Protein AF-A0A964HI24-F1 (afdb_monomer_lite)

Radius of gyration: 27.73 Å; chains: 1; bounding box: 90×60×87 Å

Sequence (576 aa):
MRMVKLFALIAVSSFLFACGDDGGFFVPVSTGKTFSANGGSAEATVSGSGGFGGGIYMDVYGDVKVRKTGTLNTSFTLPSYDYHFGSNKATISVDTTVKLQGTDTIVAGDLFLIPMDSHLFVSNGETATVVTGIEVKSGVTLTVPVNWDTWAYFVLEQSVLIDGTVRTAVDGADLDIESDSLFQIGSKGLVTTKPVTAGTDGGDIYLYTVGVFINKGVIDSSGADATEGDGGHAGYLEVDADGFVYNIGTLLSLGGDGTVDGGNGGWMGIYSYYASVYTSGALDCSGGDGAAGIGGHAGVYYYGEMSYEIDGIDIYSGGGGEGRNIGHLIAGGTLTANGGNGSSGNGGQAGYVYLESNGGKLWTSAAVTARGGSSDLSGGGGGGAFALYASYGVFDGEAAVETWGIKITGNIDLSGGAGSLYGGHGGRLEIRNNFSGAGLPTFPAVEMVGYKSLTLNGGSAFYGGFGGFYRIVTHDWVSNGGVALPIGSITNSVPASLIGGSGSSASGYGGFGGGVTFVTDIRYGHDGDVVVDNSAALDASGGDGYYCYSAGGVFMFGYNKAVNSGVITAIGGDGA

Foldseek 3Di:
DDDDDDDDDDDDPDDDDPDDPDDDDDDPPPPAFDADQAWFAADPPDPADTAGGFDADEAAAFFAAAAQADDDDLDDDDDDDDFDFPDAEAEAPAAAEAAEPPVDDAAAQGWYDYAPDQFIWGDNRPDTDGGQEYAYAAPYEYEAEDRYDQESHHEHATEYEFLYEYEYPDQQGAYYYEYQYEYEYDLNGEYFNAGPDFQAAFHAYHYEYAYEYYYNEEYYQAYHAHPAAEWYFGHEAEAEYCEEYAAAYEYFQEWYAGQAEWYFFAAYYYDHQQEEYREAHHYEREIYAGNREEFYFGHFDDPDDDDTAQHHAEYEANNNPQFNRAYAYREHHEAYFEFYAYAAYEWYFGGEHEAEGAAAEAEYAYEYYGETYAYPHFETYAFYEYEYEYEWGGDPNADTHAHQAYEYHYEAARETYAYAAYWYFFYYYEYEYDAEEADDHPLRHHYHHNYPEYEREIYAYLEWHFFEEYYYEYEWYAYPVRDTHWRAAAEHAHAYARETYARPDLNGEWYEFYEYYYYTDDDDDDDDDKEHHYQYEYAREIHAYQHWYFGYYYYHYHHVYYHYNYHYHRYIHHHD

Structure (mmCIF, N/CA/C/O backbone):
data_AF-A0A964HI24-F1
#
_entry.id   AF-A0A964HI24-F1
#
loop_
_atom_site.group_PDB
_atom_site.id
_atom_site.type_symbol
_atom_site.label_atom_id
_atom_site.label_alt_id
_atom_site.label_comp_id
_atom_site.label_asym_id
_atom_site.label_entity_id
_atom_site.label_seq_id
_atom_site.pdbx_PDB_ins_code
_atom_site.Cartn_x
_atom_site.Cartn_y
_atom_site.Cartn_z
_atom_site.occupancy
_atom_site.B_iso_or_equiv
_atom_site.auth_seq_id
_atom_site.auth_comp_id
_atom_site.auth_asym_id
_atom_site.auth_atom_id
_atom_site.pdbx_PDB_model_num
ATOM 1 N N . MET A 1 1 ? 62.500 -37.056 -19.685 1.00 34.81 1 MET A N 1
ATOM 2 C CA . MET A 1 1 ? 62.017 -36.159 -20.765 1.00 34.81 1 MET A CA 1
ATOM 3 C C . MET A 1 1 ? 60.493 -36.157 -20.653 1.00 34.81 1 MET A C 1
ATOM 5 O O . MET A 1 1 ? 59.971 -37.251 -20.517 1.00 34.81 1 MET A O 1
ATOM 9 N N . ARG A 1 2 ? 59.749 -35.061 -20.416 1.00 33.03 2 ARG A N 1
ATOM 10 C CA . ARG A 1 2 ? 59.717 -33.672 -20.959 1.00 33.03 2 ARG A CA 1
ATOM 11 C C . ARG A 1 2 ? 59.183 -33.567 -22.400 1.00 33.03 2 ARG A C 1
ATOM 13 O O . ARG A 1 2 ? 59.536 -34.400 -23.220 1.00 33.03 2 ARG A O 1
ATOM 20 N N . MET A 1 3 ? 58.430 -32.478 -22.641 1.00 27.14 3 MET A N 1
ATOM 21 C CA . MET A 1 3 ? 57.533 -32.165 -23.780 1.00 27.14 3 MET A CA 1
ATOM 22 C C . MET A 1 3 ? 56.189 -32.914 -23.688 1.00 27.14 3 MET A C 1
ATOM 24 O O . MET A 1 3 ? 56.155 -34.122 -23.865 1.00 27.14 3 MET A O 1
ATOM 28 N N . VAL A 1 4 ? 55.061 -32.314 -23.274 1.00 34.91 4 VAL A N 1
ATOM 29 C CA . VAL A 1 4 ? 54.499 -30.953 -23.489 1.00 34.91 4 VAL A CA 1
ATOM 30 C C . VAL A 1 4 ? 54.233 -30.667 -24.967 1.00 34.91 4 VAL A C 1
ATOM 32 O O . VAL A 1 4 ? 55.168 -30.496 -25.743 1.00 34.91 4 VAL A O 1
ATOM 35 N N . LYS A 1 5 ? 52.947 -30.564 -25.327 1.00 32.78 5 LYS A N 1
ATOM 36 C CA . LYS A 1 5 ? 52.463 -29.947 -26.567 1.00 32.78 5 LYS A CA 1
ATOM 37 C C . LYS A 1 5 ? 51.682 -28.688 -26.194 1.00 32.78 5 LYS A C 1
ATOM 39 O O . LYS A 1 5 ? 50.694 -28.781 -25.476 1.00 32.78 5 LYS A O 1
ATOM 44 N N . LEU A 1 6 ? 52.142 -27.540 -26.680 1.00 31.97 6 LEU A N 1
ATOM 45 C CA . LEU A 1 6 ? 51.524 -26.230 -26.496 1.00 31.97 6 LEU A CA 1
ATOM 46 C C . LEU A 1 6 ? 51.658 -25.457 -27.811 1.00 31.97 6 LEU A C 1
ATOM 48 O O . LEU A 1 6 ? 52.771 -25.111 -28.179 1.00 31.97 6 LEU A O 1
ATOM 52 N N . PHE A 1 7 ? 50.537 -25.203 -28.481 1.00 32.16 7 PHE A N 1
ATOM 53 C CA . PHE A 1 7 ? 50.303 -24.102 -29.427 1.00 32.16 7 PHE A CA 1
ATOM 54 C C . PHE A 1 7 ? 48.768 -23.960 -29.484 1.00 32.16 7 PHE A C 1
ATOM 56 O O . PHE A 1 7 ? 48.089 -24.909 -29.858 1.00 32.16 7 PHE A O 1
ATOM 63 N N . ALA A 1 8 ? 48.170 -22.959 -28.836 1.00 30.38 8 ALA A N 1
ATOM 64 C CA . ALA A 1 8 ? 48.147 -21.529 -29.180 1.00 30.38 8 ALA A CA 1
ATOM 65 C C . ALA A 1 8 ? 46.897 -21.189 -30.009 1.00 30.38 8 ALA A C 1
ATOM 67 O O . ALA A 1 8 ? 46.928 -21.181 -31.237 1.00 30.38 8 ALA A O 1
ATOM 68 N N . LEU A 1 9 ? 45.801 -20.894 -29.307 1.00 27.06 9 LEU A N 1
ATOM 69 C CA . LEU A 1 9 ? 44.617 -20.263 -29.881 1.00 27.06 9 LEU A CA 1
ATOM 70 C C . LEU A 1 9 ? 44.773 -18.744 -29.721 1.00 27.06 9 LEU A C 1
ATOM 72 O O . LEU A 1 9 ? 44.793 -18.246 -28.598 1.00 27.06 9 LEU A O 1
ATOM 76 N N . ILE A 1 10 ? 44.917 -18.014 -30.827 1.00 28.38 10 ILE A N 1
ATOM 77 C CA . ILE A 1 10 ? 44.956 -16.546 -30.803 1.00 28.38 10 ILE A CA 1
ATOM 78 C C . ILE A 1 10 ? 43.512 -16.044 -30.814 1.00 28.38 10 ILE A C 1
ATOM 80 O O . ILE A 1 10 ? 42.861 -16.041 -31.857 1.00 28.38 10 ILE A O 1
ATOM 84 N N . ALA A 1 11 ? 43.013 -15.627 -29.652 1.00 30.69 11 ALA A N 1
ATOM 85 C CA . ALA A 1 11 ? 41.758 -14.896 -29.559 1.00 30.69 11 ALA A CA 1
ATOM 86 C C . ALA A 1 11 ? 41.987 -13.445 -30.012 1.00 30.69 11 ALA A C 1
ATOM 88 O O . ALA A 1 11 ? 42.692 -12.686 -29.348 1.00 30.69 11 ALA A O 1
ATOM 89 N N . VAL A 1 12 ? 41.404 -13.061 -31.148 1.00 27.14 12 VAL A N 1
ATOM 90 C CA . VAL A 1 12 ? 41.363 -11.658 -31.581 1.00 27.14 12 VAL A CA 1
ATOM 91 C C . VAL A 1 12 ? 40.218 -10.974 -30.838 1.00 27.14 12 VAL A C 1
ATOM 93 O O . VAL A 1 12 ? 39.050 -11.218 -31.129 1.00 27.14 12 VAL A O 1
ATOM 96 N N . SER A 1 13 ? 40.550 -10.125 -29.867 1.00 29.53 13 SER A N 1
ATOM 97 C CA . SER A 1 13 ? 39.584 -9.289 -29.149 1.00 29.53 13 SER A CA 1
ATOM 98 C C . SER A 1 13 ? 39.134 -8.118 -30.031 1.00 29.53 13 SER A C 1
ATOM 100 O O . SER A 1 13 ? 39.706 -7.026 -29.983 1.00 29.53 13 SER A O 1
ATOM 102 N N . SER A 1 14 ? 38.129 -8.353 -30.873 1.00 27.80 14 SER A N 1
ATOM 103 C CA . SER A 1 14 ? 37.526 -7.330 -31.731 1.00 27.80 14 SER A CA 1
ATOM 104 C C . SER A 1 14 ? 36.674 -6.347 -30.920 1.00 27.80 14 SER A C 1
ATOM 106 O O . SER A 1 14 ? 35.479 -6.560 -30.738 1.00 27.80 14 SER A O 1
ATOM 108 N N . PHE A 1 15 ? 37.274 -5.243 -30.471 1.00 29.30 15 PHE A N 1
ATOM 109 C CA . PHE A 1 15 ? 36.517 -4.086 -29.986 1.00 29.30 15 PHE A CA 1
ATOM 110 C C . PHE A 1 15 ? 35.794 -3.409 -31.157 1.00 29.30 15 PHE A C 1
ATOM 112 O O . PHE A 1 15 ? 36.423 -2.749 -31.986 1.00 29.30 15 PHE A O 1
ATOM 119 N N . LEU A 1 16 ? 34.470 -3.560 -31.219 1.00 25.70 16 LEU A N 1
ATOM 120 C CA . LEU A 1 16 ? 33.610 -2.780 -32.106 1.00 25.70 16 LEU A CA 1
ATOM 121 C C . LEU A 1 16 ? 33.273 -1.441 -31.442 1.00 25.70 16 LEU A C 1
ATOM 123 O O . LEU A 1 16 ? 32.324 -1.338 -30.671 1.00 25.70 16 LEU A O 1
ATOM 127 N N . PHE A 1 17 ? 34.049 -0.406 -31.763 1.00 29.66 17 PHE A N 1
ATOM 128 C CA . PHE A 1 17 ? 33.633 0.972 -31.516 1.00 29.66 17 PHE A CA 1
ATOM 129 C C . PHE A 1 17 ? 32.597 1.374 -32.570 1.00 29.66 17 PHE A C 1
ATOM 131 O O . PHE A 1 17 ? 32.950 1.671 -33.711 1.00 29.66 17 PHE A O 1
ATOM 138 N N . ALA A 1 18 ? 31.321 1.373 -32.187 1.00 27.88 18 ALA A N 1
ATOM 139 C CA . ALA A 1 18 ? 30.247 1.918 -33.005 1.00 27.88 18 ALA A CA 1
ATOM 140 C C . ALA A 1 18 ? 30.228 3.452 -32.885 1.00 27.88 18 ALA A C 1
ATOM 142 O O . ALA A 1 18 ? 29.653 4.014 -31.958 1.00 27.88 18 ALA A O 1
ATOM 143 N N . CYS A 1 19 ? 30.883 4.120 -33.831 1.00 34.69 19 CYS A N 1
ATOM 144 C CA . CYS A 1 19 ? 30.680 5.532 -34.133 1.00 34.69 19 CYS A CA 1
ATOM 145 C C . CYS A 1 19 ? 30.756 5.669 -35.657 1.00 34.69 19 CYS A C 1
ATOM 147 O O . CYS A 1 19 ? 31.798 5.371 -36.244 1.00 34.69 19 CYS A O 1
ATOM 149 N N . GLY A 1 20 ? 29.642 6.021 -36.298 1.00 31.28 20 GLY A N 1
ATOM 150 C CA . GLY A 1 20 ? 29.543 6.084 -37.753 1.00 31.28 20 GLY A CA 1
ATOM 151 C C . GLY A 1 20 ? 28.129 6.410 -38.221 1.00 31.28 20 GLY A C 1
ATOM 152 O O . GLY A 1 20 ? 27.163 5.830 -37.729 1.00 31.28 20 GLY A O 1
ATOM 153 N N . ASP A 1 21 ? 28.045 7.341 -39.164 1.00 34.75 21 ASP A N 1
ATOM 154 C CA . ASP A 1 21 ? 26.809 7.872 -39.736 1.00 34.75 21 ASP A CA 1
ATOM 155 C C . ASP A 1 21 ? 26.090 6.846 -40.636 1.00 34.75 21 ASP A C 1
ATOM 157 O O . ASP A 1 21 ? 26.742 6.065 -41.332 1.00 34.75 21 ASP A O 1
ATOM 161 N N . ASP A 1 22 ? 24.753 6.887 -40.651 1.00 38.47 22 ASP A N 1
ATOM 162 C CA . ASP A 1 22 ? 23.833 6.628 -41.780 1.00 38.47 22 ASP A CA 1
ATOM 163 C C . ASP A 1 22 ? 24.161 5.480 -42.771 1.00 38.47 22 ASP A C 1
ATOM 165 O O . ASP A 1 22 ? 23.850 5.542 -43.963 1.00 38.47 22 ASP A O 1
ATOM 169 N N . GLY A 1 23 ? 24.772 4.393 -42.288 1.00 36.06 23 GLY A N 1
ATOM 170 C CA . GLY A 1 23 ? 25.369 3.336 -43.116 1.00 36.06 23 GLY A CA 1
ATOM 171 C C . GLY A 1 23 ? 25.010 1.912 -42.684 1.00 36.06 23 GLY A C 1
ATOM 172 O O . GLY A 1 23 ? 25.900 1.087 -42.481 1.00 36.06 23 GLY A O 1
ATOM 173 N N . GLY A 1 24 ? 23.718 1.610 -42.521 1.00 32.88 24 GLY A N 1
ATOM 174 C CA . GLY A 1 24 ? 23.217 0.346 -41.957 1.00 32.88 24 GLY A CA 1
ATOM 175 C C . GLY A 1 24 ? 23.660 -0.938 -42.684 1.00 32.88 24 GLY A C 1
ATOM 176 O O . GLY A 1 24 ? 23.002 -1.406 -43.615 1.00 32.88 24 GLY A O 1
ATOM 177 N N . PHE A 1 25 ? 24.740 -1.569 -42.211 1.00 29.98 25 PHE A N 1
ATOM 178 C CA . PHE A 1 25 ? 25.226 -2.862 -42.705 1.00 29.98 25 PHE A CA 1
ATOM 179 C C . PHE A 1 25 ? 24.440 -4.038 -42.096 1.00 29.98 25 PHE A C 1
ATOM 181 O O . PHE A 1 25 ? 24.827 -4.624 -41.085 1.00 29.98 25 PHE A O 1
ATOM 188 N N . PHE A 1 26 ? 23.329 -4.409 -42.734 1.00 34.81 26 PHE A N 1
ATOM 189 C CA . PHE A 1 26 ? 22.544 -5.583 -42.344 1.00 34.81 26 PHE A CA 1
ATOM 190 C C . PHE A 1 26 ? 23.281 -6.897 -42.647 1.00 34.81 26 PHE A C 1
ATOM 192 O O . PHE A 1 26 ? 23.373 -7.322 -43.800 1.00 34.81 26 PHE A O 1
ATOM 199 N N . VAL A 1 27 ? 23.711 -7.604 -41.597 1.00 32.00 27 VAL A N 1
ATOM 200 C CA . VAL A 1 27 ? 24.033 -9.038 -41.666 1.00 32.00 27 VAL A CA 1
ATOM 201 C C . VAL A 1 27 ? 22.770 -9.833 -41.314 1.00 32.00 27 VAL A C 1
ATOM 203 O O . VAL A 1 27 ? 22.378 -9.847 -40.146 1.00 32.00 27 VAL A O 1
ATOM 206 N N . PRO A 1 28 ? 22.112 -10.517 -42.270 1.00 34.16 28 PRO A N 1
ATOM 207 C CA . PRO A 1 28 ? 20.938 -11.330 -41.971 1.00 34.16 28 PRO A CA 1
ATOM 208 C C . PRO A 1 28 ? 21.348 -12.617 -41.241 1.00 34.16 28 PRO A C 1
ATOM 210 O O . PRO A 1 28 ? 21.675 -13.631 -41.862 1.00 34.16 28 PRO A O 1
ATOM 213 N N . VAL A 1 29 ? 21.322 -12.590 -39.907 1.00 33.91 29 VAL A N 1
ATOM 214 C CA . VAL A 1 29 ? 21.541 -13.780 -39.073 1.00 33.91 29 VAL A CA 1
ATOM 215 C C . VAL A 1 29 ? 20.339 -14.715 -39.228 1.00 33.91 29 VAL A C 1
ATOM 217 O O . VAL A 1 29 ? 19.241 -14.439 -38.749 1.00 33.91 29 VAL A O 1
ATOM 220 N N . SER A 1 30 ? 20.522 -15.825 -39.941 1.00 41.81 30 SER A N 1
ATOM 221 C CA . SER A 1 30 ? 19.417 -16.695 -40.348 1.00 41.81 30 SER A CA 1
ATOM 222 C C . SER A 1 30 ? 18.724 -17.372 -39.160 1.00 41.81 30 SER A C 1
ATOM 224 O O . SER A 1 30 ? 19.347 -18.137 -38.424 1.00 41.81 30 SER A O 1
ATOM 226 N N . THR A 1 31 ? 17.409 -17.167 -39.031 1.00 40.78 31 THR A N 1
ATOM 227 C CA . THR A 1 31 ? 16.492 -17.867 -38.098 1.00 40.78 31 THR A CA 1
ATOM 228 C C . THR A 1 31 ? 16.764 -17.715 -36.590 1.00 40.78 31 THR A C 1
ATOM 230 O O . THR A 1 31 ? 16.096 -18.363 -35.785 1.00 40.78 31 THR A O 1
ATOM 233 N N . GLY A 1 32 ? 17.680 -16.829 -36.185 1.00 42.75 32 GLY A N 1
ATOM 234 C CA . GLY A 1 32 ? 17.807 -16.373 -34.796 1.00 42.75 32 GLY A CA 1
ATOM 235 C C . GLY A 1 32 ? 16.770 -15.297 -34.448 1.00 42.75 32 GLY A C 1
ATOM 236 O O . GLY A 1 32 ? 16.285 -14.594 -35.332 1.00 42.75 32 GLY A O 1
ATOM 237 N N . LYS A 1 33 ? 16.424 -15.160 -33.162 1.00 44.50 33 LYS A N 1
ATOM 238 C CA . LYS A 1 33 ? 15.555 -14.073 -32.675 1.00 44.50 33 LYS A CA 1
ATOM 239 C C . LYS A 1 33 ? 16.319 -12.744 -32.667 1.00 44.50 33 LYS A C 1
ATOM 241 O O . LYS A 1 33 ? 17.498 -12.716 -32.322 1.00 44.50 33 LYS A O 1
ATOM 246 N N . THR A 1 34 ? 15.643 -11.661 -33.038 1.00 52.16 34 THR A N 1
ATOM 247 C CA . THR A 1 34 ? 16.247 -10.331 -33.192 1.00 52.16 34 THR A CA 1
ATOM 248 C C . THR A 1 34 ? 16.373 -9.603 -31.853 1.00 52.16 34 THR A C 1
ATOM 250 O O . THR A 1 34 ? 15.408 -9.521 -31.095 1.00 52.16 34 THR A O 1
ATOM 253 N N . PHE A 1 35 ? 17.545 -9.018 -31.603 1.00 46.75 35 PHE A N 1
ATOM 254 C CA . PHE A 1 35 ? 17.716 -7.907 -30.665 1.00 46.75 35 PHE A CA 1
ATOM 255 C C . PHE A 1 35 ? 17.617 -6.605 -31.472 1.00 46.75 35 PHE A C 1
ATOM 257 O O . PHE A 1 35 ? 18.314 -6.489 -32.482 1.00 46.75 35 PHE A O 1
ATOM 264 N N . SER A 1 36 ? 16.765 -5.657 -31.073 1.00 58.84 36 SER A N 1
ATOM 265 C CA . SER A 1 36 ? 16.595 -4.384 -31.787 1.00 58.84 36 SER A CA 1
ATOM 266 C C . SER A 1 36 ? 17.053 -3.210 -30.925 1.00 58.84 36 SER A C 1
ATOM 268 O O . SER A 1 36 ? 16.389 -2.855 -29.953 1.00 58.84 36 SER A O 1
ATOM 270 N N . ALA A 1 37 ? 18.189 -2.628 -31.305 1.00 59.50 37 ALA A N 1
ATOM 271 C CA . ALA A 1 37 ? 18.835 -1.476 -30.673 1.00 59.50 37 ALA A CA 1
ATOM 272 C C . ALA A 1 37 ? 19.000 -0.333 -31.698 1.00 59.50 37 ALA A C 1
ATOM 274 O O . ALA A 1 37 ? 20.056 0.285 -31.819 1.00 59.50 37 ALA A O 1
ATOM 275 N N . ASN A 1 38 ? 17.971 -0.132 -32.523 1.00 70.25 38 ASN A N 1
ATOM 276 C CA . ASN A 1 38 ? 17.983 0.840 -33.613 1.00 70.25 38 ASN A CA 1
ATOM 277 C C . ASN A 1 38 ? 17.667 2.244 -33.091 1.00 70.25 38 ASN A C 1
ATOM 279 O O . ASN A 1 38 ? 16.915 2.394 -32.131 1.00 70.25 38 ASN A O 1
ATOM 283 N N . GLY A 1 39 ? 18.170 3.275 -33.769 1.00 60.44 39 GLY A N 1
ATOM 284 C CA . GLY A 1 39 ? 17.554 4.593 -33.642 1.00 60.44 39 GLY A CA 1
ATOM 285 C C . GLY A 1 39 ? 16.122 4.586 -34.186 1.00 60.44 39 GLY A C 1
ATOM 286 O O . GLY A 1 39 ? 15.792 3.757 -35.040 1.00 60.44 39 GLY A O 1
ATOM 287 N N . GLY A 1 40 ? 15.293 5.498 -33.685 1.00 61.81 40 GLY A N 1
ATOM 288 C CA . GLY A 1 40 ? 14.011 5.824 -34.304 1.00 61.81 40 GLY A CA 1
ATOM 289 C C . GLY A 1 40 ? 14.217 6.497 -35.662 1.00 61.81 40 GLY A C 1
ATOM 290 O O . GLY A 1 40 ? 15.307 6.989 -35.973 1.00 61.81 40 GLY A O 1
ATOM 291 N N . SER A 1 41 ? 13.186 6.498 -36.498 1.00 65.19 41 SER A N 1
ATOM 292 C CA . SER A 1 41 ? 13.210 7.188 -37.787 1.00 65.19 41 SER A CA 1
ATOM 293 C C . SER A 1 41 ? 12.933 8.690 -37.635 1.00 65.19 41 SER A C 1
ATOM 295 O O . SER A 1 41 ? 12.559 9.163 -36.565 1.00 65.19 41 SER A O 1
ATOM 297 N N . ALA A 1 42 ? 13.158 9.452 -38.705 1.00 58.31 42 ALA A N 1
ATOM 298 C CA . ALA A 1 42 ? 12.739 10.847 -38.818 1.00 58.31 42 ALA A CA 1
ATOM 299 C C . ALA A 1 42 ? 12.071 11.057 -40.182 1.00 58.31 42 ALA A C 1
ATOM 301 O O . ALA A 1 42 ? 12.589 10.567 -41.195 1.00 58.31 42 ALA A O 1
ATOM 302 N N . GLU A 1 43 ? 10.958 11.791 -40.247 1.00 58.69 43 GLU A N 1
ATOM 303 C CA . GLU A 1 43 ? 10.377 12.171 -41.536 1.00 58.69 43 GLU A CA 1
ATOM 304 C C . GLU A 1 43 ? 11.321 13.113 -42.303 1.00 58.69 43 GLU A C 1
ATOM 306 O O . GLU A 1 43 ? 11.668 14.205 -41.857 1.00 58.69 43 GLU A O 1
ATOM 311 N N . ALA A 1 44 ? 11.708 12.714 -43.520 1.00 53.19 44 ALA A N 1
ATOM 312 C CA . ALA A 1 44 ? 12.711 13.402 -44.345 1.00 53.19 44 ALA A CA 1
ATOM 313 C C . ALA A 1 44 ? 12.291 14.798 -44.877 1.00 53.19 44 ALA A C 1
ATOM 315 O O . ALA A 1 44 ? 12.930 15.346 -45.778 1.00 53.19 44 ALA A O 1
ATOM 316 N N . THR A 1 45 ? 11.195 15.355 -44.362 1.00 50.78 45 THR A N 1
ATOM 317 C CA . THR A 1 45 ? 10.572 16.621 -44.769 1.00 50.78 45 THR A CA 1
ATOM 318 C C . THR A 1 45 ? 10.667 17.731 -43.725 1.00 50.78 45 THR A C 1
ATOM 320 O O . THR A 1 45 ? 10.388 18.883 -44.068 1.00 50.78 45 THR A O 1
ATOM 323 N N . VAL A 1 46 ? 11.074 17.429 -42.490 1.00 53.69 46 VAL A N 1
ATOM 324 C CA . VAL A 1 46 ? 11.171 18.406 -41.392 1.00 53.69 46 VAL A CA 1
ATOM 325 C C . VAL A 1 46 ? 12.507 18.255 -40.653 1.00 53.69 46 VAL A C 1
ATOM 327 O O . VAL A 1 46 ? 13.298 17.366 -40.957 1.00 53.69 46 VAL A O 1
ATOM 330 N N . SER A 1 47 ? 12.830 19.172 -39.737 1.00 60.78 47 SER A N 1
ATOM 331 C CA . SER A 1 47 ? 14.128 19.189 -39.042 1.00 60.78 47 SER A CA 1
ATOM 332 C C . SER A 1 47 ? 14.136 18.343 -37.760 1.00 60.78 47 SER A C 1
ATOM 334 O O . SER A 1 47 ? 14.784 18.731 -36.782 1.00 60.78 47 SER A O 1
ATOM 336 N N . GLY A 1 48 ? 13.369 17.252 -37.742 1.00 53.06 48 GLY A N 1
ATOM 337 C CA . GLY A 1 48 ? 13.375 16.258 -36.674 1.00 53.06 48 GLY A CA 1
ATOM 338 C C . GLY A 1 48 ? 14.671 15.442 -36.670 1.00 53.06 48 GLY A C 1
ATOM 339 O O . GLY A 1 48 ? 15.392 15.361 -37.668 1.00 53.06 48 GLY A O 1
ATOM 340 N N . SER A 1 49 ? 14.985 14.836 -35.528 1.00 56.56 49 SER A N 1
ATOM 341 C CA . SER A 1 49 ? 16.129 13.934 -35.365 1.00 56.56 49 SER A CA 1
ATOM 342 C C . SER A 1 49 ? 15.668 12.662 -34.668 1.00 56.56 49 SER A C 1
ATOM 344 O O . SER A 1 49 ? 15.264 12.734 -33.507 1.00 56.56 49 SER A O 1
ATOM 346 N N . GLY A 1 50 ? 15.748 11.525 -35.363 1.00 59.12 50 GLY A N 1
ATOM 347 C CA . GLY A 1 50 ? 15.341 10.220 -34.837 1.00 59.12 50 GLY A CA 1
ATOM 348 C C . GLY A 1 50 ? 16.062 9.877 -33.530 1.00 59.12 50 GLY A C 1
ATOM 349 O O . GLY A 1 50 ? 17.259 10.144 -33.387 1.00 59.12 50 GLY A O 1
ATOM 350 N N . GLY A 1 51 ? 15.337 9.317 -32.558 1.00 53.38 51 GLY A N 1
ATOM 351 C CA . GLY A 1 51 ? 15.869 9.058 -31.218 1.00 53.38 51 GLY A CA 1
ATOM 352 C C . GLY A 1 51 ? 17.002 8.029 -31.241 1.00 53.38 51 GLY A C 1
ATOM 353 O O . GLY A 1 51 ? 16.982 7.100 -32.045 1.00 53.38 51 GLY A O 1
ATOM 354 N N . PHE A 1 52 ? 17.993 8.142 -30.353 1.00 63.34 52 PHE A N 1
ATOM 355 C CA . PHE A 1 52 ? 19.097 7.173 -30.317 1.00 63.34 52 PHE A CA 1
ATOM 356 C C . PHE A 1 52 ? 18.638 5.782 -29.843 1.00 63.34 52 PHE A C 1
ATOM 358 O O . PHE A 1 52 ? 17.838 5.654 -28.914 1.00 63.34 52 PHE A O 1
ATOM 365 N N . GLY A 1 53 ? 19.189 4.734 -30.461 1.00 43.09 53 GLY A N 1
ATOM 366 C CA . GLY A 1 53 ? 18.955 3.348 -30.054 1.00 43.09 53 GLY A CA 1
ATOM 367 C C . GLY A 1 53 ? 19.580 3.013 -28.700 1.00 43.09 53 GLY A C 1
ATOM 368 O O . GLY A 1 53 ? 20.608 3.576 -28.318 1.00 43.09 53 GLY A O 1
ATOM 369 N N . GLY A 1 54 ? 18.942 2.101 -27.967 1.00 55.38 54 GLY A N 1
ATOM 370 C CA . GLY A 1 54 ? 19.338 1.737 -26.609 1.00 55.38 54 GLY A CA 1
ATOM 371 C C . GLY A 1 54 ? 20.575 0.842 -26.528 1.00 55.38 54 GLY A C 1
ATOM 372 O O . GLY A 1 54 ? 20.959 0.157 -27.475 1.00 55.38 54 GLY A O 1
ATOM 373 N N . GLY A 1 55 ? 21.183 0.801 -25.343 1.00 46.34 55 GLY A N 1
ATOM 374 C CA . GLY A 1 55 ? 22.262 -0.134 -25.033 1.00 46.34 55 GLY A CA 1
ATOM 375 C C . GLY A 1 55 ? 21.731 -1.488 -24.555 1.00 46.34 55 GLY A C 1
ATOM 376 O O . GLY A 1 55 ? 20.922 -1.551 -23.629 1.00 46.34 55 GLY A O 1
ATOM 377 N N . ILE A 1 56 ? 22.242 -2.579 -25.131 1.00 45.28 56 ILE A N 1
ATOM 378 C CA . ILE A 1 56 ? 22.074 -3.937 -24.592 1.00 45.28 56 ILE A CA 1
ATOM 379 C C . ILE A 1 56 ? 23.428 -4.379 -24.036 1.00 45.28 56 ILE A C 1
ATOM 381 O O . ILE A 1 56 ? 24.371 -4.602 -24.795 1.00 45.28 56 ILE A O 1
ATOM 385 N N . TYR A 1 57 ? 23.522 -4.492 -22.711 1.00 41.25 57 TYR A N 1
ATOM 386 C CA . TYR A 1 57 ? 24.738 -4.894 -22.000 1.00 41.25 57 TYR A CA 1
ATOM 387 C C . TYR A 1 57 ? 24.477 -6.182 -21.213 1.00 41.25 57 TYR A C 1
ATOM 389 O O . TYR A 1 57 ? 23.446 -6.324 -20.553 1.00 41.25 57 TYR A O 1
ATOM 397 N N . MET A 1 58 ? 25.408 -7.132 -21.295 1.00 36.50 58 MET A N 1
ATOM 398 C CA . MET A 1 58 ? 25.292 -8.449 -20.668 1.00 36.50 58 MET A CA 1
ATOM 399 C C . MET A 1 58 ? 26.598 -8.821 -19.974 1.00 36.50 58 MET A C 1
ATOM 401 O O . MET A 1 58 ? 27.660 -8.802 -20.594 1.00 36.50 58 MET A O 1
ATOM 405 N N . ASP A 1 59 ? 26.475 -9.173 -18.698 1.00 37.97 59 ASP A N 1
ATOM 406 C CA . ASP A 1 59 ? 27.545 -9.634 -17.806 1.00 37.97 59 ASP A CA 1
ATOM 407 C C . ASP A 1 59 ? 26.897 -10.694 -16.850 1.00 37.97 59 ASP A C 1
ATOM 409 O O . ASP A 1 59 ? 25.995 -11.400 -17.317 1.00 37.97 59 ASP A O 1
ATOM 413 N N . VAL A 1 60 ? 27.334 -10.958 -15.606 1.00 38.53 60 VAL A N 1
ATOM 414 C CA . VAL A 1 60 ? 27.234 -12.321 -14.993 1.00 38.53 60 VAL A CA 1
ATOM 415 C C . VAL A 1 60 ? 27.097 -12.350 -13.419 1.00 38.53 60 VAL A C 1
ATOM 417 O O . VAL A 1 60 ? 28.007 -11.746 -12.896 1.00 38.53 60 VAL A O 1
ATOM 420 N N . TYR A 1 61 ? 26.096 -12.983 -12.677 1.00 40.78 61 TYR A N 1
ATOM 421 C CA . TYR A 1 61 ? 26.191 -13.719 -11.318 1.00 40.78 61 TYR A CA 1
ATOM 422 C C . TYR A 1 61 ? 25.010 -14.534 -10.486 1.00 40.78 61 TYR A C 1
ATOM 424 O O . TYR A 1 61 ? 25.398 -15.105 -9.472 1.00 40.78 61 TYR A O 1
ATOM 432 N N . GLY A 1 62 ? 23.667 -14.766 -10.749 1.00 50.72 62 GLY A N 1
ATOM 433 C CA . GLY A 1 62 ? 22.674 -15.415 -9.733 1.00 50.72 62 GLY A CA 1
ATOM 434 C C . GLY A 1 62 ? 21.149 -15.785 -10.052 1.00 50.72 62 GLY A C 1
ATOM 435 O O . GLY A 1 62 ? 20.860 -15.952 -11.237 1.00 50.72 62 GLY A O 1
ATOM 436 N N . ASP A 1 63 ? 20.197 -15.972 -9.054 1.00 49.75 63 ASP A N 1
ATOM 437 C CA . ASP A 1 63 ? 18.768 -16.543 -9.133 1.00 49.75 63 ASP A CA 1
ATOM 438 C C . ASP A 1 63 ? 17.588 -15.593 -9.360 1.00 49.75 63 ASP A C 1
ATOM 440 O O . ASP A 1 63 ? 17.647 -14.453 -8.955 1.00 49.75 63 ASP A O 1
ATOM 444 N N . VAL A 1 64 ? 16.502 -16.114 -9.962 1.00 55.81 64 VAL A N 1
ATOM 445 C CA . VAL A 1 64 ? 15.043 -15.813 -9.919 1.00 55.81 64 VAL A CA 1
ATOM 446 C C . VAL A 1 64 ? 14.364 -16.757 -10.930 1.00 55.81 64 VAL A C 1
ATOM 448 O O . VAL A 1 64 ? 14.990 -17.241 -11.856 1.00 55.81 64 VAL A O 1
ATOM 451 N N . LYS A 1 65 ? 13.061 -17.015 -10.886 1.00 60.72 65 LYS A N 1
ATOM 452 C CA . LYS A 1 65 ? 12.313 -17.577 -12.022 1.00 60.72 65 LYS A CA 1
ATOM 453 C C . LYS A 1 65 ? 11.104 -16.696 -12.296 1.00 60.72 65 LYS A C 1
ATOM 455 O O . LYS A 1 65 ? 10.463 -16.222 -11.372 1.00 60.72 65 LYS A O 1
ATOM 460 N N . VAL A 1 66 ? 10.782 -16.470 -13.561 1.00 59.09 66 VAL A N 1
ATOM 461 C CA . VAL A 1 66 ? 9.599 -15.731 -14.000 1.00 59.09 66 VAL A CA 1
ATOM 462 C C . VAL A 1 66 ? 8.933 -16.537 -15.103 1.00 59.09 66 VAL A C 1
ATOM 464 O O . VAL A 1 66 ? 9.572 -16.880 -16.100 1.00 59.09 66 VAL A O 1
ATOM 467 N N . ARG A 1 67 ? 7.659 -16.891 -14.932 1.00 65.88 67 ARG A N 1
ATOM 468 C CA . ARG A 1 67 ? 6.948 -17.851 -15.788 1.00 65.88 67 ARG A CA 1
ATOM 469 C C . ARG A 1 67 ? 5.614 -17.295 -16.273 1.00 65.88 67 ARG A C 1
ATOM 471 O O . ARG A 1 67 ? 4.686 -17.184 -15.486 1.00 65.88 67 ARG A O 1
ATOM 478 N N . LYS A 1 68 ? 5.463 -17.051 -17.580 1.00 61.66 68 LYS A N 1
ATOM 479 C CA . LYS A 1 68 ? 4.172 -16.678 -18.201 1.00 61.66 68 LYS A CA 1
ATOM 480 C C . LYS A 1 68 ? 3.044 -17.675 -17.894 1.00 61.66 68 LYS A C 1
ATOM 482 O O . LYS A 1 68 ? 1.874 -17.314 -17.887 1.00 61.66 68 LYS A O 1
ATOM 487 N N . THR A 1 69 ? 3.389 -18.936 -17.642 1.00 66.75 69 THR A N 1
ATOM 488 C CA . THR A 1 69 ? 2.451 -19.990 -17.240 1.00 66.75 69 THR A CA 1
ATOM 489 C C . THR A 1 69 ? 2.818 -20.550 -15.875 1.00 66.75 69 THR A C 1
ATOM 491 O O . THR A 1 69 ? 3.969 -20.913 -15.634 1.00 66.75 69 THR A O 1
ATOM 494 N N . GLY A 1 70 ? 1.821 -20.678 -15.011 1.00 74.19 70 GLY A N 1
ATOM 495 C CA . GLY A 1 70 ? 1.947 -21.174 -13.648 1.00 74.19 70 GLY A CA 1
ATOM 496 C C . GLY A 1 70 ? 0.811 -20.615 -12.800 1.00 74.19 70 GLY A C 1
ATOM 497 O O . GLY A 1 70 ? 0.121 -19.690 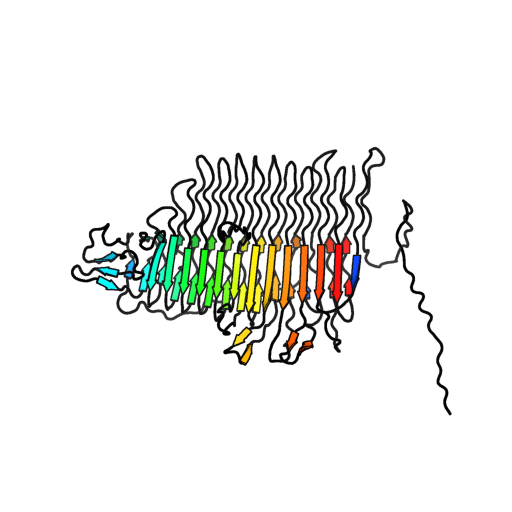-13.221 1.00 74.19 70 GLY A O 1
ATOM 498 N N . THR A 1 71 ? 0.618 -21.182 -11.617 1.00 77.12 71 THR A N 1
ATOM 499 C CA . THR A 1 71 ? -0.372 -20.720 -10.640 1.00 77.12 71 THR A CA 1
ATOM 500 C C . THR A 1 71 ? 0.287 -20.707 -9.273 1.00 77.12 71 THR A C 1
ATOM 502 O O . THR A 1 71 ? 0.664 -21.767 -8.769 1.00 77.12 71 THR A O 1
ATOM 505 N N . LEU A 1 72 ? 0.424 -19.531 -8.668 1.00 83.44 72 LEU A N 1
ATOM 506 C CA . LEU A 1 72 ? 0.718 -19.430 -7.245 1.00 83.44 72 LEU A CA 1
ATOM 507 C C . LEU A 1 72 ? -0.602 -19.572 -6.490 1.00 83.44 72 LEU A C 1
ATOM 509 O O . LEU A 1 72 ? -1.570 -18.901 -6.842 1.00 83.44 72 LEU A O 1
ATOM 513 N N . ASN A 1 73 ? -0.652 -20.435 -5.474 1.00 87.62 73 ASN A N 1
ATOM 514 C CA . ASN A 1 73 ? -1.799 -20.461 -4.576 1.00 87.62 73 ASN A CA 1
ATOM 515 C C . ASN A 1 73 ? -1.492 -19.653 -3.314 1.00 87.62 73 ASN A C 1
ATOM 517 O O . ASN A 1 73 ? -0.671 -20.069 -2.499 1.00 87.62 73 ASN A O 1
ATOM 521 N N . THR A 1 74 ? -2.180 -18.526 -3.164 1.00 89.38 74 THR A N 1
ATOM 522 C CA . THR A 1 74 ? -2.152 -17.673 -1.969 1.00 89.38 74 THR A CA 1
ATOM 523 C C . THR A 1 74 ? -3.436 -17.793 -1.145 1.00 89.38 74 THR A C 1
ATOM 525 O O . THR A 1 74 ? -3.618 -17.040 -0.195 1.00 89.38 74 THR A O 1
ATOM 528 N N . SER A 1 75 ? -4.339 -18.728 -1.476 1.00 89.62 75 SER A N 1
ATOM 529 C CA . SER A 1 75 ? -5.526 -18.985 -0.658 1.00 89.62 75 SER A CA 1
ATOM 530 C C . SER A 1 75 ? -5.116 -19.481 0.728 1.00 89.62 75 SER A C 1
ATOM 532 O O . SER A 1 75 ? -4.432 -20.504 0.840 1.00 89.62 75 SER A O 1
ATOM 534 N N . PHE A 1 76 ? -5.610 -18.829 1.770 1.00 91.62 76 PHE A N 1
ATOM 535 C CA . PHE A 1 76 ? -5.530 -19.301 3.147 1.00 91.62 76 PHE A CA 1
ATOM 536 C C . PHE A 1 76 ? -6.935 -19.535 3.707 1.00 91.62 76 PHE A C 1
ATOM 538 O O . PHE A 1 76 ? -7.933 -19.048 3.177 1.00 91.62 76 PHE A O 1
ATOM 545 N N . THR A 1 77 ? -7.016 -20.305 4.786 1.00 91.25 77 THR A N 1
ATOM 546 C CA . THR A 1 77 ? -8.240 -20.488 5.571 1.00 91.25 77 THR A CA 1
ATOM 547 C C . THR A 1 77 ? -8.075 -19.757 6.891 1.00 91.25 77 THR A C 1
ATOM 549 O O . THR A 1 77 ? -7.100 -20.025 7.592 1.00 91.25 77 THR A O 1
ATOM 552 N N . LEU A 1 78 ? -9.023 -18.888 7.253 1.00 92.44 78 LEU A N 1
ATOM 553 C CA . LEU A 1 78 ? -9.068 -18.320 8.602 1.00 92.44 78 LEU A CA 1
ATOM 554 C C . LEU A 1 78 ? -9.140 -19.462 9.635 1.00 92.44 78 LEU A C 1
ATOM 556 O O . LEU A 1 78 ? -10.024 -20.319 9.510 1.00 92.44 78 LEU A O 1
ATOM 560 N N . PRO A 1 79 ? -8.247 -19.507 10.638 1.00 88.62 79 PRO A N 1
ATOM 561 C CA . PRO A 1 79 ? -8.385 -20.439 11.748 1.00 88.62 79 PRO A CA 1
ATOM 562 C C . PRO A 1 79 ? -9.634 -20.126 12.581 1.00 88.62 79 PRO A C 1
ATOM 564 O O . PRO A 1 79 ? -10.099 -18.988 12.637 1.00 88.62 79 PRO A O 1
ATOM 567 N N . SER A 1 80 ? -10.152 -21.138 13.277 1.00 88.75 80 SER A N 1
ATOM 568 C CA . SER A 1 80 ? -11.072 -20.899 14.391 1.00 88.75 80 SER A CA 1
ATOM 569 C C . SER A 1 80 ? -10.246 -20.500 15.608 1.00 88.75 80 SER A C 1
ATOM 571 O O . SER A 1 80 ? -9.371 -21.263 16.015 1.00 88.75 80 SER A O 1
ATOM 573 N N . TYR A 1 81 ? -10.538 -19.339 16.184 1.00 89.88 81 TYR A N 1
ATOM 574 C CA . TYR A 1 81 ? -9.924 -18.866 17.420 1.00 89.88 81 TYR A CA 1
ATOM 575 C C . TYR A 1 81 ? -10.944 -18.912 18.554 1.00 89.88 81 TYR A C 1
ATOM 577 O O . TYR A 1 81 ? -12.053 -18.397 18.409 1.00 89.88 81 TYR A O 1
ATOM 585 N N . ASP A 1 82 ? -10.562 -19.520 19.676 1.00 90.75 82 ASP A N 1
ATOM 586 C CA . ASP A 1 82 ? -11.304 -19.404 20.928 1.00 90.75 82 ASP A CA 1
ATOM 587 C C . ASP A 1 82 ? -10.974 -18.045 21.557 1.00 90.75 82 ASP A C 1
ATOM 589 O O . ASP A 1 82 ? -9.805 -17.700 21.729 1.00 90.75 82 ASP A O 1
ATOM 593 N N . TYR A 1 83 ? -12.002 -17.261 21.879 1.00 92.62 83 TYR A N 1
ATOM 594 C CA . TYR A 1 83 ? -11.863 -15.886 22.356 1.00 92.62 83 TYR A CA 1
ATOM 595 C C . TYR A 1 83 ? -12.717 -15.635 23.600 1.00 92.62 83 TYR A C 1
ATOM 597 O O . TYR A 1 83 ? -13.695 -16.338 23.867 1.00 92.62 83 TYR A O 1
ATOM 605 N N . HIS A 1 84 ? -12.335 -14.629 24.382 1.00 95.62 84 HIS A N 1
ATOM 606 C CA . HIS A 1 84 ? -12.984 -14.300 25.647 1.00 95.62 84 HIS A CA 1
ATOM 607 C C . HIS A 1 84 ? -12.926 -12.796 25.909 1.00 95.62 84 HIS A C 1
ATOM 609 O O . HIS A 1 84 ? -12.033 -12.105 25.440 1.00 95.62 84 HIS A O 1
ATOM 615 N N . PHE A 1 85 ? -13.921 -12.285 26.633 1.00 97.81 85 PHE A N 1
ATOM 616 C CA . PHE A 1 85 ? -14.090 -10.852 26.898 1.00 97.81 85 PHE A CA 1
ATOM 617 C C . PHE A 1 85 ? -13.721 -10.470 28.343 1.00 97.81 85 PHE A C 1
ATOM 619 O O . PHE A 1 85 ? -14.110 -9.404 28.815 1.00 97.81 85 PHE A O 1
ATOM 626 N N . GLY A 1 86 ? -13.039 -11.360 29.072 1.00 96.69 86 GLY A N 1
ATOM 627 C CA . GLY A 1 86 ? -12.767 -11.224 30.506 1.00 96.69 86 GLY A CA 1
ATOM 628 C C . GLY A 1 86 ? -14.009 -11.261 31.397 1.00 96.69 86 GLY A C 1
ATOM 629 O O . GLY A 1 86 ? -15.032 -11.863 31.064 1.00 96.69 86 GLY A O 1
ATOM 630 N N . SER A 1 87 ? -13.892 -10.622 32.560 1.00 95.81 87 SER A N 1
ATOM 631 C CA . SER A 1 87 ? -14.939 -10.492 33.580 1.00 95.81 87 SER A CA 1
ATOM 632 C C . SER A 1 87 ? -15.978 -9.415 33.254 1.00 95.81 87 SER A C 1
ATOM 634 O O . SER A 1 87 ? -17.155 -9.587 33.571 1.00 95.81 87 SER A O 1
ATOM 636 N N . ASN A 1 88 ? -15.558 -8.320 32.618 1.00 97.06 88 ASN A N 1
ATOM 637 C CA . ASN A 1 88 ? -16.312 -7.074 32.498 1.00 97.06 88 ASN A CA 1
ATOM 638 C C . ASN A 1 88 ? -16.583 -6.750 31.022 1.00 97.06 88 ASN A C 1
ATOM 640 O O . ASN A 1 88 ? -16.075 -5.775 30.470 1.00 97.06 88 ASN A O 1
ATOM 644 N N . LYS A 1 89 ? -17.369 -7.597 30.355 1.00 98.00 89 LYS A N 1
ATOM 645 C CA . LYS A 1 89 ? -17.680 -7.432 28.932 1.00 98.00 89 LYS A CA 1
ATOM 646 C C . LYS A 1 89 ? -18.647 -6.268 28.665 1.00 98.00 89 LYS A C 1
ATOM 648 O O . LYS A 1 89 ? -19.781 -6.294 29.145 1.00 98.00 89 LYS A O 1
ATOM 653 N N . ALA A 1 90 ? -18.290 -5.367 27.749 1.00 98.38 90 ALA A N 1
ATOM 654 C CA . ALA A 1 90 ? -19.240 -4.462 27.097 1.00 98.38 90 ALA A CA 1
ATOM 655 C C . ALA A 1 90 ? -19.917 -5.139 25.883 1.00 98.38 90 ALA A C 1
ATOM 657 O O . ALA A 1 90 ? -19.278 -5.855 25.111 1.00 98.38 90 ALA A O 1
ATOM 658 N N . THR A 1 91 ? -21.229 -4.947 25.696 1.00 98.38 91 THR A N 1
ATOM 659 C CA . THR A 1 91 ? -21.967 -5.459 24.519 1.00 98.38 91 THR A CA 1
ATOM 660 C C . THR A 1 91 ? -22.877 -4.374 23.947 1.00 98.38 91 THR A C 1
ATOM 662 O O . THR A 1 91 ? -23.951 -4.104 24.488 1.00 98.38 91 THR A O 1
ATOM 665 N N . ILE A 1 92 ? -22.461 -3.768 22.837 1.00 98.62 92 ILE A N 1
ATOM 666 C CA . ILE A 1 92 ? -23.194 -2.694 22.161 1.00 98.62 92 ILE A CA 1
ATOM 667 C C . ILE A 1 92 ? -24.296 -3.330 21.316 1.00 98.62 92 ILE A C 1
ATOM 669 O O . ILE A 1 92 ? -24.014 -4.074 20.379 1.00 98.62 92 ILE A O 1
ATOM 673 N N . SER A 1 93 ? -25.554 -3.086 21.682 1.00 98.50 93 SER A N 1
ATOM 674 C CA . SER A 1 93 ? -26.743 -3.698 21.055 1.00 98.50 93 SER A CA 1
ATOM 675 C C . SER A 1 93 ? -27.814 -2.687 20.624 1.00 98.50 93 SER A C 1
ATOM 677 O O . SER A 1 93 ? -28.850 -3.073 20.087 1.00 98.50 93 SER A O 1
ATOM 679 N N . VAL A 1 94 ? -27.524 -1.400 20.815 1.00 98.38 94 VAL A N 1
ATOM 680 C CA . VAL A 1 94 ? -28.208 -0.208 20.291 1.00 98.38 94 VAL A CA 1
ATOM 681 C C . VAL A 1 94 ? -27.130 0.833 19.974 1.00 98.38 94 VAL A C 1
ATOM 683 O O . VAL A 1 94 ? -26.015 0.713 20.492 1.00 98.38 94 VAL A O 1
ATOM 686 N N . ASP A 1 95 ? -27.430 1.847 19.158 1.00 98.69 95 ASP A N 1
ATOM 687 C CA . ASP A 1 95 ? -26.493 2.956 18.935 1.00 98.69 95 ASP A CA 1
ATOM 688 C C . ASP A 1 95 ? -26.097 3.594 20.277 1.00 98.69 95 ASP A C 1
ATOM 690 O O . ASP A 1 95 ? -26.954 3.938 21.093 1.00 98.69 95 ASP A O 1
ATOM 694 N N . THR A 1 96 ? -24.793 3.691 20.528 1.00 98.69 96 THR A N 1
ATOM 695 C CA . THR A 1 96 ? -24.220 4.043 21.832 1.00 98.69 96 THR A CA 1
ATOM 696 C C . THR A 1 96 ? -23.093 5.051 21.650 1.00 98.69 96 THR A C 1
ATOM 698 O O . THR A 1 96 ? -22.115 4.790 20.951 1.00 98.69 96 THR A O 1
ATOM 701 N N . THR A 1 97 ? -23.204 6.196 22.319 1.00 98.56 97 THR A N 1
ATOM 702 C CA . THR A 1 97 ? -22.111 7.168 22.441 1.00 98.56 97 THR A CA 1
ATOM 703 C C . THR A 1 97 ? -21.409 6.943 23.773 1.00 98.56 97 THR A C 1
ATOM 705 O O . THR A 1 97 ? -22.044 7.059 24.822 1.00 98.56 97 THR A O 1
ATOM 708 N N . VAL A 1 98 ? -20.116 6.623 23.734 1.00 98.62 98 VAL A N 1
ATOM 709 C CA . VAL A 1 98 ? -19.261 6.588 24.928 1.00 98.62 98 VAL A CA 1
ATOM 710 C C . VAL A 1 98 ? -19.165 8.009 25.486 1.00 98.62 98 VAL A C 1
ATOM 712 O O . VAL A 1 98 ? -19.106 8.979 24.733 1.00 98.62 98 VAL A O 1
ATOM 715 N N . LYS A 1 99 ? -19.208 8.153 26.807 1.00 98.50 99 LYS A N 1
ATOM 716 C CA . LYS A 1 99 ? -19.180 9.452 27.485 1.00 98.50 99 LYS A CA 1
ATOM 717 C C . LYS A 1 99 ? -17.764 9.886 27.847 1.00 98.50 99 LYS A C 1
ATOM 719 O O . LYS A 1 99 ? -16.912 9.037 28.084 1.00 98.50 99 LYS A O 1
ATOM 724 N N . LEU A 1 100 ? -17.514 11.190 27.953 1.00 98.31 100 LEU A N 1
ATOM 725 C CA . LEU A 1 100 ? -16.229 11.713 28.433 1.00 98.31 100 LEU A CA 1
ATOM 726 C C . LEU A 1 100 ? -16.380 12.312 29.836 1.00 98.31 100 LEU A C 1
ATOM 728 O O . LEU A 1 100 ? -17.106 13.293 30.033 1.00 98.31 100 LEU A O 1
ATOM 732 N N . GLN A 1 101 ? -15.688 11.741 30.825 1.00 97.69 101 GLN A N 1
ATOM 733 C CA . GLN A 1 101 ? -15.770 12.213 32.207 1.00 97.69 101 GLN A CA 1
ATOM 734 C C . GLN A 1 101 ? -15.324 13.681 32.319 1.00 97.69 101 GLN A C 1
ATOM 736 O O . GLN A 1 101 ? -14.256 14.065 31.851 1.00 97.69 101 GLN A O 1
ATOM 741 N N . GLY A 1 102 ? -16.160 14.508 32.954 1.00 95.88 102 GLY A N 1
ATOM 742 C CA . GLY A 1 102 ? -15.943 15.953 33.103 1.00 95.88 102 GLY A CA 1
ATOM 743 C C . GLY A 1 102 ? -16.662 16.805 32.051 1.00 95.88 102 GLY A C 1
ATOM 744 O O . GLY A 1 102 ? -17.011 17.944 32.353 1.00 95.88 102 GLY A O 1
ATOM 745 N N . THR A 1 103 ? -16.962 16.241 30.876 1.00 96.69 103 THR A N 1
ATOM 746 C CA . THR A 1 103 ? -17.827 16.866 29.856 1.00 96.69 103 THR A CA 1
ATOM 747 C C . THR A 1 103 ? -19.266 16.358 29.975 1.00 96.69 103 THR A C 1
ATOM 749 O O . THR A 1 103 ? -20.214 17.142 29.967 1.00 96.69 103 THR A O 1
ATOM 752 N N . ASP A 1 104 ? -19.434 15.046 30.146 1.00 97.75 104 ASP A N 1
ATOM 753 C CA . ASP A 1 104 ? -20.726 14.386 30.309 1.00 97.75 104 ASP A CA 1
ATOM 754 C C . ASP A 1 104 ? -21.137 14.193 31.775 1.00 97.75 104 ASP A C 1
ATOM 756 O O . ASP A 1 104 ? -20.315 14.054 32.684 1.00 97.75 104 ASP A O 1
ATOM 760 N N . THR A 1 105 ? -22.451 14.083 31.991 1.00 97.06 105 THR A N 1
ATOM 761 C CA . THR A 1 105 ? -23.005 13.466 33.205 1.00 97.06 105 THR A CA 1
ATOM 762 C C . THR A 1 105 ? -23.057 11.955 33.008 1.00 97.06 105 THR A C 1
ATOM 764 O O . THR A 1 105 ? -23.772 11.491 32.125 1.00 97.06 105 THR A O 1
ATOM 767 N N . ILE A 1 106 ? -22.324 11.210 33.838 1.00 97.94 106 ILE A N 1
ATOM 768 C CA . ILE A 1 106 ? -22.253 9.743 33.795 1.00 97.94 106 ILE A CA 1
ATOM 769 C C . ILE A 1 106 ? -23.310 9.144 34.735 1.00 97.94 106 ILE A C 1
ATOM 771 O O . ILE A 1 106 ? -23.369 9.516 35.910 1.00 97.94 106 ILE A O 1
ATOM 775 N N . VAL A 1 107 ? -24.119 8.198 34.257 1.00 97.19 107 VAL A N 1
ATOM 776 C CA . VAL A 1 107 ? -25.100 7.434 35.052 1.00 97.19 107 VAL A CA 1
ATOM 777 C C . VAL A 1 107 ? -24.804 5.929 35.040 1.00 97.19 107 VAL A C 1
ATOM 779 O O . VAL A 1 107 ? -23.887 5.461 34.372 1.00 97.19 107 VAL A O 1
ATOM 782 N N . ALA A 1 108 ? -25.536 5.148 35.839 1.00 97.31 108 ALA A N 1
ATOM 783 C CA . ALA A 1 108 ? -25.372 3.695 35.888 1.00 97.31 108 ALA A CA 1
ATOM 784 C C . ALA A 1 108 ? -25.751 3.044 34.544 1.00 97.31 108 ALA A C 1
ATOM 786 O O . ALA A 1 108 ? -26.864 3.236 34.055 1.00 97.31 108 ALA A O 1
ATOM 787 N N . GLY A 1 109 ? -24.844 2.241 33.988 1.00 96.31 109 GLY A N 1
ATOM 788 C CA . GLY A 1 109 ? -24.962 1.608 32.673 1.00 96.31 109 GLY A CA 1
ATOM 789 C C . GLY A 1 109 ? -24.210 2.330 31.550 1.00 96.31 109 GLY A C 1
ATOM 790 O O . GLY A 1 109 ? -23.991 1.714 30.509 1.00 96.31 109 GLY A O 1
ATOM 791 N N . ASP A 1 110 ? -23.774 3.578 31.752 1.00 98.25 110 ASP A N 1
ATOM 792 C CA . ASP A 1 110 ? -22.992 4.306 30.748 1.00 98.25 110 ASP A CA 1
ATOM 793 C C . ASP A 1 110 ? -21.599 3.690 30.565 1.00 98.25 110 ASP A C 1
ATOM 795 O O . ASP A 1 110 ? -20.913 3.362 31.541 1.00 98.25 110 ASP A O 1
ATOM 799 N N . LEU A 1 111 ? -21.164 3.614 29.305 1.00 98.62 111 LEU A N 1
ATOM 800 C CA . LEU A 1 111 ? -19.758 3.455 28.941 1.00 98.62 111 LEU A CA 1
ATOM 801 C C . LEU A 1 111 ? -19.096 4.830 28.882 1.00 98.62 111 LEU A C 1
ATOM 803 O O . LEU A 1 111 ? -19.671 5.759 28.309 1.00 98.62 111 LEU A O 1
ATOM 807 N N . PHE A 1 112 ? -17.897 4.969 29.441 1.00 98.69 112 PHE A N 1
ATOM 808 C CA . PHE A 1 112 ? -17.188 6.244 29.472 1.00 98.69 112 PHE A CA 1
ATOM 809 C C . PHE A 1 112 ? -15.663 6.104 29.462 1.00 98.69 112 PHE A C 1
ATOM 811 O O . PHE A 1 112 ? -15.115 5.087 29.882 1.00 98.69 112 PHE A O 1
ATOM 818 N N . LEU A 1 113 ? -14.998 7.162 29.006 1.00 98.56 113 LEU A N 1
ATOM 819 C CA . LEU A 1 113 ? -13.553 7.372 29.062 1.00 98.56 113 LEU A CA 1
ATOM 820 C C . LEU A 1 113 ? -13.230 8.497 30.054 1.00 98.56 113 LEU A C 1
ATOM 822 O O . LEU A 1 113 ? -14.070 9.361 30.343 1.00 98.56 113 LEU A O 1
ATOM 826 N N . ILE A 1 114 ? -12.003 8.495 30.567 1.00 98.19 114 ILE A N 1
ATOM 827 C CA . ILE A 1 114 ? -11.447 9.567 31.399 1.00 98.19 114 ILE A CA 1
ATOM 828 C C . ILE A 1 114 ? -10.349 10.263 30.570 1.00 98.19 114 ILE A C 1
ATOM 830 O O . ILE A 1 114 ? -9.588 9.568 29.898 1.00 98.19 114 ILE A O 1
ATOM 834 N N . PRO A 1 115 ? -10.257 11.608 30.559 1.00 98.25 115 PRO A N 1
ATOM 835 C CA . PRO A 1 115 ? -9.192 12.302 29.836 1.00 98.25 115 PRO A CA 1
ATOM 836 C C . PRO A 1 115 ? -7.797 11.856 30.300 1.00 98.25 115 PRO A C 1
ATOM 838 O O . PRO A 1 115 ? -7.528 11.859 31.502 1.00 98.25 115 PRO A O 1
ATOM 841 N N . MET A 1 116 ? -6.916 11.524 29.352 1.00 97.56 116 MET A N 1
ATOM 842 C CA . MET A 1 116 ? -5.569 10.975 29.590 1.00 97.56 116 MET A CA 1
ATOM 843 C C . MET A 1 116 ? -5.537 9.653 30.389 1.00 97.56 116 MET A C 1
ATOM 845 O O . MET A 1 116 ? -4.561 9.358 31.079 1.00 97.56 116 MET A O 1
ATOM 849 N N . ASP A 1 117 ? -6.602 8.852 30.296 1.00 97.88 117 ASP A N 1
ATOM 850 C CA . ASP A 1 117 ? -6.644 7.448 30.718 1.00 97.88 117 ASP A CA 1
ATOM 851 C C . ASP A 1 117 ? -7.005 6.585 29.500 1.00 97.88 117 ASP A C 1
ATOM 853 O O . ASP A 1 117 ? -7.894 6.947 28.724 1.00 97.88 117 ASP A O 1
ATOM 857 N N . SER A 1 118 ? -6.308 5.463 29.329 1.00 97.88 118 SER A N 1
ATOM 858 C CA . SER A 1 118 ? -6.479 4.543 28.203 1.00 97.88 118 SER A CA 1
ATOM 859 C C . SER A 1 118 ? -7.506 3.436 28.467 1.00 97.88 118 SER A C 1
ATOM 861 O O . SER A 1 118 ? -7.774 2.625 27.588 1.00 97.88 118 SER A O 1
ATOM 863 N N . HIS A 1 119 ? -8.121 3.369 29.650 1.00 98.50 119 HIS A N 1
ATOM 864 C CA . HIS A 1 119 ? -9.125 2.344 29.942 1.00 98.50 119 HIS A CA 1
ATOM 865 C C . HIS A 1 119 ? -10.539 2.796 29.556 1.00 98.50 119 HIS A C 1
ATOM 867 O O . HIS A 1 119 ? -11.015 3.855 29.971 1.00 98.50 119 HIS A O 1
ATOM 873 N N . LEU A 1 120 ? -11.275 1.932 28.850 1.00 98.62 120 LEU A N 1
ATOM 874 C CA . LEU A 1 120 ? -12.727 2.064 28.723 1.00 98.62 120 LEU A CA 1
ATOM 875 C C . LEU A 1 120 ? -13.405 1.607 30.023 1.00 98.62 120 LEU A C 1
ATOM 877 O O . LEU A 1 120 ? -13.163 0.500 30.506 1.00 98.62 120 LEU A O 1
ATOM 881 N N . PHE A 1 121 ? -14.303 2.419 30.579 1.00 98.62 121 PHE A N 1
ATOM 882 C CA . PHE A 1 121 ? -15.027 2.111 31.812 1.00 98.62 121 PHE A CA 1
ATOM 883 C C . PHE A 1 121 ? -16.523 1.895 31.570 1.00 98.62 121 PHE A C 1
ATOM 885 O O . PHE A 1 121 ? -17.127 2.502 30.688 1.00 98.62 121 PHE A O 1
ATOM 892 N N . VAL A 1 122 ? -17.147 1.084 32.425 1.00 98.25 122 VAL A N 1
ATOM 893 C CA . VAL A 1 122 ? -18.598 1.063 32.644 1.00 98.25 122 VAL A CA 1
ATOM 894 C C . VAL A 1 122 ? -18.917 1.590 34.043 1.00 98.25 122 VAL A C 1
ATOM 896 O O . VAL A 1 122 ? -18.243 1.264 35.023 1.00 98.25 122 VAL A O 1
ATOM 899 N N . SER A 1 123 ? -19.943 2.430 34.149 1.00 97.75 123 SER A N 1
ATOM 900 C CA . SER A 1 123 ? -20.432 2.973 35.419 1.00 97.75 123 SER A CA 1
ATOM 901 C C . SER A 1 123 ? -21.499 2.070 36.036 1.00 97.75 123 SER A C 1
ATOM 903 O O . SER A 1 123 ? -22.446 1.671 35.358 1.00 97.75 123 SER A O 1
ATOM 905 N N . ASN A 1 124 ? -21.419 1.806 37.343 1.00 95.19 124 ASN A N 1
ATOM 906 C CA . ASN A 1 124 ? -22.533 1.218 38.105 1.00 95.19 124 ASN A CA 1
ATOM 907 C C . ASN A 1 124 ? -23.367 2.266 38.879 1.00 95.19 124 ASN A C 1
ATOM 909 O O . ASN A 1 124 ? -24.306 1.900 39.582 1.00 95.19 124 ASN A O 1
ATOM 913 N N . GLY A 1 125 ? -23.043 3.559 38.739 1.00 92.62 125 GLY A N 1
ATOM 914 C CA . GLY A 1 125 ? -23.664 4.676 39.462 1.00 92.62 125 GLY A CA 1
ATOM 915 C C . GLY A 1 125 ? -22.942 5.110 40.746 1.00 92.62 125 GLY A C 1
ATOM 916 O O . GLY A 1 125 ? -23.189 6.216 41.217 1.00 92.62 125 GLY A O 1
ATOM 917 N N . GLU A 1 126 ? -22.033 4.291 41.281 1.00 89.94 126 GLU A N 1
ATOM 918 C CA . GLU A 1 126 ? -21.219 4.597 42.472 1.00 89.94 126 GLU A CA 1
ATOM 919 C C . GLU A 1 126 ? -19.707 4.522 42.188 1.00 89.94 126 GLU A C 1
ATOM 921 O O . GLU A 1 126 ? -18.931 5.311 42.725 1.00 89.94 126 GLU A O 1
ATOM 926 N N . THR A 1 127 ? -19.281 3.593 41.327 1.00 91.44 127 THR A N 1
ATOM 927 C CA . THR A 1 127 ? -17.881 3.334 40.967 1.00 91.44 127 THR A CA 1
ATOM 928 C C . THR A 1 127 ? -17.718 3.057 39.473 1.00 91.44 127 THR A C 1
ATOM 930 O O . THR A 1 127 ? -18.598 2.481 38.827 1.00 91.44 127 THR A O 1
ATOM 933 N N . ALA A 1 128 ? -16.540 3.389 38.944 1.00 95.62 128 ALA A N 1
ATOM 934 C CA . ALA A 1 128 ? -16.078 2.911 37.645 1.00 95.62 128 ALA A CA 1
ATOM 935 C C . ALA A 1 128 ? -15.729 1.412 37.701 1.00 95.62 128 ALA A C 1
ATOM 937 O O . ALA A 1 128 ? -15.364 0.881 38.752 1.00 95.62 128 ALA A O 1
ATOM 938 N N . THR A 1 129 ? -15.809 0.718 36.572 1.00 97.44 129 THR A N 1
ATOM 939 C CA . THR A 1 129 ? -15.281 -0.641 36.392 1.00 97.44 129 THR A CA 1
ATOM 940 C C . THR A 1 129 ? -14.669 -0.729 35.001 1.00 97.44 129 THR A C 1
ATOM 942 O O . THR A 1 129 ? -15.345 -0.405 34.030 1.00 97.44 129 THR A O 1
ATOM 945 N N . VAL A 1 130 ? -13.398 -1.131 34.903 1.00 98.31 130 VAL A N 1
ATOM 946 C CA . VAL A 1 130 ? -12.705 -1.294 33.613 1.00 98.31 130 VAL A CA 1
ATOM 947 C C . VAL A 1 130 ? -13.416 -2.368 32.792 1.00 98.31 130 VAL A C 1
ATOM 949 O O . VAL A 1 130 ? -13.664 -3.470 33.291 1.00 98.31 130 VAL A O 1
ATOM 952 N N . VAL A 1 131 ? -13.761 -2.034 31.552 1.00 98.62 131 VAL A N 1
ATOM 953 C CA . VAL A 1 131 ? -14.246 -2.973 30.541 1.00 98.62 131 VAL A CA 1
ATOM 954 C C . VAL A 1 131 ? -13.057 -3.809 30.095 1.00 98.62 131 VAL A C 1
ATOM 956 O O . VAL A 1 131 ? -12.053 -3.264 29.662 1.00 98.62 131 VAL A O 1
ATOM 959 N N . THR A 1 132 ? -13.161 -5.130 30.189 1.00 98.50 132 THR A N 1
ATOM 960 C CA . THR A 1 132 ? -12.051 -6.015 29.806 1.00 98.50 132 THR A CA 1
ATOM 961 C C . THR A 1 132 ? -12.064 -6.337 28.314 1.00 98.50 132 THR A C 1
ATOM 963 O O . THR A 1 132 ? -11.008 -6.509 27.726 1.00 98.50 132 THR A O 1
ATOM 966 N N . GLY A 1 133 ? -13.238 -6.384 27.675 1.00 98.62 133 GLY A N 1
ATOM 967 C CA . GLY A 1 133 ? -13.382 -6.616 26.232 1.00 98.62 133 GLY A CA 1
ATOM 968 C C . GLY A 1 133 ? -14.764 -6.213 25.711 1.00 98.62 133 GLY A C 1
ATOM 969 O O . GLY A 1 133 ? -15.718 -6.087 26.489 1.00 98.62 133 GLY A O 1
ATOM 970 N N . ILE A 1 134 ? -14.892 -6.013 24.396 1.00 98.69 134 ILE A N 1
ATOM 971 C CA . ILE A 1 134 ? -16.072 -5.386 23.775 1.00 98.69 134 ILE A CA 1
ATOM 972 C C . ILE A 1 134 ? -16.630 -6.184 22.592 1.00 98.69 134 ILE A C 1
ATOM 974 O O . ILE A 1 134 ? -15.894 -6.707 21.761 1.00 98.69 134 ILE A O 1
ATOM 978 N N . GLU A 1 135 ? -17.958 -6.245 22.492 1.00 98.69 135 GLU A N 1
ATOM 979 C CA . GLU A 1 135 ? -18.664 -6.751 21.312 1.00 98.69 135 GLU A CA 1
ATOM 980 C C . GLU A 1 135 ? -19.636 -5.695 20.766 1.00 98.69 135 GLU A C 1
ATOM 982 O O . GLU A 1 135 ? -20.640 -5.381 21.409 1.00 98.69 135 GLU A O 1
ATOM 987 N N . VAL A 1 136 ? -19.372 -5.182 19.565 1.00 98.75 136 VAL A N 1
ATOM 988 C CA . VAL A 1 136 ? -20.253 -4.267 18.828 1.00 98.75 136 VAL A CA 1
ATOM 989 C C . VAL A 1 136 ? -21.114 -5.078 17.867 1.00 98.75 136 VAL A C 1
ATOM 991 O O . VAL A 1 136 ? -20.605 -5.660 16.909 1.00 98.75 136 VAL A O 1
ATOM 994 N N . LYS A 1 137 ? -22.423 -5.171 18.132 1.00 98.69 137 LYS A N 1
ATOM 995 C CA . LYS A 1 137 ? -23.342 -5.982 17.320 1.00 98.69 137 LYS A CA 1
ATOM 996 C C . LYS A 1 137 ? -23.598 -5.362 15.949 1.00 98.69 137 LYS A C 1
ATOM 998 O O . LYS A 1 137 ? -23.501 -4.158 15.749 1.00 98.69 137 LYS A O 1
ATOM 1003 N N . SER A 1 138 ? -23.990 -6.207 14.999 1.00 98.56 138 SER A N 1
ATOM 1004 C CA . SER A 1 138 ? -24.275 -5.752 13.642 1.00 98.56 138 SER A CA 1
ATOM 1005 C C . SER A 1 138 ? -25.520 -4.876 13.544 1.00 98.56 138 SER A C 1
ATOM 1007 O O . SER A 1 138 ? -26.568 -5.221 14.091 1.00 98.56 138 SER A O 1
ATOM 1009 N N . GLY A 1 139 ? -25.405 -3.785 12.784 1.00 98.19 139 GLY A N 1
ATOM 1010 C CA . GLY A 1 139 ? -26.478 -2.813 12.575 1.00 98.19 139 GLY A CA 1
ATOM 1011 C C . GLY A 1 139 ? -26.621 -1.763 13.680 1.00 98.19 139 GLY A C 1
ATOM 1012 O O . GLY A 1 139 ? -27.656 -1.106 13.716 1.00 98.19 139 GLY A O 1
ATOM 1013 N N . VAL A 1 140 ? -25.625 -1.614 14.563 1.00 98.75 140 VAL A N 1
ATOM 1014 C CA . VAL A 1 140 ? -25.549 -0.524 15.551 1.00 98.75 140 VAL A CA 1
ATOM 1015 C C . VAL A 1 140 ? -24.164 0.126 15.558 1.00 98.75 140 VAL A C 1
ATOM 1017 O O . VAL A 1 140 ? -23.181 -0.479 15.123 1.00 98.75 140 VAL A O 1
ATOM 1020 N N . THR A 1 141 ? -24.106 1.356 16.061 1.00 98.75 141 THR A N 1
ATOM 1021 C CA . THR A 1 141 ? -22.933 2.236 16.050 1.00 98.75 141 THR A CA 1
ATOM 1022 C C . THR A 1 141 ? -22.408 2.468 17.463 1.00 98.75 141 THR A C 1
ATOM 1024 O O . THR A 1 141 ? -23.143 2.939 18.331 1.00 98.75 141 THR A O 1
ATOM 1027 N N . LEU A 1 142 ? -21.120 2.227 17.684 1.00 98.81 142 LEU A N 1
ATOM 1028 C CA . LEU A 1 142 ? -20.361 2.784 18.797 1.00 98.81 142 LEU A CA 1
ATOM 1029 C C . LEU A 1 142 ? -19.713 4.096 18.336 1.00 98.81 142 LEU A C 1
ATOM 1031 O O . LEU A 1 142 ? -19.001 4.122 17.336 1.00 98.81 142 LEU A O 1
ATOM 1035 N N . THR A 1 143 ? -19.979 5.191 19.042 1.00 98.69 143 THR A N 1
ATOM 1036 C CA . THR A 1 143 ? -19.369 6.506 18.782 1.00 98.69 143 THR A CA 1
ATOM 1037 C C . THR A 1 143 ? -18.504 6.893 19.982 1.00 98.69 143 THR A C 1
ATOM 1039 O O . THR A 1 143 ? -19.021 6.956 21.099 1.00 98.69 143 THR A O 1
ATOM 1042 N N . VAL A 1 144 ? -17.205 7.113 19.771 1.00 98.75 144 VAL A N 1
ATOM 1043 C CA . VAL A 1 144 ? -16.189 7.257 20.831 1.00 98.75 144 VAL A CA 1
ATOM 1044 C C . VAL A 1 144 ? -15.659 8.699 20.886 1.00 98.75 144 VAL A C 1
ATOM 1046 O O . VAL A 1 144 ? -15.267 9.230 19.848 1.00 98.75 144 VAL A O 1
ATOM 1049 N N . PRO A 1 145 ? -15.667 9.379 22.047 1.00 98.62 145 PRO A N 1
ATOM 1050 C CA . PRO A 1 145 ? -15.143 10.731 22.176 1.00 98.62 145 PRO A CA 1
ATOM 1051 C C . PRO A 1 145 ? -13.617 10.723 22.272 1.00 98.62 145 PRO A C 1
ATOM 1053 O O . PRO A 1 145 ? -13.030 9.792 22.816 1.00 98.62 145 PRO A O 1
ATOM 1056 N N . VAL A 1 146 ? -13.004 11.815 21.820 1.00 98.50 146 VAL A N 1
ATOM 1057 C CA . VAL A 1 146 ? -11.585 12.100 22.053 1.00 98.50 146 VAL A CA 1
ATOM 1058 C C . VAL A 1 146 ? -11.322 12.214 23.557 1.00 98.50 146 VAL A C 1
ATOM 1060 O O . VAL A 1 146 ? -11.979 12.996 24.251 1.00 98.50 146 VAL A O 1
ATOM 1063 N N . ASN A 1 147 ? -10.368 11.434 24.060 1.00 98.31 147 ASN A N 1
ATOM 1064 C CA . ASN A 1 147 ? -9.902 11.432 25.452 1.00 98.31 147 ASN A CA 1
ATOM 1065 C C . ASN A 1 147 ? -8.404 11.746 25.579 1.00 98.31 147 ASN A C 1
ATOM 1067 O O . ASN A 1 147 ? -7.964 12.057 26.689 1.00 98.31 147 ASN A O 1
ATOM 1071 N N . TRP A 1 148 ? -7.639 11.694 24.484 1.00 97.56 148 TRP A N 1
ATOM 1072 C CA . TRP A 1 148 ? -6.182 11.810 24.495 1.00 97.56 148 TRP A CA 1
ATOM 1073 C C . TRP A 1 148 ? -5.686 12.744 23.375 1.00 97.56 148 TRP A C 1
ATOM 1075 O O . TRP A 1 148 ? -5.438 12.325 22.252 1.00 97.56 148 TRP A O 1
ATOM 1085 N N . ASP A 1 149 ? -5.574 14.039 23.684 1.00 95.75 149 ASP A N 1
ATOM 1086 C CA . ASP A 1 149 ? -5.270 15.133 22.740 1.00 95.75 149 ASP A CA 1
ATOM 1087 C C . ASP A 1 149 ? -6.219 15.204 21.522 1.00 95.75 149 ASP A C 1
ATOM 1089 O O . ASP A 1 149 ? -7.251 15.872 21.619 1.00 95.75 149 ASP A O 1
ATOM 1093 N N . THR A 1 150 ? -5.901 14.545 20.402 1.00 95.62 150 THR A N 1
ATOM 1094 C CA . THR A 1 150 ? -6.770 14.407 19.208 1.00 95.62 150 THR A CA 1
ATOM 1095 C C . THR A 1 150 ? -7.421 13.025 19.079 1.00 95.62 150 THR A C 1
ATOM 1097 O O . THR A 1 150 ? -8.385 12.872 18.330 1.00 95.62 150 THR A O 1
ATOM 1100 N N . TRP A 1 151 ? -6.963 12.047 19.864 1.00 98.19 151 TRP A N 1
ATOM 1101 C CA . TRP A 1 151 ? -7.311 10.634 19.749 1.00 98.19 151 TRP A CA 1
ATOM 1102 C C . TRP A 1 151 ? -8.478 10.223 20.652 1.00 98.19 151 TRP A C 1
ATOM 1104 O O . TRP A 1 151 ? -8.553 10.563 21.841 1.00 98.19 151 TRP A O 1
ATOM 1114 N N . ALA A 1 152 ? -9.373 9.417 20.090 1.00 98.56 152 ALA A N 1
ATOM 1115 C CA . ALA A 1 152 ? -10.232 8.501 20.825 1.00 98.56 152 ALA A CA 1
ATOM 1116 C C . ALA A 1 152 ? -9.460 7.185 21.032 1.00 98.56 152 ALA A C 1
ATOM 1118 O O . ALA A 1 152 ? -9.457 6.324 20.157 1.00 98.56 152 ALA A O 1
ATOM 1119 N N . TYR A 1 153 ? -8.790 7.050 22.175 1.00 98.50 153 TYR A N 1
ATOM 1120 C CA . TYR A 1 153 ? -7.857 5.962 22.486 1.00 98.50 153 TYR A CA 1
ATOM 1121 C C . TYR A 1 153 ? -8.380 5.071 23.617 1.00 98.50 153 TYR A C 1
ATOM 1123 O O . TYR A 1 153 ? -8.720 5.584 24.690 1.00 98.50 153 TYR A O 1
ATOM 1131 N N . PHE A 1 154 ? -8.413 3.746 23.423 1.00 98.50 154 PHE A N 1
ATOM 1132 C CA . PHE A 1 154 ? -8.575 2.811 24.541 1.00 98.50 154 PHE A CA 1
ATOM 1133 C C . PHE A 1 154 ? -7.976 1.408 24.337 1.00 98.50 154 PHE A C 1
ATOM 1135 O O . PHE A 1 154 ? -8.066 0.802 23.272 1.00 98.50 154 PHE A O 1
ATOM 1142 N N . VAL A 1 155 ? -7.461 0.854 25.436 1.00 98.56 155 VAL A N 1
ATOM 1143 C CA . VAL A 1 155 ? -6.859 -0.481 25.559 1.00 98.56 155 VAL A CA 1
ATOM 1144 C C . VAL A 1 155 ? -7.832 -1.448 26.228 1.00 98.56 155 VAL A C 1
ATOM 1146 O O . VAL A 1 155 ? -8.568 -1.080 27.151 1.00 98.56 155 VAL A O 1
ATOM 1149 N N . LEU A 1 156 ? -7.830 -2.708 25.787 1.00 98.62 156 LEU A N 1
ATOM 1150 C CA . LEU A 1 156 ? -8.648 -3.781 26.353 1.00 98.62 156 LEU A CA 1
ATOM 1151 C C . LEU A 1 156 ? -7.813 -5.041 26.638 1.00 98.62 156 LEU A C 1
ATOM 1153 O O . LEU A 1 156 ? -7.267 -5.658 25.728 1.00 98.62 156 LEU A O 1
ATOM 1157 N N . GLU A 1 157 ? -7.811 -5.498 27.896 1.00 98.12 157 GLU A N 1
ATOM 1158 C CA . GLU A 1 157 ? -7.132 -6.736 28.341 1.00 98.12 157 GLU A CA 1
ATOM 1159 C C . GLU A 1 157 ? -7.564 -8.003 27.566 1.00 98.12 157 GLU A C 1
ATOM 1161 O O . GLU A 1 157 ? -7.002 -9.085 27.743 1.00 98.12 157 GLU A O 1
ATOM 1166 N N . GLN A 1 158 ? -8.676 -7.944 26.827 1.00 98.06 158 GLN A N 1
ATOM 1167 C CA . GLN A 1 158 ? -9.388 -9.085 26.256 1.00 98.06 158 GLN A CA 1
ATOM 1168 C C . GLN A 1 158 ? -10.014 -8.728 24.897 1.00 98.06 158 GLN A C 1
ATOM 1170 O O . GLN A 1 158 ? -9.848 -7.629 24.372 1.00 98.06 158 GLN A O 1
ATOM 1175 N N . SER A 1 159 ? -10.709 -9.688 24.282 1.00 98.44 159 SER A N 1
ATOM 1176 C CA . SER A 1 159 ? -11.031 -9.640 22.851 1.00 98.44 159 SER A CA 1
ATOM 1177 C C . SER A 1 159 ? -11.976 -8.498 22.434 1.00 98.44 159 SER A C 1
ATOM 1179 O O . SER A 1 159 ? -12.945 -8.172 23.128 1.00 98.44 159 SER A O 1
ATOM 1181 N N . VAL A 1 160 ? -11.733 -7.969 21.232 1.00 98.75 160 VAL A N 1
ATOM 1182 C CA . VAL A 1 160 ? -12.523 -6.945 20.533 1.00 98.75 160 VAL A CA 1
ATOM 1183 C C . VAL A 1 160 ? -13.250 -7.588 19.354 1.00 98.75 160 VAL A C 1
ATOM 1185 O O . VAL A 1 160 ? -12.618 -8.146 18.460 1.00 98.75 160 VAL A O 1
ATOM 1188 N N . LEU A 1 161 ? -14.583 -7.518 19.325 1.00 98.62 161 LEU A N 1
ATOM 1189 C CA . LEU A 1 161 ? -15.401 -7.996 18.204 1.00 98.62 161 LEU A CA 1
ATOM 1190 C C . LEU A 1 161 ? -16.288 -6.877 17.649 1.00 98.62 161 LEU A C 1
ATOM 1192 O O . LEU A 1 161 ? -17.164 -6.377 18.352 1.00 98.62 161 LEU A O 1
ATOM 1196 N N . ILE A 1 162 ? -16.112 -6.529 16.374 1.00 98.75 162 ILE A N 1
ATOM 1197 C CA . ILE A 1 162 ? -16.831 -5.436 15.703 1.00 98.75 162 ILE A CA 1
ATOM 1198 C C . ILE A 1 162 ? -17.626 -5.990 14.512 1.00 98.75 162 ILE A C 1
ATOM 1200 O O . ILE A 1 162 ? -17.101 -6.136 13.415 1.00 98.75 162 ILE A O 1
ATOM 1204 N N . ASP A 1 163 ? -18.902 -6.321 14.718 1.00 98.62 163 ASP A N 1
ATOM 1205 C CA . ASP A 1 163 ? -19.853 -6.724 13.662 1.00 98.62 163 ASP A CA 1
ATOM 1206 C C . ASP A 1 163 ? -20.733 -5.552 13.167 1.00 98.62 163 ASP A C 1
ATOM 1208 O O . ASP A 1 163 ? -21.489 -5.717 12.202 1.00 98.62 163 ASP A O 1
ATOM 1212 N N . GLY A 1 164 ? -20.678 -4.403 13.852 1.00 98.69 164 GLY A N 1
ATOM 1213 C CA . GLY A 1 164 ? -21.329 -3.130 13.508 1.00 98.69 164 GLY A CA 1
ATOM 1214 C C . GLY A 1 164 ? -20.316 -2.005 13.281 1.00 98.69 164 GLY A C 1
ATOM 1215 O O . GLY A 1 164 ? -19.173 -2.274 12.925 1.00 98.69 164 GLY A O 1
ATOM 1216 N N . THR A 1 165 ? -20.713 -0.752 13.497 1.00 98.88 165 THR A N 1
ATOM 1217 C CA . THR A 1 165 ? -19.841 0.409 13.240 1.00 98.88 165 THR A CA 1
ATOM 1218 C C . THR A 1 165 ? -19.143 0.884 14.515 1.00 98.88 165 THR A C 1
ATOM 1220 O O . THR A 1 165 ? -19.793 1.021 15.550 1.00 98.88 165 THR A O 1
ATOM 1223 N N . VAL A 1 166 ? -17.852 1.203 14.439 1.00 98.81 166 VAL A N 1
ATOM 1224 C CA . VAL A 1 166 ? -17.106 2.001 15.426 1.00 98.81 166 VAL A CA 1
ATOM 1225 C C . VAL A 1 166 ? -16.565 3.246 14.732 1.00 98.81 166 VAL A C 1
ATOM 1227 O O . VAL A 1 166 ? -16.046 3.152 13.621 1.00 98.81 166 VAL A O 1
ATOM 1230 N N . ARG A 1 167 ? -16.707 4.406 15.375 1.00 98.56 167 ARG A N 1
ATOM 1231 C CA . ARG A 1 167 ? -16.203 5.688 14.871 1.00 98.56 167 ARG A CA 1
ATOM 1232 C C . ARG A 1 167 ? -15.903 6.682 15.985 1.00 98.56 167 ARG A C 1
ATOM 1234 O O . ARG A 1 167 ? -16.438 6.547 17.090 1.00 98.56 167 ARG A O 1
ATOM 1241 N N . THR A 1 168 ? -15.149 7.724 15.667 1.00 98.44 168 THR A N 1
ATOM 1242 C CA . THR A 1 168 ? -14.984 8.902 16.523 1.00 98.44 168 THR A CA 1
ATOM 1243 C C . THR A 1 168 ? -16.257 9.761 16.604 1.00 98.44 168 THR A C 1
ATOM 1245 O O . THR A 1 168 ? -17.178 9.661 15.788 1.00 98.44 168 THR A O 1
ATOM 1248 N N . ALA A 1 169 ? -16.362 10.564 17.667 1.00 97.81 169 ALA A N 1
ATOM 1249 C CA . ALA A 1 169 ? -17.474 11.487 17.926 1.00 97.81 169 ALA A CA 1
ATOM 1250 C C . ALA A 1 169 ? -17.270 12.886 17.319 1.00 97.81 169 ALA A C 1
ATOM 1252 O O . ALA A 1 169 ? -18.184 13.711 17.363 1.00 97.81 169 ALA A O 1
ATOM 1253 N N . VAL A 1 170 ? -16.071 13.146 16.801 1.00 97.56 170 VAL A N 1
ATOM 1254 C CA . VAL A 1 170 ? -15.644 14.387 16.158 1.00 97.56 170 VAL A CA 1
ATOM 1255 C C . VAL A 1 170 ? -15.147 14.004 14.767 1.00 97.56 170 VAL A C 1
ATOM 1257 O O . VAL A 1 170 ? -14.328 13.097 14.644 1.00 97.56 170 VAL A O 1
ATOM 1260 N N . ASP A 1 171 ? -15.675 14.662 13.737 1.00 96.12 171 ASP A N 1
ATOM 1261 C CA . ASP A 1 171 ? -15.240 14.484 12.349 1.00 96.12 171 ASP A CA 1
ATOM 1262 C C . ASP A 1 171 ? -13.732 14.762 12.226 1.00 96.12 171 ASP A C 1
ATOM 1264 O O . ASP A 1 171 ? -13.261 15.787 12.722 1.00 96.12 171 ASP A O 1
ATOM 1268 N N . GLY A 1 172 ? -12.989 13.852 11.589 1.00 93.38 172 GLY A N 1
ATOM 1269 C CA . GLY A 1 172 ? -11.540 13.979 11.397 1.00 93.38 172 GLY A CA 1
ATOM 1270 C C . GLY A 1 172 ? -10.686 13.763 12.652 1.00 93.38 172 GLY A C 1
ATOM 1271 O O . GLY A 1 172 ? -9.495 14.037 12.616 1.00 93.38 172 GLY A O 1
ATOM 1272 N N . ALA A 1 173 ? -11.266 13.291 13.762 1.00 98.12 173 ALA A N 1
ATOM 1273 C CA . ALA A 1 173 ? -10.498 12.894 14.943 1.00 98.12 173 ALA A CA 1
ATOM 1274 C C . ALA A 1 173 ? -10.023 11.438 14.860 1.00 98.12 173 ALA A C 1
ATOM 1276 O O . ALA A 1 173 ? -10.739 10.577 14.334 1.00 98.12 173 ALA A O 1
ATOM 1277 N N . ASP A 1 174 ? -8.852 11.190 15.443 1.00 98.56 174 ASP A N 1
ATOM 1278 C CA . ASP A 1 174 ? -8.101 9.936 15.365 1.00 98.56 174 ASP A CA 1
ATOM 1279 C C . ASP A 1 174 ? -8.691 8.841 16.272 1.00 98.56 174 ASP A C 1
ATOM 1281 O O . ASP A 1 174 ? -9.362 9.126 17.272 1.00 98.56 174 ASP A O 1
ATOM 1285 N N . LEU A 1 175 ? -8.433 7.574 15.949 1.00 98.75 175 LEU A N 1
ATOM 1286 C CA . LEU A 1 175 ? -8.970 6.402 16.638 1.00 98.75 175 LEU A CA 1
ATOM 1287 C C . LEU A 1 175 ? -7.876 5.360 16.896 1.00 98.75 175 LEU A C 1
ATOM 1289 O O . LEU A 1 175 ? -7.345 4.772 15.958 1.00 98.75 175 LEU A O 1
ATOM 1293 N N . ASP A 1 176 ? -7.622 5.072 18.171 1.00 98.69 176 ASP A N 1
ATOM 1294 C CA . ASP A 1 176 ? -6.720 4.003 18.611 1.00 98.69 176 ASP A CA 1
ATOM 1295 C C . ASP A 1 176 ? -7.498 2.986 19.462 1.00 98.69 176 ASP A C 1
ATOM 1297 O O . ASP A 1 176 ? -8.209 3.346 20.411 1.00 98.69 176 ASP A O 1
ATOM 1301 N N . ILE A 1 177 ? -7.410 1.707 19.086 1.00 98.69 177 ILE A N 1
ATOM 1302 C CA . ILE A 1 177 ? -7.990 0.599 19.846 1.00 98.69 177 ILE A CA 1
ATOM 1303 C C . ILE A 1 177 ? -6.979 -0.550 19.949 1.00 98.69 177 ILE A C 1
ATOM 1305 O O . ILE A 1 177 ? -6.704 -1.235 18.961 1.00 98.69 177 ILE A O 1
ATOM 1309 N N . GLU A 1 178 ? -6.528 -0.847 21.168 1.00 98.69 178 GLU A N 1
ATOM 1310 C CA . GLU A 1 178 ? -5.630 -1.974 21.456 1.00 98.69 178 GLU A CA 1
ATOM 1311 C C . GLU A 1 178 ? -6.367 -3.180 22.078 1.00 98.69 178 GLU A C 1
ATOM 1313 O O . GLU A 1 178 ? -7.376 -3.036 22.780 1.00 98.69 178 GLU A O 1
ATOM 1318 N N . SER A 1 179 ? -5.834 -4.394 21.888 1.00 98.44 179 SER A N 1
ATOM 1319 C CA . SER A 1 179 ? -6.313 -5.607 22.572 1.00 98.44 179 SER A CA 1
ATOM 1320 C C . SER A 1 179 ? -5.202 -6.601 22.929 1.00 98.44 179 SER A C 1
ATOM 1322 O O . SER A 1 179 ? -4.504 -7.087 22.044 1.00 98.44 179 SER A O 1
ATOM 1324 N N . ASP A 1 180 ? -5.129 -7.081 24.171 1.00 97.75 180 ASP A N 1
ATOM 1325 C CA . ASP A 1 180 ? -4.177 -8.144 24.571 1.00 97.75 180 ASP A CA 1
ATOM 1326 C C . ASP A 1 180 ? -4.531 -9.554 24.013 1.00 97.75 180 ASP A C 1
ATOM 1328 O O . ASP A 1 180 ? -4.014 -10.578 24.468 1.00 97.75 180 ASP A O 1
ATOM 1332 N N . SER A 1 181 ? -5.487 -9.663 23.080 1.00 96.94 181 SER A N 1
ATOM 1333 C CA . SER A 1 181 ? -6.210 -10.913 22.801 1.00 96.94 181 SER A CA 1
ATOM 1334 C C . SER A 1 181 ? -6.562 -11.111 21.311 1.00 96.94 181 SER A C 1
ATOM 1336 O O . SER A 1 181 ? -5.683 -11.135 20.458 1.00 96.94 181 SER A O 1
ATOM 1338 N N . LEU A 1 182 ? -7.830 -11.363 20.971 1.00 98.00 182 LEU A N 1
ATOM 1339 C CA . LEU A 1 182 ? -8.320 -11.385 19.591 1.00 98.00 182 LEU A CA 1
ATOM 1340 C C . LEU A 1 182 ? -8.922 -10.021 19.249 1.00 98.00 182 LEU A C 1
ATOM 1342 O O . LEU A 1 182 ? -9.953 -9.662 19.821 1.00 98.00 182 LEU A O 1
ATOM 1346 N N . PHE A 1 183 ? -8.373 -9.337 18.251 1.00 98.69 183 PHE A N 1
ATOM 1347 C CA . PHE A 1 183 ? -9.054 -8.235 17.577 1.00 98.69 183 PHE A CA 1
ATOM 1348 C C . PHE A 1 183 ? -9.726 -8.766 16.307 1.00 98.69 183 PHE A C 1
ATOM 1350 O O . PHE A 1 183 ? -9.071 -9.316 15.423 1.00 98.69 183 PHE A O 1
ATOM 1357 N N . GLN A 1 184 ? -11.047 -8.627 16.185 1.00 98.62 184 GLN A N 1
ATOM 1358 C CA . GLN A 1 184 ? -11.782 -9.099 15.014 1.00 98.62 184 GLN A CA 1
ATOM 1359 C C . GLN A 1 184 ? -12.845 -8.109 14.529 1.00 98.62 184 GLN A C 1
ATOM 1361 O O . GLN A 1 184 ? -13.855 -7.873 15.195 1.00 98.62 184 GLN A O 1
ATOM 1366 N N . ILE A 1 185 ? -12.708 -7.687 13.275 1.00 98.81 185 ILE A N 1
ATOM 1367 C CA . ILE A 1 185 ? -13.749 -6.990 12.518 1.00 98.81 185 ILE A CA 1
ATOM 1368 C C . ILE A 1 185 ? -14.535 -8.034 11.708 1.00 98.81 185 ILE A C 1
ATOM 1370 O O . ILE A 1 185 ? -13.990 -8.834 10.942 1.00 98.81 185 ILE A O 1
ATOM 1374 N N . GLY A 1 186 ? -15.843 -8.087 11.938 1.00 98.38 186 GLY A N 1
ATOM 1375 C CA . GLY A 1 186 ? -16.801 -8.988 11.304 1.00 98.38 186 GLY A CA 1
ATOM 1376 C C . GLY A 1 186 ? -17.093 -8.620 9.851 1.00 98.38 186 GLY A C 1
ATOM 1377 O O . GLY A 1 186 ? -16.785 -7.522 9.407 1.00 98.38 186 GLY A O 1
ATOM 1378 N N . SER A 1 187 ? -17.764 -9.494 9.091 1.00 98.19 187 SER A N 1
ATOM 1379 C CA . SER A 1 187 ? -18.069 -9.240 7.662 1.00 98.19 187 SER A CA 1
ATOM 1380 C C . SER A 1 187 ? -19.204 -8.234 7.412 1.00 98.19 187 SER A C 1
ATOM 1382 O O . SER A 1 187 ? -19.835 -8.232 6.355 1.00 98.19 187 SER A O 1
ATOM 1384 N N . LYS A 1 188 ? -19.523 -7.451 8.440 1.00 98.44 188 LYS A N 1
ATOM 1385 C CA . LYS A 1 188 ? -20.433 -6.302 8.462 1.00 98.44 188 LYS A CA 1
ATOM 1386 C C . LYS A 1 188 ? -19.883 -5.175 9.351 1.00 98.44 188 LYS A C 1
ATOM 1388 O O . LYS A 1 188 ? -20.576 -4.186 9.561 1.00 98.44 188 LYS A O 1
ATOM 1393 N N . GLY A 1 189 ? -18.682 -5.370 9.901 1.00 98.81 189 GLY A N 1
ATOM 1394 C CA . GLY A 1 189 ? -18.012 -4.400 10.742 1.00 98.81 189 GLY A CA 1
ATOM 1395 C C . GLY A 1 189 ? -17.458 -3.254 9.908 1.00 98.81 189 GLY A C 1
ATOM 1396 O O . GLY A 1 189 ? -16.965 -3.480 8.800 1.00 98.81 189 GLY A O 1
ATOM 1397 N N . LEU A 1 190 ? -17.536 -2.050 10.459 1.00 98.81 190 LEU A N 1
ATOM 1398 C CA . LEU A 1 190 ? -16.918 -0.844 9.925 1.00 98.81 190 LEU A CA 1
ATOM 1399 C C . LEU A 1 190 ? -16.167 -0.158 11.067 1.00 98.81 190 LEU A C 1
ATOM 1401 O O . LEU A 1 190 ? -16.772 0.133 12.096 1.00 98.81 190 LEU A O 1
ATOM 1405 N N . VAL A 1 191 ? -14.880 0.109 10.891 1.00 98.81 191 VAL A N 1
ATOM 1406 C CA . VAL A 1 191 ? -14.109 1.010 11.760 1.00 98.81 191 VAL A CA 1
ATOM 1407 C C . VAL A 1 191 ? -13.758 2.230 10.921 1.00 98.81 191 VAL A C 1
ATOM 1409 O O . VAL A 1 191 ? -13.209 2.066 9.837 1.00 98.81 191 VAL A O 1
ATOM 1412 N N . THR A 1 192 ? -14.157 3.430 11.342 1.00 98.75 192 THR A N 1
ATOM 1413 C CA . THR A 1 192 ? -14.105 4.606 10.460 1.00 98.75 192 THR A CA 1
ATOM 1414 C C . THR A 1 192 ? -13.837 5.909 11.205 1.00 98.75 192 THR A C 1
ATOM 1416 O O . THR A 1 192 ? -14.504 6.219 12.192 1.00 98.75 192 THR A O 1
ATOM 1419 N N . THR A 1 193 ? -12.912 6.700 10.672 1.00 98.62 193 THR A N 1
ATOM 1420 C CA . THR A 1 193 ? -12.653 8.105 11.043 1.00 98.62 193 THR A CA 1
ATOM 1421 C C . THR A 1 193 ? -13.047 9.070 9.923 1.00 98.62 193 THR A C 1
ATOM 1423 O O . THR A 1 193 ? -13.151 10.271 10.179 1.00 98.62 193 THR A O 1
ATOM 1426 N N . LYS A 1 194 ? -13.351 8.552 8.715 1.00 98.38 194 LYS A N 1
ATOM 1427 C CA . LYS A 1 194 ? -13.906 9.320 7.588 1.00 98.38 194 LYS A CA 1
ATOM 1428 C C . LYS A 1 194 ? -15.034 10.266 8.046 1.00 98.38 194 LYS A C 1
ATOM 1430 O O . LYS A 1 194 ? -16.056 9.782 8.554 1.00 98.38 194 LYS A O 1
ATOM 1435 N N . PRO A 1 195 ? -14.880 11.592 7.875 1.00 98.00 195 PRO A N 1
ATOM 1436 C CA . PRO A 1 195 ? -15.847 12.571 8.357 1.00 98.00 195 PRO A CA 1
ATOM 1437 C C . PRO A 1 195 ? -17.117 12.593 7.497 1.00 98.00 195 PRO A C 1
ATOM 1439 O O . PRO A 1 195 ? -17.137 12.137 6.352 1.00 98.00 195 PRO A O 1
ATOM 1442 N N . VAL A 1 196 ? -18.198 13.155 8.046 1.00 96.81 196 VAL A N 1
ATOM 1443 C CA . VAL A 1 196 ? -19.436 13.428 7.289 1.00 96.81 196 VAL A CA 1
ATOM 1444 C C . VAL A 1 196 ? -19.478 14.852 6.727 1.00 96.81 196 VAL A C 1
ATOM 1446 O O . VAL A 1 196 ? -20.326 15.165 5.890 1.00 96.81 196 VAL A O 1
ATOM 1449 N N . THR A 1 197 ? -18.579 15.718 7.191 1.00 98.00 197 THR A N 1
ATOM 1450 C CA . THR A 1 197 ? -18.404 17.096 6.734 1.00 98.00 197 THR A CA 1
ATOM 1451 C C . THR A 1 197 ? -17.545 17.126 5.468 1.00 98.00 197 THR A C 1
ATOM 1453 O O . THR A 1 197 ? -16.434 16.609 5.451 1.00 98.00 197 THR A O 1
ATOM 1456 N N . ALA A 1 198 ? -18.067 17.728 4.396 1.00 98.25 198 ALA A N 1
ATOM 1457 C CA . ALA A 1 198 ? -17.388 17.824 3.102 1.00 98.25 198 ALA A CA 1
ATOM 1458 C C . ALA A 1 198 ? -16.045 18.575 3.195 1.00 98.25 198 ALA A C 1
ATOM 1460 O O . ALA A 1 198 ? -15.945 19.551 3.942 1.00 98.25 198 ALA A O 1
ATOM 1461 N N . GLY A 1 199 ? -15.036 18.138 2.434 1.00 97.62 199 GLY A N 1
ATOM 1462 C CA . GLY A 1 199 ? -13.693 18.741 2.420 1.00 97.62 199 GLY A CA 1
ATOM 1463 C C . GLY A 1 199 ? -12.950 18.673 3.762 1.00 97.62 199 GLY A C 1
ATOM 1464 O O . GLY A 1 199 ? -12.063 19.480 4.009 1.00 97.62 199 GLY A O 1
ATOM 1465 N N . THR A 1 200 ? -13.356 17.775 4.665 1.00 98.31 200 THR A N 1
ATOM 1466 C CA . THR A 1 200 ? -12.697 17.560 5.963 1.00 98.31 200 THR A CA 1
ATOM 1467 C C . THR A 1 200 ? -11.792 16.336 5.886 1.00 98.31 200 THR A C 1
ATOM 1469 O O . THR A 1 200 ? -12.143 15.342 5.241 1.00 98.31 200 THR A O 1
ATOM 1472 N N . ASP A 1 201 ? -10.644 16.414 6.551 1.00 98.44 201 ASP A N 1
ATOM 1473 C CA . ASP A 1 201 ? -9.658 15.339 6.599 1.00 98.44 201 ASP A CA 1
ATOM 1474 C C . ASP A 1 201 ? -10.160 14.140 7.423 1.00 98.44 201 ASP A C 1
ATOM 1476 O O . ASP A 1 201 ? -10.932 14.292 8.374 1.00 98.44 201 ASP A O 1
ATOM 1480 N N . GLY A 1 202 ? -9.733 12.934 7.055 1.00 98.38 202 GLY A N 1
ATOM 1481 C CA . GLY A 1 202 ? -9.881 11.740 7.882 1.00 98.38 202 GLY A CA 1
ATOM 1482 C C . GLY A 1 202 ? -8.847 11.732 9.006 1.00 98.38 202 GLY A C 1
ATOM 1483 O O . GLY A 1 202 ? -7.693 12.073 8.775 1.00 98.38 202 GLY A O 1
ATOM 1484 N N . GLY A 1 203 ? -9.264 11.340 10.212 1.00 98.25 203 GLY A N 1
ATOM 1485 C CA . GLY A 1 203 ? -8.340 11.111 11.328 1.00 98.25 203 GLY A CA 1
ATOM 1486 C C . GLY A 1 203 ? -7.599 9.781 11.189 1.00 98.25 203 GLY A C 1
ATOM 1487 O O . GLY A 1 203 ? -8.055 8.883 10.472 1.00 98.25 203 GLY A O 1
ATOM 1488 N N . ASP A 1 204 ? -6.489 9.627 11.897 1.00 98.25 204 ASP A N 1
ATOM 1489 C CA . ASP A 1 204 ? -5.682 8.405 11.868 1.00 98.25 204 ASP A CA 1
ATOM 1490 C C . ASP A 1 204 ? -6.420 7.214 12.514 1.00 98.25 204 ASP A C 1
ATOM 1492 O O . ASP A 1 204 ? -7.253 7.377 13.409 1.00 98.25 204 ASP A O 1
ATOM 1496 N N . ILE A 1 205 ? -6.123 5.992 12.067 1.00 98.69 205 ILE A N 1
ATOM 1497 C CA . ILE A 1 205 ? -6.617 4.738 12.649 1.00 98.69 205 ILE A CA 1
ATOM 1498 C C . ILE A 1 205 ? -5.422 3.852 13.018 1.00 98.69 205 ILE A C 1
ATOM 1500 O O . ILE A 1 205 ? -4.746 3.344 12.126 1.00 98.69 205 ILE A O 1
ATOM 1504 N N . TYR A 1 206 ? -5.217 3.600 14.313 1.00 98.56 206 TYR A N 1
ATOM 1505 C CA . TYR A 1 206 ? -4.266 2.606 14.827 1.00 98.56 206 TYR A CA 1
ATOM 1506 C C . TYR A 1 206 ? -5.031 1.456 15.497 1.00 98.56 206 TYR A C 1
ATOM 1508 O O . TYR A 1 206 ? -5.912 1.685 16.327 1.00 98.56 206 TYR A O 1
ATOM 1516 N N . LEU A 1 207 ? -4.765 0.205 15.107 1.00 98.69 207 LEU A N 1
ATOM 1517 C CA . LEU A 1 207 ? -5.478 -0.966 15.632 1.00 98.69 207 LEU A CA 1
ATOM 1518 C C . LEU A 1 207 ? -4.503 -2.109 15.940 1.00 98.69 207 LEU A C 1
ATOM 1520 O O . LEU A 1 207 ? -4.155 -2.898 15.058 1.00 98.69 207 LEU A O 1
ATOM 1524 N N . TYR A 1 208 ? -4.101 -2.218 17.206 1.00 98.50 208 TYR A N 1
ATOM 1525 C CA . TYR A 1 208 ? -3.073 -3.153 17.673 1.00 98.50 208 TYR A CA 1
ATOM 1526 C C . TYR A 1 208 ? -3.636 -4.351 18.444 1.00 98.50 208 TYR A C 1
ATOM 1528 O O . TYR A 1 208 ? -4.660 -4.268 19.134 1.00 98.50 208 TYR A O 1
ATOM 1536 N N . THR A 1 209 ? -2.939 -5.492 18.385 1.00 98.25 209 THR A N 1
ATOM 1537 C CA . THR A 1 209 ? -3.206 -6.594 19.313 1.00 98.25 209 THR A CA 1
ATOM 1538 C C . THR A 1 209 ? -2.025 -7.515 19.632 1.00 98.25 209 THR A C 1
ATOM 1540 O O . THR A 1 209 ? -1.333 -8.022 18.752 1.00 98.25 209 THR A O 1
ATOM 1543 N N . VAL A 1 210 ? -1.863 -7.861 20.914 1.00 96.75 210 VAL A N 1
ATOM 1544 C CA . VAL A 1 210 ? -0.840 -8.822 21.373 1.00 96.75 210 VAL A CA 1
ATOM 1545 C C . VAL A 1 210 ? -1.097 -10.246 20.830 1.00 96.75 210 VAL A C 1
ATOM 1547 O O . VAL A 1 210 ? -0.183 -11.063 20.711 1.00 96.75 210 VAL A O 1
ATOM 1550 N N . GLY A 1 211 ? -2.346 -10.589 20.494 1.00 95.88 211 GLY A N 1
ATOM 1551 C CA . GLY A 1 211 ? -2.713 -11.937 20.058 1.00 95.88 211 GLY A CA 1
ATOM 1552 C C . GLY A 1 211 ? -2.860 -12.080 18.546 1.00 95.88 211 GLY A C 1
ATOM 1553 O O . GLY A 1 211 ? -1.943 -12.541 17.865 1.00 95.88 211 GLY A O 1
ATOM 1554 N N . VAL A 1 212 ? -4.057 -11.818 18.016 1.00 97.31 212 VAL A N 1
ATOM 1555 C CA . VAL A 1 212 ? -4.380 -12.049 16.596 1.00 97.31 212 VAL A CA 1
ATOM 1556 C C . VAL A 1 212 ? -5.352 -10.998 16.082 1.00 97.31 212 VAL A C 1
ATOM 1558 O O . VAL A 1 212 ? -6.412 -10.798 16.675 1.00 97.31 212 VAL A O 1
ATOM 1561 N N . PHE A 1 213 ? -5.039 -10.409 14.930 1.00 98.56 213 PHE A N 1
ATOM 1562 C CA . PHE A 1 213 ? -5.918 -9.491 14.215 1.00 98.56 213 PHE A CA 1
ATOM 1563 C C . PHE A 1 213 ? -6.644 -10.194 13.058 1.00 98.56 213 PHE A C 1
ATOM 1565 O O . PHE A 1 213 ? -6.030 -10.915 12.266 1.00 98.56 213 PHE A O 1
ATOM 1572 N N . ILE A 1 214 ? -7.957 -9.986 12.923 1.00 98.62 214 ILE A N 1
ATOM 1573 C CA . ILE A 1 214 ? -8.779 -10.557 11.843 1.00 98.62 214 ILE A CA 1
ATOM 1574 C C . ILE A 1 214 ? -9.745 -9.505 11.277 1.00 98.62 214 ILE A C 1
ATOM 1576 O O . ILE A 1 214 ? -10.823 -9.291 11.834 1.00 98.62 214 ILE A O 1
ATOM 1580 N N . ASN A 1 215 ? -9.432 -8.916 10.118 1.00 98.69 215 ASN A N 1
ATOM 1581 C CA . ASN A 1 215 ? -10.387 -8.092 9.369 1.00 98.69 215 ASN A CA 1
ATOM 1582 C C . ASN A 1 215 ? -11.162 -8.920 8.337 1.00 98.69 215 ASN A C 1
ATOM 1584 O O . ASN A 1 215 ? -10.583 -9.602 7.489 1.00 98.69 215 ASN A O 1
ATOM 1588 N N . LYS A 1 216 ? -12.492 -8.812 8.380 1.00 98.62 216 LYS A N 1
ATOM 1589 C CA . LYS A 1 216 ? -13.429 -9.341 7.374 1.00 98.62 216 LYS A CA 1
ATOM 1590 C C . LYS A 1 216 ? -14.403 -8.270 6.859 1.00 98.62 216 LYS A C 1
ATOM 1592 O O . LYS A 1 216 ? -15.235 -8.593 6.015 1.00 98.62 216 LYS A O 1
ATOM 1597 N N . GLY A 1 217 ? -14.349 -7.058 7.412 1.00 98.69 217 GLY A N 1
ATOM 1598 C CA . GLY A 1 217 ? -15.258 -5.939 7.161 1.00 98.69 217 GLY A CA 1
ATOM 1599 C C . GLY A 1 217 ? -14.550 -4.805 6.428 1.00 98.69 217 GLY A C 1
ATOM 1600 O O . GLY A 1 217 ? -13.845 -5.059 5.454 1.00 98.69 217 GLY A O 1
ATOM 1601 N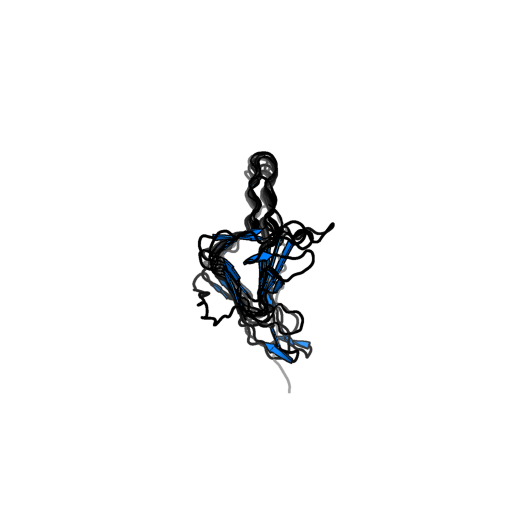 N . VAL A 1 218 ? -14.746 -3.569 6.884 1.00 98.88 218 VAL A N 1
ATOM 1602 C CA . VAL A 1 218 ? -14.129 -2.363 6.313 1.00 98.88 218 VAL A CA 1
ATOM 1603 C C . VAL A 1 218 ? -13.423 -1.564 7.413 1.00 98.88 218 VAL A C 1
ATOM 1605 O O . VAL A 1 218 ? -13.947 -1.441 8.521 1.00 98.88 218 VAL A O 1
ATOM 1608 N N . ILE A 1 219 ? -12.252 -1.016 7.094 1.00 98.88 219 ILE A N 1
ATOM 1609 C CA . ILE A 1 219 ? -11.553 0.009 7.879 1.00 98.88 219 ILE A CA 1
ATOM 1610 C C . ILE A 1 219 ? -11.365 1.218 6.952 1.00 98.88 219 ILE A C 1
ATOM 1612 O O . ILE A 1 219 ? -10.931 1.019 5.818 1.00 98.88 219 ILE A O 1
ATOM 1616 N N . ASP A 1 220 ? -11.762 2.418 7.380 1.00 98.81 220 ASP A N 1
ATOM 1617 C CA . ASP A 1 220 ? -11.880 3.601 6.510 1.00 98.81 220 ASP A CA 1
ATOM 1618 C C . ASP A 1 220 ? -11.431 4.906 7.202 1.00 98.81 220 ASP A C 1
ATOM 1620 O O . ASP A 1 220 ? -12.176 5.510 7.984 1.00 98.81 220 ASP A O 1
ATOM 1624 N N . SER A 1 221 ? -10.206 5.341 6.895 1.00 98.56 221 SER A N 1
ATOM 1625 C CA . SER A 1 221 ? -9.621 6.625 7.311 1.00 98.56 221 SER A CA 1
ATOM 1626 C C . SER A 1 221 ? -9.640 7.686 6.204 1.00 98.56 221 SER A C 1
ATOM 1628 O O . SER A 1 221 ? -8.978 8.718 6.309 1.00 98.56 221 SER A O 1
ATOM 1630 N N . SER A 1 222 ? -10.393 7.448 5.126 1.00 98.75 222 SER A N 1
ATOM 1631 C CA . SER A 1 222 ? -10.467 8.347 3.971 1.00 98.75 222 SER A CA 1
ATOM 1632 C C . SER A 1 222 ? -10.925 9.762 4.346 1.00 98.75 222 SER A C 1
ATOM 1634 O O . SER A 1 222 ? -11.789 9.928 5.204 1.00 98.75 222 SER A O 1
ATOM 1636 N N . GLY A 1 223 ? -10.456 10.779 3.626 1.00 98.44 223 GLY A N 1
ATOM 1637 C CA . GLY A 1 223 ? -11.015 12.131 3.704 1.00 98.44 223 GLY A CA 1
ATOM 1638 C C . GLY A 1 223 ? -12.416 12.222 3.092 1.00 98.44 223 GLY A C 1
ATOM 1639 O O . GLY A 1 223 ? -12.911 11.271 2.475 1.00 98.44 223 GLY A O 1
ATOM 1640 N N . ALA A 1 224 ? -13.089 13.361 3.258 1.00 98.50 224 ALA A N 1
ATOM 1641 C CA . ALA A 1 224 ? -14.380 13.630 2.621 1.00 98.50 224 ALA A CA 1
ATOM 1642 C C . ALA A 1 224 ? -14.255 14.521 1.378 1.00 98.50 224 ALA A C 1
ATOM 1644 O O . ALA A 1 224 ? -13.537 15.522 1.374 1.00 98.50 224 ALA A O 1
ATOM 1645 N N . ASP A 1 225 ? -15.037 14.188 0.350 1.00 98.62 225 ASP A N 1
ATOM 1646 C CA . ASP A 1 225 ? -15.149 14.966 -0.885 1.00 98.62 225 ASP A CA 1
ATOM 1647 C C . ASP A 1 225 ? -15.655 16.388 -0.593 1.00 98.62 225 ASP A C 1
ATOM 1649 O O . ASP A 1 225 ? -16.508 16.597 0.278 1.00 98.62 225 ASP A O 1
ATOM 1653 N N . ALA A 1 226 ? -15.156 17.380 -1.323 1.00 98.06 226 ALA A N 1
ATOM 1654 C CA . ALA A 1 226 ? -15.525 18.778 -1.159 1.00 98.06 226 ALA A CA 1
ATOM 1655 C C . ALA A 1 226 ? -16.695 19.177 -2.063 1.00 98.06 226 ALA A C 1
ATOM 1657 O O . ALA A 1 226 ? -16.686 18.958 -3.274 1.00 98.06 226 ALA A O 1
ATOM 1658 N N . THR A 1 227 ? -17.690 19.862 -1.494 1.00 97.75 227 THR A N 1
ATOM 1659 C CA . THR A 1 227 ? -18.732 20.534 -2.290 1.00 97.75 227 THR A CA 1
ATOM 1660 C C . THR A 1 227 ? -18.294 21.914 -2.785 1.00 97.75 227 THR A C 1
ATOM 1662 O O . THR A 1 227 ? -18.794 22.380 -3.805 1.00 97.75 227 THR A O 1
ATOM 1665 N N . GLU A 1 228 ? -17.374 22.558 -2.063 1.00 97.06 228 GLU A N 1
ATOM 1666 C CA . GLU A 1 228 ? -16.657 23.789 -2.414 1.00 97.06 228 GLU A CA 1
ATOM 1667 C C . GLU A 1 228 ? -15.269 23.721 -1.748 1.00 97.06 228 GLU A C 1
ATOM 1669 O O . GLU A 1 228 ? -15.171 23.238 -0.621 1.00 97.06 228 GLU A O 1
ATOM 1674 N N . GLY A 1 229 ? -14.216 24.209 -2.410 1.00 97.56 229 GLY A N 1
ATOM 1675 C CA . GLY A 1 229 ? -12.833 24.117 -1.922 1.00 97.56 229 GLY A CA 1
ATOM 1676 C C . GLY A 1 229 ? -12.124 22.805 -2.282 1.00 97.56 229 GLY A C 1
ATOM 1677 O O . GLY A 1 229 ? -12.472 22.153 -3.277 1.00 97.56 229 GLY A O 1
ATOM 1678 N N . ASP A 1 230 ? -11.110 22.477 -1.487 1.00 98.31 230 ASP A N 1
ATOM 1679 C CA . ASP A 1 230 ? -10.199 21.341 -1.651 1.00 98.31 230 ASP A CA 1
ATOM 1680 C C . ASP A 1 230 ? -10.746 20.074 -0.974 1.00 98.31 230 ASP A C 1
ATOM 1682 O O . ASP A 1 230 ? -11.444 20.159 0.039 1.00 98.31 230 ASP A O 1
ATOM 1686 N N . GLY A 1 231 ? -10.461 18.902 -1.545 1.00 98.38 231 GLY A N 1
ATOM 1687 C CA . GLY A 1 231 ? -10.872 17.606 -0.996 1.00 98.38 231 GLY A CA 1
ATOM 1688 C C . GLY A 1 231 ? -10.077 17.232 0.257 1.00 98.38 231 GLY A C 1
ATOM 1689 O O . GLY A 1 231 ? -8.878 17.490 0.326 1.00 98.38 231 GLY A O 1
ATOM 1690 N N . GLY A 1 232 ? -10.729 16.604 1.240 1.00 98.38 232 GLY A N 1
ATOM 1691 C CA . GLY A 1 232 ? -10.070 16.221 2.492 1.00 98.38 232 GLY A CA 1
ATOM 1692 C C . GLY A 1 232 ? -8.985 15.162 2.283 1.00 98.38 232 GLY A C 1
ATOM 1693 O O . GLY A 1 232 ? -9.173 14.205 1.525 1.00 98.38 232 GLY A O 1
ATOM 1694 N N . HIS A 1 233 ? -7.859 15.306 2.973 1.00 98.25 233 HIS A N 1
ATOM 1695 C CA . HIS A 1 233 ? -6.815 14.289 3.058 1.00 98.25 233 HIS A CA 1
ATOM 1696 C C . HIS A 1 233 ? -7.309 13.079 3.872 1.00 98.25 233 HIS A C 1
ATOM 1698 O O . HIS A 1 233 ? -8.192 13.207 4.716 1.00 98.25 233 HIS A O 1
ATOM 1704 N N . ALA A 1 234 ? -6.764 11.891 3.631 1.00 98.25 234 ALA A N 1
ATOM 1705 C CA . ALA A 1 234 ? -6.999 10.728 4.482 1.00 98.25 234 ALA A CA 1
ATOM 1706 C C . ALA A 1 234 ? -5.978 10.642 5.619 1.00 98.25 234 ALA A C 1
ATOM 1708 O O . ALA A 1 234 ? -4.809 10.985 5.430 1.00 98.25 234 ALA A O 1
ATOM 1709 N N . GLY A 1 235 ? -6.418 10.112 6.758 1.00 97.75 235 GLY A N 1
ATOM 1710 C CA . GLY A 1 235 ? -5.544 9.744 7.867 1.00 97.75 235 GLY A CA 1
ATOM 1711 C C . GLY A 1 235 ? -4.837 8.414 7.612 1.00 97.75 235 GLY A C 1
ATOM 1712 O O . GLY A 1 235 ? -5.241 7.614 6.753 1.00 97.75 235 GLY A O 1
ATOM 1713 N N . TYR A 1 236 ? -3.788 8.148 8.378 1.00 96.38 236 TYR A N 1
ATOM 1714 C CA . TYR A 1 236 ? -3.083 6.871 8.382 1.00 96.38 236 TYR A CA 1
ATOM 1715 C C . TYR A 1 236 ? -4.006 5.717 8.792 1.00 96.38 236 TYR A C 1
ATOM 1717 O O . TYR A 1 236 ? -5.013 5.911 9.476 1.00 96.38 236 TYR A O 1
ATOM 1725 N N . LEU A 1 237 ? -3.675 4.500 8.363 1.00 98.19 237 LEU A N 1
ATOM 1726 C CA . LEU A 1 237 ? -4.419 3.294 8.723 1.00 98.19 237 LEU A CA 1
ATOM 1727 C C . LEU A 1 237 ? -3.445 2.150 8.994 1.00 98.19 237 LEU A C 1
ATOM 1729 O O . LEU A 1 237 ? -2.931 1.530 8.066 1.00 98.19 237 LEU A O 1
ATOM 1733 N N . GLU A 1 238 ? -3.226 1.837 10.262 1.00 97.94 238 GLU A N 1
ATOM 1734 C CA . GLU A 1 238 ? -2.272 0.828 10.708 1.00 97.94 238 GLU A CA 1
ATOM 1735 C C . GLU A 1 238 ? -2.979 -0.325 11.432 1.00 97.94 238 GLU A C 1
ATOM 1737 O O . GLU A 1 238 ? -3.893 -0.135 12.243 1.00 97.94 238 GLU A O 1
ATOM 1742 N N . VAL A 1 239 ? -2.592 -1.549 11.074 1.00 98.31 239 VAL A N 1
ATOM 1743 C CA . VAL A 1 239 ? -3.178 -2.798 11.568 1.00 98.31 239 VAL A CA 1
ATOM 1744 C C . VAL A 1 239 ? -2.064 -3.724 12.036 1.00 98.31 239 VAL A C 1
ATOM 1746 O O . VAL A 1 239 ? -1.380 -4.354 11.223 1.00 98.31 239 VAL A O 1
ATOM 1749 N N . ASP A 1 240 ? -1.959 -3.871 13.351 1.00 97.62 240 ASP A N 1
ATOM 1750 C CA . ASP A 1 240 ? -0.837 -4.538 13.998 1.00 97.62 240 ASP A CA 1
ATOM 1751 C C . ASP A 1 240 ? -1.258 -5.805 14.737 1.00 97.62 240 ASP A C 1
ATOM 1753 O O . ASP A 1 240 ? -2.304 -5.869 15.391 1.00 97.62 240 ASP A O 1
ATOM 1757 N N . ALA A 1 241 ? -0.378 -6.806 14.725 1.00 97.19 241 ALA A N 1
ATOM 1758 C CA . ALA A 1 241 ? -0.376 -7.836 15.751 1.00 97.19 241 ALA A CA 1
ATOM 1759 C C . ALA A 1 241 ? 1.039 -8.272 16.157 1.00 97.19 241 ALA A C 1
ATOM 1761 O O . ALA A 1 241 ? 1.913 -8.466 15.313 1.00 97.19 241 ALA A O 1
ATOM 1762 N N . ASP A 1 242 ? 1.249 -8.558 17.442 1.00 95.50 242 ASP A N 1
ATOM 1763 C CA . ASP A 1 242 ? 2.419 -9.330 17.885 1.00 95.50 242 ASP A CA 1
ATOM 1764 C C . ASP A 1 242 ? 2.387 -10.730 17.258 1.00 95.50 242 ASP A C 1
ATOM 1766 O O . ASP A 1 242 ? 3.372 -11.206 16.688 1.00 95.50 242 ASP A O 1
ATOM 1770 N N . GLY A 1 243 ? 1.224 -11.383 17.331 1.00 94.38 243 GLY A N 1
ATOM 1771 C CA . GLY A 1 243 ? 0.935 -12.615 16.613 1.00 94.38 243 GLY A CA 1
ATOM 1772 C C . GLY A 1 243 ? 0.427 -12.364 15.191 1.00 94.38 243 GLY A C 1
ATOM 1773 O O . GLY A 1 243 ? 1.003 -11.605 14.420 1.00 94.38 243 GLY A O 1
ATOM 1774 N N . PHE A 1 244 ? -0.599 -13.105 14.776 1.00 96.00 244 PHE A N 1
ATOM 1775 C CA . PHE A 1 244 ? -0.986 -13.208 13.363 1.00 96.00 244 PHE A CA 1
ATOM 1776 C C . PHE A 1 244 ? -1.929 -12.090 12.910 1.00 96.00 244 PHE A C 1
ATOM 1778 O O . PHE A 1 244 ? -2.870 -11.762 13.629 1.00 96.00 244 PHE A O 1
ATOM 1785 N N . VAL A 1 245 ? -1.783 -11.635 11.661 1.00 98.25 245 VAL A N 1
ATOM 1786 C CA . VAL A 1 245 ? -2.793 -10.798 10.990 1.00 98.25 245 VAL A CA 1
ATOM 1787 C C . VAL A 1 245 ? -3.456 -11.564 9.849 1.00 98.25 245 VAL A C 1
ATOM 1789 O O . VAL A 1 245 ? -2.781 -12.137 8.991 1.00 98.25 245 VAL A O 1
ATOM 1792 N N . TYR A 1 246 ? -4.788 -11.531 9.800 1.00 98.31 246 TYR A N 1
ATOM 1793 C CA . TYR A 1 246 ? -5.596 -12.039 8.694 1.00 98.31 246 TYR A CA 1
ATOM 1794 C C . TYR A 1 246 ? -6.519 -10.941 8.148 1.00 98.31 246 TYR A C 1
ATOM 1796 O O . TYR A 1 246 ? -7.524 -10.603 8.771 1.00 98.31 246 TYR A O 1
ATOM 1804 N N . ASN A 1 247 ? -6.236 -10.422 6.954 1.00 98.44 247 ASN A N 1
ATOM 1805 C CA . ASN A 1 247 ? -7.096 -9.458 6.270 1.00 98.44 247 ASN A CA 1
ATOM 1806 C C . ASN A 1 247 ? -7.801 -10.095 5.061 1.00 98.44 247 ASN A C 1
ATOM 1808 O O . ASN A 1 247 ? -7.176 -10.409 4.048 1.00 98.44 247 ASN A O 1
ATOM 1812 N N . ILE A 1 248 ? -9.120 -10.254 5.140 1.00 98.31 248 ILE A N 1
ATOM 1813 C CA . ILE A 1 248 ? -9.987 -10.563 3.988 1.00 98.31 248 ILE A CA 1
ATOM 1814 C C . ILE A 1 248 ? -11.066 -9.489 3.768 1.00 98.31 248 ILE A C 1
ATOM 1816 O O . ILE A 1 248 ? -11.976 -9.693 2.968 1.00 98.31 248 ILE A O 1
ATOM 1820 N N . GLY A 1 249 ? -10.989 -8.382 4.513 1.00 98.38 249 GLY A N 1
ATOM 1821 C CA . GLY A 1 249 ? -11.880 -7.233 4.399 1.00 98.38 249 GLY A CA 1
ATOM 1822 C C . GLY A 1 249 ? -11.375 -6.198 3.393 1.00 98.38 249 GLY A C 1
ATOM 1823 O O . GLY A 1 249 ? -10.678 -6.521 2.433 1.00 98.38 249 GLY A O 1
ATOM 1824 N N . THR A 1 250 ? -11.737 -4.939 3.614 1.00 98.81 250 THR A N 1
ATOM 1825 C CA . THR A 1 250 ? -11.234 -3.776 2.870 1.00 98.81 250 THR A CA 1
ATOM 1826 C C . THR A 1 250 ? -10.552 -2.804 3.830 1.00 98.81 250 THR A C 1
ATOM 1828 O O . THR A 1 250 ? -11.056 -2.616 4.938 1.00 98.81 250 THR A O 1
ATOM 1831 N N . LEU A 1 251 ? -9.432 -2.209 3.415 1.00 98.75 251 LEU A N 1
ATOM 1832 C CA . LEU A 1 251 ? -8.785 -1.062 4.063 1.00 98.75 251 LEU A CA 1
ATOM 1833 C C . LEU A 1 251 ? -8.810 0.118 3.079 1.00 98.75 251 LEU A C 1
ATOM 1835 O O . LEU A 1 251 ? -8.484 -0.079 1.905 1.00 98.75 251 LEU A O 1
ATOM 1839 N N . LEU A 1 252 ? -9.221 1.300 3.540 1.00 98.69 252 LEU A N 1
ATOM 1840 C CA . LEU A 1 252 ? -9.350 2.520 2.740 1.00 98.69 252 LEU A CA 1
ATOM 1841 C C . LEU A 1 252 ? -8.688 3.701 3.457 1.00 98.69 252 LEU A C 1
ATOM 1843 O O . LEU A 1 252 ? -9.060 4.017 4.584 1.00 98.69 252 LEU A O 1
ATOM 1847 N N . SER A 1 253 ? -7.775 4.380 2.770 1.00 98.12 253 SER A N 1
ATOM 1848 C CA . SER A 1 253 ? -7.207 5.676 3.168 1.00 98.12 253 SER A CA 1
ATOM 1849 C C . SER A 1 253 ? -7.220 6.601 1.943 1.00 98.12 253 SER A C 1
ATOM 1851 O O . SER A 1 253 ? -6.189 6.969 1.380 1.00 98.12 253 SER A O 1
ATOM 1853 N N . LEU A 1 254 ? -8.427 6.886 1.439 1.00 98.62 254 LEU A N 1
ATOM 1854 C CA . LEU A 1 254 ? -8.637 7.609 0.181 1.00 98.62 254 LEU A CA 1
ATOM 1855 C C . LEU A 1 254 ? -8.712 9.121 0.387 1.00 98.62 254 LEU A C 1
ATOM 1857 O O . LEU A 1 254 ? -9.497 9.601 1.206 1.00 98.62 254 LEU A O 1
ATOM 1861 N N . GLY A 1 255 ? -7.972 9.879 -0.415 1.00 98.44 255 GLY A N 1
ATOM 1862 C CA . GLY A 1 255 ? -8.190 11.318 -0.514 1.00 98.44 255 GLY A CA 1
ATOM 1863 C C . GLY A 1 255 ? -9.557 11.629 -1.130 1.00 98.44 255 GLY A C 1
ATOM 1864 O O . GLY A 1 255 ? -9.981 10.948 -2.064 1.00 98.44 255 GLY A O 1
ATOM 1865 N N . GLY A 1 256 ? -10.256 12.636 -0.606 1.00 98.50 256 GLY A N 1
ATOM 1866 C CA . GLY A 1 256 ? -11.546 13.080 -1.141 1.00 98.50 256 GLY A CA 1
ATOM 1867 C C . GLY A 1 256 ? -11.403 13.876 -2.441 1.00 98.50 256 GLY A C 1
ATOM 1868 O O . GLY A 1 256 ? -10.411 14.582 -2.640 1.00 98.50 256 GLY A O 1
ATOM 1869 N N . ASP A 1 257 ? -12.409 13.809 -3.312 1.00 98.62 257 ASP A N 1
ATOM 1870 C CA . ASP A 1 257 ? -12.453 14.629 -4.533 1.00 98.62 257 ASP A CA 1
ATOM 1871 C C . ASP A 1 257 ? -12.625 16.122 -4.190 1.00 98.62 257 ASP A C 1
ATOM 1873 O O . ASP A 1 257 ? -13.355 16.486 -3.265 1.00 98.62 257 ASP A O 1
ATOM 1877 N N . GLY A 1 258 ? -11.974 17.008 -4.944 1.00 98.25 258 GLY A N 1
ATOM 1878 C CA . GLY A 1 258 ? -11.916 18.447 -4.686 1.00 98.25 258 GLY A CA 1
ATOM 1879 C C . GLY A 1 258 ? -12.409 19.315 -5.843 1.00 98.25 258 GLY A C 1
ATOM 1880 O O . GLY A 1 258 ? -12.122 19.073 -7.018 1.00 98.25 258 GLY A O 1
ATOM 1881 N N . THR A 1 259 ? -13.113 20.406 -5.525 1.00 98.06 259 THR A N 1
ATOM 1882 C CA . THR A 1 259 ? -13.486 21.411 -6.542 1.00 98.06 259 THR A CA 1
ATOM 1883 C C . THR A 1 259 ? -12.301 22.283 -6.963 1.00 98.06 259 THR A C 1
ATOM 1885 O O . THR A 1 259 ? -12.310 22.835 -8.065 1.00 98.06 259 THR A O 1
ATOM 1888 N N . VAL A 1 260 ? -11.278 22.383 -6.109 1.00 97.50 260 VAL A N 1
ATOM 1889 C CA . VAL A 1 260 ? -9.988 23.024 -6.385 1.00 97.50 260 VAL A CA 1
ATOM 1890 C C . VAL A 1 260 ? -8.905 21.941 -6.421 1.00 97.50 260 VAL A C 1
ATOM 1892 O O . VAL A 1 260 ? -8.804 21.292 -7.467 1.00 97.50 260 VAL A O 1
ATOM 1895 N N . ASP A 1 261 ? -8.165 21.702 -5.338 1.00 98.00 261 ASP A N 1
ATOM 1896 C CA . ASP A 1 261 ? -7.189 20.611 -5.231 1.00 98.00 261 ASP A CA 1
ATOM 1897 C C . ASP A 1 261 ? -7.849 19.338 -4.657 1.00 98.00 261 ASP A C 1
ATOM 1899 O O . ASP A 1 261 ? -8.742 19.410 -3.812 1.00 98.00 261 ASP A O 1
ATOM 1903 N N . GLY A 1 262 ? -7.442 18.161 -5.133 1.00 98.12 262 GLY A N 1
ATOM 1904 C CA . GLY A 1 262 ? -7.894 16.862 -4.624 1.00 98.12 262 GLY A CA 1
ATOM 1905 C C . GLY A 1 262 ? -7.123 16.431 -3.373 1.00 98.12 262 GLY A C 1
ATOM 1906 O O . GLY A 1 262 ? -5.918 16.668 -3.265 1.00 98.12 262 GLY A O 1
ATOM 1907 N N . GLY A 1 263 ? -7.807 15.773 -2.437 1.00 98.06 263 GLY A N 1
ATOM 1908 C CA . GLY A 1 263 ? -7.221 15.324 -1.175 1.00 98.06 263 GLY A CA 1
ATOM 1909 C C . GLY A 1 263 ? -6.172 14.228 -1.365 1.00 98.06 263 GLY A C 1
ATOM 1910 O O . GLY A 1 263 ? -6.257 13.412 -2.284 1.00 98.06 263 GLY A O 1
ATOM 1911 N N . ASN A 1 264 ? -5.180 14.173 -0.477 1.00 98.00 264 ASN A N 1
ATOM 1912 C CA . ASN A 1 264 ? -4.170 13.105 -0.499 1.00 98.00 264 ASN A CA 1
ATOM 1913 C C . ASN A 1 264 ? -4.728 11.818 0.122 1.00 98.00 264 ASN A C 1
ATOM 1915 O O . ASN A 1 264 ? -5.405 11.881 1.144 1.00 98.00 264 ASN A O 1
ATOM 1919 N N . GLY A 1 265 ? -4.388 10.663 -0.448 1.00 97.69 265 GLY A N 1
ATOM 1920 C CA . GLY A 1 265 ? -4.494 9.383 0.246 1.00 97.69 265 GLY A CA 1
ATOM 1921 C C . GLY A 1 265 ? -3.370 9.236 1.275 1.00 97.69 265 GLY A C 1
ATOM 1922 O O . GLY A 1 265 ? -2.247 9.700 1.049 1.00 97.69 265 GLY A O 1
ATOM 1923 N N . GLY A 1 266 ? -3.673 8.610 2.405 1.00 96.44 266 GLY A N 1
ATOM 1924 C CA . GLY A 1 266 ? -2.738 8.403 3.506 1.00 96.44 266 GLY A CA 1
ATOM 1925 C C . GLY A 1 266 ? -1.982 7.084 3.369 1.00 96.44 266 GLY A C 1
ATOM 1926 O O . GLY A 1 266 ? -2.233 6.275 2.477 1.00 96.44 266 GLY A O 1
ATOM 1927 N N . TRP A 1 267 ? -1.018 6.869 4.252 1.00 96.25 267 TRP A N 1
ATOM 1928 C CA . TRP A 1 267 ? -0.289 5.606 4.346 1.00 96.25 267 TRP A CA 1
ATOM 1929 C C . TRP A 1 267 ? -1.136 4.508 5.010 1.00 96.25 267 TRP A C 1
ATOM 1931 O O . TRP A 1 267 ? -1.913 4.777 5.930 1.00 96.25 267 TRP A O 1
ATOM 1941 N N . MET A 1 268 ? -0.968 3.260 4.562 1.00 97.88 268 MET A N 1
ATOM 1942 C CA . MET A 1 268 ? -1.594 2.083 5.168 1.00 97.88 268 MET A CA 1
ATOM 1943 C C . MET A 1 268 ? -0.565 1.015 5.549 1.00 97.88 268 MET A C 1
ATOM 1945 O O . MET A 1 268 ? 0.143 0.497 4.683 1.00 97.88 268 MET A O 1
ATOM 1949 N N . GLY A 1 269 ? -0.564 0.619 6.819 1.00 96.94 269 GLY A N 1
ATOM 1950 C CA . GLY A 1 269 ? 0.298 -0.411 7.389 1.00 96.94 269 GLY A CA 1
ATOM 1951 C C . GLY A 1 269 ? -0.445 -1.707 7.734 1.00 96.94 269 GLY A C 1
ATOM 1952 O O . GLY A 1 269 ? -1.552 -1.685 8.274 1.00 96.94 269 GLY A O 1
ATOM 1953 N N . ILE A 1 270 ? 0.173 -2.860 7.463 1.00 97.88 270 ILE A N 1
ATOM 1954 C CA . ILE A 1 270 ? -0.206 -4.148 8.063 1.00 97.88 270 ILE A CA 1
ATOM 1955 C C . ILE A 1 270 ? 1.038 -4.851 8.617 1.00 97.88 270 ILE A C 1
ATOM 1957 O O . ILE A 1 270 ? 1.817 -5.430 7.849 1.00 97.88 270 ILE A O 1
ATOM 1961 N N . TYR A 1 271 ? 1.172 -4.898 9.942 1.00 96.62 271 TYR A N 1
ATOM 1962 C CA . TYR A 1 271 ? 2.333 -5.465 10.626 1.00 96.62 271 TYR A CA 1
ATOM 1963 C C . TYR A 1 271 ? 1.997 -6.730 11.412 1.00 96.62 271 TYR A C 1
ATOM 1965 O O . TYR A 1 271 ? 1.030 -6.811 12.164 1.00 96.62 271 TYR A O 1
ATOM 1973 N N . SER A 1 272 ? 2.858 -7.737 11.279 1.00 95.62 272 SER A N 1
ATOM 1974 C CA . SER A 1 272 ? 2.976 -8.816 12.257 1.00 95.62 272 SER A CA 1
ATOM 1975 C C . SER A 1 272 ? 4.386 -8.807 12.835 1.00 95.62 272 SER A C 1
ATOM 1977 O O . SER A 1 272 ? 5.356 -9.013 12.097 1.00 95.62 272 SER A O 1
ATOM 1979 N N . TYR A 1 273 ? 4.535 -8.570 14.138 1.00 92.62 273 TYR A N 1
ATOM 1980 C CA . TYR A 1 273 ? 5.858 -8.433 14.754 1.00 92.62 273 TYR A CA 1
ATOM 1981 C C . TYR A 1 273 ? 6.571 -9.782 14.919 1.00 92.62 273 TYR A C 1
ATOM 1983 O O . TYR A 1 273 ? 7.755 -9.880 14.592 1.00 92.62 273 TYR A O 1
ATOM 1991 N N . TYR A 1 274 ? 5.867 -10.839 15.332 1.00 90.81 274 TYR A N 1
ATOM 1992 C CA . TYR A 1 274 ? 6.463 -12.148 15.642 1.00 90.81 274 TYR A CA 1
ATOM 1993 C C . TYR A 1 274 ? 5.827 -13.327 14.886 1.00 90.81 274 TYR A C 1
ATOM 1995 O O . TYR A 1 274 ? 6.120 -14.487 15.196 1.00 90.81 274 TYR A O 1
ATOM 2003 N N . ALA A 1 275 ? 4.951 -13.064 13.908 1.00 92.44 275 ALA A N 1
ATOM 2004 C CA . ALA A 1 275 ? 4.281 -14.107 13.134 1.00 92.44 275 ALA A CA 1
ATOM 2005 C C . ALA A 1 275 ? 3.992 -13.710 11.662 1.00 92.44 275 ALA A C 1
ATOM 2007 O O . ALA A 1 275 ? 4.760 -13.019 10.988 1.00 92.44 275 ALA A O 1
ATOM 2008 N N . SER A 1 276 ? 2.908 -14.265 11.110 1.00 94.69 276 SER A N 1
ATOM 2009 C CA . SER A 1 276 ? 2.571 -14.229 9.681 1.00 94.69 276 SER A CA 1
ATOM 2010 C C . SER A 1 276 ? 1.432 -13.258 9.357 1.00 94.69 276 SER A C 1
ATOM 2012 O O . SER A 1 276 ? 0.415 -13.257 10.055 1.00 94.69 276 SER A O 1
ATOM 2014 N N . VAL A 1 277 ? 1.562 -12.534 8.241 1.00 97.25 277 VAL A N 1
ATOM 2015 C CA . VAL A 1 277 ? 0.484 -11.736 7.636 1.00 97.25 277 VAL A CA 1
ATOM 2016 C C . VAL A 1 277 ? -0.154 -12.491 6.470 1.00 97.25 277 VAL A C 1
ATOM 2018 O O . VAL A 1 277 ? 0.505 -12.855 5.495 1.00 97.25 277 VAL A O 1
ATOM 2021 N N . TYR A 1 278 ? -1.469 -12.673 6.534 1.00 97.25 278 TYR A N 1
ATOM 2022 C CA . TYR A 1 278 ? -2.283 -13.269 5.481 1.00 97.25 278 TYR A CA 1
ATOM 2023 C C . TYR A 1 278 ? -3.307 -12.245 4.978 1.00 97.25 278 TYR A C 1
ATOM 2025 O O . TYR A 1 278 ? -4.331 -12.027 5.621 1.00 97.25 278 TYR A O 1
ATOM 2033 N N . THR A 1 279 ? -3.068 -11.626 3.820 1.00 97.88 279 THR A N 1
ATOM 2034 C CA . THR A 1 279 ? -4.019 -10.698 3.189 1.00 97.88 279 THR A CA 1
ATOM 2035 C C . THR A 1 279 ? -4.583 -11.255 1.880 1.00 97.88 279 THR A C 1
ATOM 2037 O O . THR A 1 279 ? -3.886 -11.875 1.080 1.00 97.88 279 THR A O 1
ATOM 2040 N N . SER A 1 280 ? -5.875 -11.058 1.646 1.00 96.81 280 SER A N 1
ATOM 2041 C CA . SER A 1 280 ? -6.517 -11.232 0.332 1.00 96.81 280 SER A CA 1
ATOM 2042 C C . SER A 1 280 ? -7.648 -10.227 0.088 1.00 96.81 280 SER A C 1
ATOM 2044 O O . SER A 1 280 ? -8.436 -10.396 -0.842 1.00 96.81 280 SER A O 1
ATOM 2046 N N . GLY A 1 281 ? -7.717 -9.199 0.937 1.00 96.75 281 GLY A N 1
ATOM 2047 C CA . GLY A 1 281 ? -8.666 -8.101 0.845 1.00 96.75 281 GLY A CA 1
ATOM 2048 C C . GLY A 1 281 ? -8.339 -7.091 -0.256 1.00 96.75 281 GLY A C 1
ATOM 2049 O O . GLY A 1 281 ? -7.413 -7.275 -1.049 1.00 96.75 281 GLY A O 1
ATOM 2050 N N . ALA A 1 282 ? -9.099 -6.001 -0.276 1.00 98.19 282 ALA A N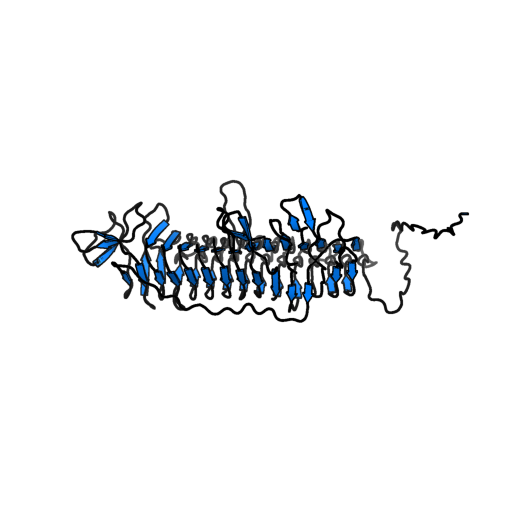 1
ATOM 2051 C CA . ALA A 1 282 ? -8.765 -4.810 -1.049 1.00 98.19 282 ALA A CA 1
ATOM 2052 C C . ALA A 1 282 ? -8.116 -3.767 -0.130 1.00 98.19 282 ALA A C 1
ATOM 2054 O O . ALA A 1 282 ? -8.606 -3.524 0.970 1.00 98.19 282 ALA A O 1
ATOM 2055 N N . LEU A 1 283 ? -7.001 -3.190 -0.564 1.00 98.50 283 LEU A N 1
ATOM 2056 C CA . LEU A 1 283 ? -6.324 -2.081 0.098 1.00 98.50 283 LEU A CA 1
ATOM 2057 C C . LEU A 1 283 ? -6.233 -0.940 -0.920 1.00 98.50 283 LEU A C 1
ATOM 2059 O O . LEU A 1 283 ? -5.655 -1.148 -1.991 1.00 98.50 283 LEU A O 1
ATOM 2063 N N . ASP A 1 284 ? -6.802 0.226 -0.611 1.00 98.56 284 ASP A N 1
ATOM 2064 C CA . ASP A 1 284 ? -6.747 1.406 -1.483 1.00 98.56 284 ASP A CA 1
ATOM 2065 C C . ASP A 1 284 ? -6.395 2.693 -0.714 1.00 98.56 284 ASP A C 1
ATOM 2067 O O . ASP A 1 284 ? -7.115 3.094 0.201 1.00 98.56 284 ASP A O 1
ATOM 2071 N N . CYS A 1 285 ? -5.294 3.339 -1.102 1.00 97.69 285 CYS A N 1
ATOM 2072 C CA . CYS A 1 285 ? -4.851 4.648 -0.606 1.00 97.69 285 CYS A CA 1
ATOM 2073 C C . CYS A 1 285 ? -4.666 5.674 -1.735 1.00 97.69 285 CYS A C 1
ATOM 2075 O O . CYS A 1 285 ? -3.741 6.490 -1.728 1.00 97.69 285 CYS A O 1
ATOM 2077 N N . SER A 1 286 ? -5.517 5.603 -2.761 1.00 98.50 286 SER A N 1
ATOM 2078 C CA . SER A 1 286 ? -5.502 6.569 -3.861 1.00 98.50 286 SER A CA 1
ATOM 2079 C C . SER A 1 286 ? -5.833 8.001 -3.396 1.00 98.50 286 SER A C 1
ATOM 2081 O O . SER A 1 286 ? -6.648 8.201 -2.496 1.00 98.50 286 SER A O 1
ATOM 2083 N N . GLY A 1 287 ? -5.214 9.002 -4.026 1.00 98.00 287 GLY A N 1
ATOM 2084 C CA . GLY A 1 287 ? -5.593 10.412 -3.867 1.00 98.00 287 GLY A CA 1
ATOM 2085 C C . GLY A 1 287 ? -6.821 10.778 -4.710 1.00 98.00 287 GLY A C 1
ATOM 2086 O O . GLY A 1 287 ? -7.089 10.124 -5.721 1.00 98.00 287 GLY A O 1
ATOM 2087 N N . GLY A 1 288 ? -7.549 11.818 -4.300 1.00 98.31 288 GLY A N 1
ATOM 2088 C CA . GLY A 1 288 ? -8.770 12.295 -4.962 1.00 98.31 288 GLY A CA 1
ATOM 2089 C C . GLY A 1 288 ? -8.508 13.214 -6.161 1.00 98.31 288 GLY A C 1
ATOM 2090 O O . GLY A 1 288 ? -7.427 13.798 -6.301 1.00 98.31 288 GLY A O 1
ATOM 2091 N N . ASP A 1 289 ? -9.498 13.363 -7.038 1.00 98.38 289 ASP A N 1
ATOM 2092 C CA . ASP A 1 289 ? -9.412 14.205 -8.236 1.00 98.38 289 ASP A CA 1
ATOM 2093 C C . ASP A 1 289 ? -9.615 15.697 -7.897 1.00 98.38 289 ASP A C 1
ATOM 2095 O O . ASP A 1 289 ? -10.507 16.060 -7.135 1.00 98.38 289 ASP A O 1
ATOM 2099 N N . GLY A 1 290 ? -8.815 16.585 -8.496 1.00 97.31 290 GLY A N 1
ATOM 2100 C CA . GLY A 1 290 ? -8.927 18.044 -8.367 1.00 97.31 290 GLY A CA 1
ATOM 2101 C C . GLY A 1 290 ? -9.478 18.700 -9.636 1.00 97.31 290 GLY A C 1
ATOM 2102 O O . GLY A 1 290 ? -8.891 18.594 -10.720 1.00 97.31 290 GLY A O 1
ATOM 2103 N N . ALA A 1 291 ? -10.611 19.399 -9.535 1.00 95.56 291 ALA A N 1
ATOM 2104 C CA . ALA A 1 291 ? -11.301 19.964 -10.701 1.00 95.56 291 ALA A CA 1
ATOM 2105 C C . ALA A 1 291 ? -10.707 21.299 -11.206 1.00 95.56 291 ALA A C 1
ATOM 2107 O O . ALA A 1 291 ? -10.615 21.519 -12.419 1.00 95.56 291 ALA A O 1
ATOM 2108 N N . ALA A 1 292 ? -10.284 22.197 -10.310 1.00 93.06 292 ALA A N 1
ATOM 2109 C CA . ALA A 1 292 ? -9.685 23.492 -10.674 1.00 93.06 292 ALA A CA 1
ATOM 2110 C C . ALA A 1 292 ? -8.192 23.615 -10.315 1.00 93.06 292 ALA A C 1
ATOM 2112 O O . ALA A 1 292 ? -7.565 24.621 -10.656 1.00 93.06 292 ALA A O 1
ATOM 2113 N N . GLY A 1 293 ? -7.616 22.582 -9.702 1.00 93.25 293 GLY A N 1
ATOM 2114 C CA . GLY A 1 293 ? -6.235 22.526 -9.242 1.00 93.25 293 GLY A CA 1
ATOM 2115 C C . GLY A 1 293 ? -5.600 21.147 -9.447 1.00 93.25 293 GLY A C 1
ATOM 2116 O O . GLY A 1 293 ? -5.850 20.496 -10.470 1.00 93.25 293 GLY A O 1
ATOM 2117 N N . ILE A 1 294 ? -4.704 20.746 -8.546 1.00 96.56 294 ILE A N 1
ATOM 2118 C CA . ILE A 1 294 ? -3.956 19.484 -8.617 1.00 96.56 294 ILE A CA 1
ATOM 2119 C C . ILE A 1 294 ? -4.811 18.297 -8.164 1.00 96.56 294 ILE A C 1
ATOM 2121 O O . ILE A 1 294 ? -5.673 18.440 -7.307 1.00 96.56 294 ILE A O 1
ATOM 2125 N N . GLY A 1 295 ? -4.550 17.112 -8.708 1.00 96.94 295 GLY A N 1
ATOM 2126 C CA . GLY A 1 295 ? -5.047 15.866 -8.128 1.00 96.94 295 GLY A CA 1
ATOM 2127 C C . GLY A 1 295 ? -4.169 15.421 -6.959 1.00 96.94 295 GLY A C 1
ATOM 2128 O O . GLY A 1 295 ? -2.954 15.641 -6.970 1.00 96.94 295 GLY A O 1
ATOM 2129 N N . GLY A 1 296 ? -4.780 14.795 -5.959 1.00 96.81 296 GLY A N 1
ATOM 2130 C CA . GLY A 1 296 ? -4.115 14.398 -4.725 1.00 96.81 296 GLY A CA 1
ATOM 2131 C C . GLY A 1 296 ? -3.112 13.263 -4.910 1.00 96.81 296 GLY A C 1
ATOM 2132 O O . GLY A 1 296 ? -3.243 12.404 -5.785 1.00 96.81 296 GLY A O 1
ATOM 2133 N N . HIS A 1 297 ? -2.087 13.242 -4.069 1.00 96.69 297 HIS A N 1
ATOM 2134 C CA . HIS A 1 297 ? -1.086 12.181 -4.040 1.00 96.69 297 HIS A CA 1
ATOM 2135 C C . HIS A 1 297 ? -1.640 10.945 -3.318 1.00 96.69 297 HIS A C 1
ATOM 2137 O O . HIS A 1 297 ? -2.369 11.088 -2.342 1.00 96.69 297 HIS A O 1
ATOM 2143 N N . ALA A 1 298 ? -1.280 9.740 -3.759 1.00 93.06 298 ALA A N 1
ATOM 2144 C CA . ALA A 1 298 ? -1.493 8.529 -2.964 1.00 93.06 298 ALA A CA 1
ATOM 2145 C C . ALA A 1 298 ? -0.352 8.323 -1.973 1.00 93.06 298 ALA A C 1
ATOM 2147 O O . ALA A 1 298 ? 0.803 8.487 -2.362 1.00 93.06 298 ALA A O 1
ATOM 2148 N N . GLY A 1 299 ? -0.671 7.876 -0.758 1.00 79.50 299 GLY A N 1
ATOM 2149 C CA . GLY A 1 299 ? 0.321 7.476 0.233 1.00 79.50 299 GLY A CA 1
ATOM 2150 C C . GLY A 1 299 ? 1.274 8.595 0.628 1.00 79.50 299 GLY A C 1
ATOM 2151 O O . GLY A 1 299 ? 2.441 8.553 0.258 1.00 79.50 299 GLY A O 1
ATOM 2152 N N . VAL A 1 300 ? 0.800 9.626 1.326 1.00 80.00 300 VAL A N 1
ATOM 2153 C CA . VAL A 1 300 ? 1.689 10.675 1.851 1.00 80.00 300 VAL A CA 1
ATOM 2154 C C . VAL A 1 300 ? 1.963 10.430 3.329 1.00 80.00 300 VAL A C 1
ATOM 2156 O O . VAL A 1 300 ? 1.053 10.573 4.140 1.00 80.00 300 VAL A O 1
ATOM 2159 N N . TYR A 1 301 ? 3.214 10.121 3.686 1.00 70.56 301 TYR A N 1
ATOM 2160 C CA . TYR A 1 301 ? 3.643 10.008 5.081 1.00 70.56 301 TYR A CA 1
ATOM 2161 C C . TYR A 1 301 ? 4.398 11.274 5.522 1.00 70.56 301 TYR A C 1
ATOM 2163 O O . TYR A 1 301 ? 5.437 11.636 4.964 1.00 70.56 301 TYR A O 1
ATOM 2171 N N . TYR A 1 302 ? 3.893 11.963 6.549 1.00 62.94 302 TYR A N 1
ATOM 2172 C CA . TYR A 1 302 ? 4.465 13.213 7.060 1.00 62.94 302 TYR A CA 1
ATOM 2173 C C . TYR A 1 302 ? 5.389 12.980 8.268 1.00 62.94 302 TYR A C 1
ATOM 2175 O O . TYR A 1 302 ? 5.005 13.218 9.415 1.00 62.94 302 TYR A O 1
ATOM 2183 N N . TYR A 1 303 ? 6.658 12.619 8.032 1.00 46.56 303 TYR A N 1
ATOM 2184 C CA . TYR A 1 303 ? 7.693 12.609 9.086 1.00 46.56 303 TYR A CA 1
ATOM 2185 C C . TYR A 1 303 ? 8.197 14.034 9.429 1.00 46.56 303 TYR A C 1
ATOM 2187 O O . TYR A 1 303 ? 9.380 14.372 9.323 1.00 46.56 303 TYR A O 1
ATOM 2195 N N . GLY A 1 304 ? 7.279 14.896 9.873 1.00 54.00 304 GLY A N 1
ATOM 2196 C CA . GLY A 1 304 ? 7.560 16.272 10.289 1.00 54.00 304 GLY A CA 1
ATOM 2197 C C . GLY A 1 304 ? 7.983 17.206 9.145 1.00 54.00 304 GLY A C 1
ATOM 2198 O O . GLY A 1 304 ? 7.613 17.025 7.990 1.00 54.00 304 GLY A O 1
ATOM 2199 N N . GLU A 1 305 ? 8.750 18.252 9.469 1.00 50.12 305 GLU A N 1
ATOM 2200 C CA . GLU A 1 305 ? 8.947 19.413 8.581 1.00 50.12 305 GLU A CA 1
ATOM 2201 C C . GLU A 1 305 ? 9.826 19.189 7.325 1.00 50.12 305 GLU A C 1
ATOM 2203 O O . GLU A 1 305 ? 9.929 20.116 6.520 1.00 50.12 305 GLU A O 1
ATOM 2208 N N . MET A 1 306 ? 10.515 18.047 7.144 1.00 37.56 306 MET A N 1
ATOM 2209 C CA . MET A 1 306 ? 11.630 17.967 6.167 1.00 37.56 306 MET A CA 1
ATOM 2210 C C . MET A 1 306 ? 11.717 16.760 5.213 1.00 37.56 306 MET A C 1
ATOM 2212 O O . MET A 1 306 ? 12.587 16.798 4.341 1.00 37.56 306 MET A O 1
ATOM 2216 N N . SER A 1 307 ? 10.851 15.745 5.292 1.00 41.03 307 SER A N 1
ATOM 2217 C CA . SER A 1 307 ? 10.848 14.643 4.310 1.00 41.03 307 SER A CA 1
ATOM 2218 C C . SER A 1 307 ? 9.433 14.196 3.960 1.00 41.03 307 SER A C 1
ATOM 2220 O O . SER A 1 307 ? 8.717 13.695 4.819 1.00 41.03 307 SER A O 1
ATOM 2222 N N . TYR A 1 308 ? 9.076 14.340 2.683 1.00 51.75 308 TYR A N 1
ATOM 2223 C CA . TYR A 1 308 ? 7.954 13.633 2.069 1.00 51.75 308 TYR A CA 1
ATOM 2224 C C . TYR A 1 308 ? 8.493 12.323 1.489 1.00 51.75 308 TYR A C 1
ATOM 2226 O O . TYR A 1 308 ? 9.086 12.335 0.405 1.00 51.75 308 TYR A O 1
ATOM 2234 N N . GLU A 1 309 ? 8.311 11.215 2.200 1.00 63.03 309 GLU A N 1
ATOM 2235 C CA . GLU A 1 309 ? 8.370 9.887 1.586 1.00 63.03 309 GLU A CA 1
ATOM 2236 C C . GLU A 1 309 ? 6.927 9.496 1.208 1.00 63.03 309 GLU A C 1
ATOM 2238 O O . GLU A 1 309 ? 5.964 9.830 1.905 1.00 63.03 309 GLU A O 1
ATOM 2243 N N . ILE A 1 310 ? 6.757 8.966 -0.010 1.00 62.84 310 ILE A N 1
ATOM 2244 C CA . ILE A 1 310 ? 5.434 8.745 -0.620 1.00 62.84 310 ILE A CA 1
ATOM 2245 C C . ILE A 1 310 ? 5.047 7.278 -0.405 1.00 62.84 310 ILE A C 1
ATOM 2247 O O . ILE A 1 310 ? 4.997 6.474 -1.343 1.00 62.84 310 ILE A O 1
ATOM 2251 N N . ASP A 1 311 ? 4.866 6.928 0.863 1.00 78.38 311 ASP A N 1
ATOM 2252 C CA . ASP A 1 311 ? 4.626 5.570 1.334 1.00 78.38 311 ASP A CA 1
ATOM 2253 C C . ASP A 1 311 ? 3.122 5.261 1.343 1.00 78.38 311 ASP A C 1
ATOM 2255 O O . ASP A 1 311 ? 2.334 5.920 2.019 1.00 78.38 311 ASP A O 1
ATOM 2259 N N . GLY A 1 312 ? 2.696 4.275 0.547 1.00 91.81 312 GLY A N 1
ATOM 2260 C CA . GLY A 1 312 ? 1.279 3.992 0.302 1.00 91.81 312 GLY A CA 1
ATOM 2261 C C . GLY A 1 312 ? 0.739 2.773 1.034 1.00 91.81 312 GLY A C 1
ATOM 2262 O O . GLY A 1 312 ? -0.248 2.886 1.755 1.00 91.81 312 GLY A O 1
ATOM 2263 N N . ILE A 1 313 ? 1.328 1.600 0.803 1.00 97.38 313 ILE A N 1
ATOM 2264 C CA . ILE A 1 313 ? 0.854 0.328 1.359 1.00 97.38 313 ILE A CA 1
ATOM 2265 C C . ILE A 1 313 ? 2.039 -0.517 1.802 1.00 97.38 313 ILE A C 1
ATOM 2267 O O . ILE A 1 313 ? 2.668 -1.169 0.966 1.00 97.38 313 ILE A O 1
ATOM 2271 N N . ASP A 1 314 ? 2.262 -0.594 3.106 1.00 96.31 314 ASP A N 1
ATOM 2272 C CA . ASP A 1 314 ? 3.307 -1.414 3.701 1.00 96.31 314 ASP A CA 1
ATOM 2273 C C . ASP A 1 314 ? 2.709 -2.667 4.342 1.00 96.31 314 ASP A C 1
ATOM 2275 O O . ASP A 1 314 ? 1.772 -2.616 5.136 1.00 96.31 314 ASP A O 1
ATOM 2279 N N . ILE A 1 315 ? 3.248 -3.835 3.989 1.00 96.56 315 ILE A N 1
ATOM 2280 C CA . ILE A 1 315 ? 2.845 -5.118 4.570 1.00 96.56 315 ILE A CA 1
ATOM 2281 C C . ILE A 1 315 ? 4.097 -5.844 5.043 1.00 96.56 315 ILE A C 1
ATOM 2283 O O . ILE A 1 315 ? 4.945 -6.230 4.233 1.00 96.56 315 ILE A O 1
ATOM 2287 N N . TYR A 1 316 ? 4.202 -6.057 6.351 1.00 94.50 316 TYR A N 1
ATOM 2288 C CA . TYR A 1 316 ? 5.416 -6.544 6.995 1.00 94.50 316 TYR A CA 1
ATOM 2289 C C . TYR A 1 316 ? 5.142 -7.780 7.855 1.00 94.50 316 TYR A C 1
ATOM 2291 O O . TYR A 1 316 ? 4.264 -7.784 8.717 1.00 94.50 316 TYR A O 1
ATOM 2299 N N . SER A 1 317 ? 5.937 -8.837 7.675 1.00 92.62 317 SER A N 1
ATOM 2300 C CA . SER A 1 317 ? 5.823 -10.074 8.451 1.00 92.62 317 SER A CA 1
ATOM 2301 C C . SER A 1 317 ? 7.122 -10.416 9.189 1.00 92.62 317 SER A C 1
ATOM 2303 O O . SER A 1 317 ? 8.168 -10.622 8.571 1.00 92.62 317 SER A O 1
ATOM 2305 N N . GLY A 1 318 ? 7.042 -10.514 10.517 1.00 82.69 318 GLY A N 1
ATOM 2306 C CA . GLY A 1 318 ? 8.167 -10.743 11.423 1.00 82.69 318 GLY A CA 1
ATOM 2307 C C . GLY A 1 318 ? 8.972 -9.474 11.734 1.00 82.69 318 GLY A C 1
ATOM 2308 O O . GLY A 1 318 ? 10.193 -9.511 11.615 1.00 82.69 318 GLY A O 1
ATOM 2309 N N . GLY A 1 319 ? 8.330 -8.341 12.039 1.00 76.50 319 GLY A N 1
ATOM 2310 C CA . GLY A 1 319 ? 8.995 -7.033 12.218 1.00 76.50 319 GLY A CA 1
ATOM 2311 C C . GLY A 1 319 ? 9.586 -6.706 13.594 1.00 76.50 319 GLY A C 1
ATOM 2312 O O . GLY A 1 319 ? 10.366 -5.764 13.699 1.00 76.50 319 GLY A O 1
ATOM 2313 N N . GLY A 1 320 ? 9.253 -7.453 14.649 1.00 67.94 320 GLY A N 1
ATOM 2314 C CA . GLY A 1 320 ? 9.557 -7.078 16.034 1.00 67.94 320 GLY A CA 1
ATOM 2315 C C . GLY A 1 320 ? 11.056 -7.018 16.323 1.00 67.94 320 GLY A C 1
ATOM 2316 O O . GLY A 1 320 ? 11.718 -8.055 16.381 1.00 67.94 320 GLY A O 1
ATOM 2317 N N . GLY A 1 321 ? 11.582 -5.805 16.533 1.00 61.03 321 GLY A N 1
ATOM 2318 C CA . GLY A 1 321 ? 13.015 -5.459 16.529 1.00 61.03 321 GLY A CA 1
ATOM 2319 C C . GLY A 1 321 ? 13.918 -6.098 17.597 1.00 61.03 321 GLY A C 1
ATOM 2320 O O . GLY A 1 321 ? 15.080 -5.716 17.715 1.00 61.03 321 GLY A O 1
ATOM 2321 N N . GLU A 1 322 ? 13.422 -7.077 18.353 1.00 64.44 322 GLU A N 1
ATOM 2322 C CA . GLU A 1 322 ? 14.129 -7.774 19.436 1.00 64.44 322 GLU A CA 1
ATOM 2323 C C . GLU A 1 322 ? 14.626 -9.184 19.043 1.00 64.44 322 GLU A C 1
ATOM 2325 O O . GLU A 1 322 ? 14.957 -10.006 19.897 1.00 64.44 322 GLU A O 1
ATOM 2330 N N . GLY A 1 323 ? 14.718 -9.485 17.741 1.00 64.62 323 GLY A N 1
ATOM 2331 C CA . GLY A 1 323 ? 15.323 -10.729 17.239 1.00 64.62 323 GLY A CA 1
ATOM 2332 C C . GLY A 1 323 ? 14.387 -11.941 17.250 1.00 64.62 323 GLY A C 1
ATOM 2333 O O . GLY A 1 323 ? 14.839 -13.074 17.444 1.00 64.62 323 GLY A O 1
ATOM 2334 N N . ARG A 1 324 ? 13.088 -11.702 17.036 1.00 73.50 324 ARG A N 1
ATOM 2335 C CA . ARG A 1 324 ? 12.019 -12.717 16.916 1.00 73.50 324 ARG A CA 1
ATOM 2336 C C . ARG A 1 324 ? 11.272 -12.621 15.585 1.00 73.50 324 ARG A C 1
ATOM 2338 O O . ARG A 1 324 ? 10.080 -12.886 15.469 1.00 73.50 324 ARG A O 1
ATOM 2345 N N . ASN A 1 325 ? 12.021 -12.227 14.572 1.00 78.44 325 ASN A N 1
ATOM 2346 C CA . ASN A 1 325 ? 11.567 -11.908 13.239 1.00 78.44 325 ASN A CA 1
ATOM 2347 C C . ASN A 1 325 ? 11.255 -13.205 12.470 1.00 78.44 325 ASN A C 1
ATOM 2349 O O . ASN A 1 325 ? 12.140 -13.753 11.817 1.00 78.44 325 ASN A O 1
ATOM 2353 N N . IL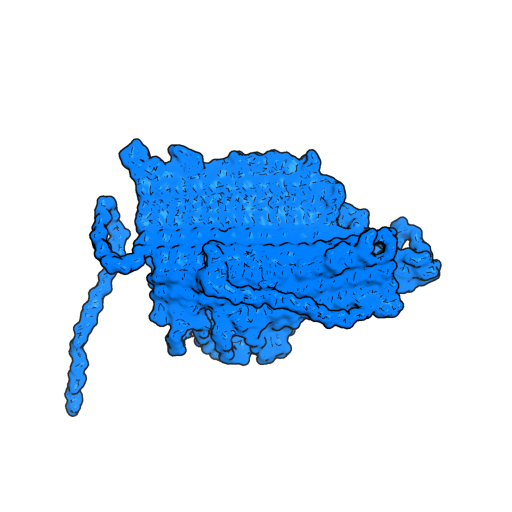E A 1 326 ? 10.031 -13.739 12.558 1.00 84.44 326 ILE A N 1
ATOM 2354 C CA . ILE A 1 326 ? 9.599 -14.906 11.766 1.00 84.44 326 ILE A CA 1
ATOM 2355 C C . ILE A 1 326 ? 8.195 -14.689 11.215 1.00 84.44 326 ILE A C 1
ATOM 2357 O O . ILE A 1 326 ? 7.242 -14.595 11.982 1.00 84.44 326 ILE A O 1
ATOM 2361 N N . GLY A 1 327 ? 8.039 -14.754 9.893 1.00 89.44 327 GLY A N 1
ATOM 2362 C CA . GLY A 1 327 ? 6.722 -14.650 9.282 1.00 89.44 327 GLY A CA 1
ATOM 2363 C C . GLY A 1 327 ? 6.560 -15.301 7.914 1.00 89.44 327 GLY A C 1
ATOM 2364 O O . GLY A 1 327 ? 7.513 -15.539 7.178 1.00 89.44 327 GLY A O 1
ATOM 2365 N N . HIS A 1 328 ? 5.314 -15.603 7.561 1.00 92.25 328 HIS A N 1
ATOM 2366 C CA . HIS A 1 328 ? 4.883 -15.730 6.176 1.00 92.25 328 HIS A CA 1
ATOM 2367 C C . HIS A 1 328 ? 4.062 -14.489 5.815 1.00 92.25 328 HIS A C 1
ATOM 2369 O O . HIS A 1 328 ? 2.982 -14.309 6.368 1.00 92.25 328 HIS A O 1
ATOM 2375 N N . LEU A 1 329 ? 4.510 -13.701 4.843 1.00 95.25 329 LEU A N 1
ATOM 2376 C CA . LEU A 1 329 ? 3.654 -12.777 4.108 1.00 95.25 329 LEU A CA 1
ATOM 2377 C C . LEU A 1 329 ? 2.996 -13.543 2.953 1.00 95.25 329 LEU A C 1
ATOM 2379 O O . LEU A 1 329 ? 3.643 -13.888 1.959 1.00 95.25 329 LEU A O 1
ATOM 2383 N N . ILE A 1 330 ? 1.695 -13.809 3.066 1.00 95.12 330 ILE A N 1
ATOM 2384 C CA . ILE A 1 330 ? 0.869 -14.339 1.976 1.00 95.12 330 ILE A CA 1
ATOM 2385 C C . ILE A 1 330 ? -0.144 -13.265 1.580 1.00 95.12 330 ILE A C 1
ATOM 2387 O O . ILE A 1 330 ? -1.022 -12.933 2.370 1.00 95.12 330 ILE A O 1
ATOM 2391 N N . ALA A 1 331 ? -0.039 -12.735 0.363 1.00 95.44 331 ALA A N 1
ATOM 2392 C CA . ALA A 1 331 ? -0.894 -11.653 -0.121 1.00 95.44 331 ALA A CA 1
ATOM 2393 C C . ALA A 1 331 ? -1.712 -12.036 -1.369 1.00 95.44 331 ALA A C 1
ATOM 2395 O O . ALA A 1 331 ? -1.388 -12.960 -2.118 1.00 95.44 331 ALA A O 1
ATOM 2396 N N . GLY A 1 332 ? -2.800 -11.316 -1.604 1.00 92.75 332 GLY A N 1
ATOM 2397 C CA . GLY A 1 332 ? -3.745 -11.517 -2.697 1.00 92.75 332 GLY A CA 1
ATOM 2398 C C . GLY A 1 332 ? -4.696 -10.327 -2.780 1.00 92.75 332 GLY A C 1
ATOM 2399 O O . GLY A 1 332 ? -4.441 -9.304 -2.153 1.00 92.75 332 GLY A O 1
ATOM 2400 N N . GLY A 1 333 ? -5.795 -10.465 -3.519 1.00 95.50 333 GLY A N 1
ATOM 2401 C CA . GLY A 1 333 ? -6.761 -9.375 -3.674 1.00 95.50 333 GLY A CA 1
ATOM 2402 C C . GLY A 1 333 ? -6.205 -8.232 -4.528 1.00 95.50 333 GLY A C 1
ATOM 2403 O O . GLY A 1 333 ? -5.680 -8.482 -5.620 1.00 95.50 333 GLY A O 1
ATOM 2404 N N . THR A 1 334 ? -6.334 -6.993 -4.056 1.00 97.12 334 THR A N 1
ATOM 2405 C CA . THR A 1 334 ? -5.921 -5.781 -4.787 1.00 97.12 334 THR A CA 1
ATOM 2406 C C . THR A 1 334 ? -5.182 -4.804 -3.879 1.00 97.12 334 THR A C 1
ATOM 2408 O O . THR A 1 334 ? -5.655 -4.524 -2.781 1.00 97.12 334 THR A O 1
ATOM 2411 N N . LEU A 1 335 ? -4.057 -4.271 -4.362 1.00 97.75 335 LEU A N 1
ATOM 2412 C CA . LEU A 1 335 ? -3.274 -3.216 -3.712 1.00 97.75 335 LEU A CA 1
ATOM 2413 C C . LEU A 1 335 ? -3.259 -1.993 -4.639 1.00 97.75 335 LEU A C 1
ATOM 2415 O O . LEU A 1 335 ? -2.765 -2.086 -5.770 1.00 97.75 335 LEU A O 1
ATOM 2419 N N . THR A 1 336 ? -3.805 -0.871 -4.182 1.00 98.31 336 THR A N 1
ATOM 2420 C CA . THR A 1 336 ? -4.034 0.311 -5.017 1.00 98.31 336 THR A CA 1
ATOM 2421 C C . THR A 1 336 ? -3.501 1.581 -4.353 1.00 98.31 336 THR A C 1
ATOM 2423 O O . THR A 1 336 ? -3.859 1.888 -3.224 1.00 98.31 336 THR A O 1
ATOM 2426 N N . ALA A 1 337 ? -2.670 2.335 -5.071 1.00 97.31 337 ALA A N 1
ATOM 2427 C CA . ALA A 1 337 ? -2.086 3.594 -4.605 1.00 97.31 337 ALA A CA 1
ATOM 2428 C C . ALA A 1 337 ? -1.954 4.582 -5.782 1.00 97.31 337 ALA A C 1
ATOM 2430 O O . ALA A 1 337 ? -0.844 4.918 -6.199 1.00 97.31 337 ALA A O 1
ATOM 2431 N N . ASN A 1 338 ? -3.075 4.979 -6.403 1.00 98.38 338 ASN A N 1
ATOM 2432 C CA . ASN A 1 338 ? -3.059 5.881 -7.565 1.00 98.38 338 ASN A CA 1
ATOM 2433 C C . ASN A 1 338 ? -3.080 7.354 -7.152 1.00 98.38 338 ASN A C 1
ATOM 2435 O O . ASN A 1 338 ? -3.870 7.741 -6.297 1.00 98.38 338 ASN A O 1
ATOM 2439 N N . GLY A 1 339 ? -2.316 8.199 -7.838 1.00 97.81 339 GLY A N 1
ATOM 2440 C CA . GLY A 1 339 ? -2.542 9.639 -7.742 1.00 97.81 339 GLY A CA 1
ATOM 2441 C C . GLY A 1 339 ? -3.852 10.037 -8.431 1.00 97.81 339 GLY A C 1
ATOM 2442 O O . GLY A 1 339 ? -4.181 9.491 -9.489 1.00 97.81 339 GLY A O 1
ATOM 2443 N N . GLY A 1 340 ? -4.574 10.994 -7.853 1.00 98.00 340 GLY A N 1
ATOM 2444 C CA . GLY A 1 340 ? -5.789 11.568 -8.427 1.00 98.00 340 GLY A CA 1
ATOM 2445 C C . GLY A 1 340 ? -5.496 12.486 -9.616 1.00 98.00 340 GLY A C 1
ATOM 2446 O O . GLY A 1 340 ? -4.382 12.991 -9.791 1.00 98.00 340 GLY A O 1
ATOM 2447 N N . ASN A 1 341 ? -6.482 12.704 -10.476 1.00 98.19 341 ASN A N 1
ATOM 2448 C CA . ASN A 1 341 ? -6.359 13.521 -11.682 1.00 98.19 341 ASN A CA 1
ATOM 2449 C C . ASN A 1 341 ? -6.456 15.019 -11.354 1.00 98.19 341 ASN A C 1
ATOM 2451 O O . ASN A 1 341 ? -7.302 15.436 -10.572 1.00 98.19 341 ASN A O 1
ATOM 2455 N N . GLY A 1 342 ? -5.624 15.846 -11.987 1.00 96.31 342 GLY A N 1
ATOM 2456 C CA . GLY A 1 342 ? -5.690 17.307 -11.885 1.00 96.31 342 GLY A CA 1
ATOM 2457 C C . GLY A 1 342 ? -6.236 17.897 -13.176 1.00 96.31 342 GLY A C 1
ATOM 2458 O O . GLY A 1 342 ? -5.505 18.023 -14.156 1.00 96.31 342 GLY A O 1
ATOM 2459 N N . SER A 1 343 ? -7.515 18.265 -13.206 1.00 94.06 343 SER A N 1
ATOM 2460 C CA . SER A 1 343 ? -8.167 18.735 -14.441 1.00 94.06 343 SER A CA 1
ATOM 2461 C C . SER A 1 343 ? -7.616 20.085 -14.921 1.00 94.06 343 SER A C 1
ATOM 2463 O O . SER A 1 343 ? -7.604 20.353 -16.122 1.00 94.06 343 SER A O 1
ATOM 2465 N N . SER A 1 344 ? -7.119 20.919 -13.998 1.00 91.56 344 SER A N 1
ATOM 2466 C CA . SER A 1 344 ? -6.511 22.224 -14.315 1.00 91.56 344 SER A CA 1
ATOM 2467 C C . SER A 1 344 ? -5.075 22.395 -13.796 1.00 91.56 344 SER A C 1
ATOM 2469 O O . SER A 1 344 ? -4.284 23.102 -14.422 1.00 91.56 344 SER A O 1
ATOM 2471 N N . GLY A 1 345 ? -4.722 21.746 -12.685 1.00 93.69 345 GLY A N 1
ATOM 2472 C CA . GLY A 1 345 ? -3.358 21.610 -12.168 1.00 93.69 345 GLY A CA 1
ATOM 2473 C C . GLY A 1 345 ? -2.705 20.295 -12.604 1.00 93.69 345 GLY A C 1
ATOM 2474 O O . GLY A 1 345 ? -3.101 19.695 -13.598 1.00 93.69 345 GLY A O 1
ATOM 2475 N N . ASN A 1 346 ? -1.672 19.849 -11.887 1.00 96.25 346 ASN A N 1
ATOM 2476 C CA . ASN A 1 346 ? -0.997 18.576 -12.166 1.00 96.25 346 ASN A CA 1
ATOM 2477 C C . ASN A 1 346 ? -1.802 17.373 -11.654 1.00 96.25 346 ASN A C 1
ATOM 2479 O O . ASN A 1 346 ? -2.483 17.482 -10.641 1.00 96.25 346 ASN A O 1
ATOM 2483 N N . GLY A 1 347 ? -1.648 16.208 -12.281 1.00 97.12 347 GLY A N 1
ATOM 2484 C CA . GLY A 1 347 ? -2.058 14.942 -11.675 1.00 97.12 347 GLY A CA 1
ATOM 2485 C C . GLY A 1 347 ? -1.153 14.551 -10.500 1.00 97.12 347 GLY A C 1
ATOM 2486 O O . GLY A 1 347 ? 0.060 14.795 -10.526 1.00 97.12 347 GLY A O 1
ATOM 2487 N N . GLY A 1 348 ? -1.741 13.939 -9.476 1.00 96.69 348 GLY A N 1
ATOM 2488 C CA . GLY A 1 348 ? -1.053 13.502 -8.266 1.00 96.69 348 GLY A CA 1
ATOM 2489 C C . GLY A 1 348 ? -0.084 12.348 -8.514 1.00 96.69 348 GLY A C 1
ATOM 2490 O O . GLY A 1 348 ? -0.231 11.573 -9.464 1.00 96.69 348 GLY A O 1
ATOM 2491 N N . GLN A 1 349 ? 0.933 12.219 -7.661 1.00 96.44 349 GLN A N 1
ATOM 2492 C CA . GLN A 1 349 ? 1.860 11.081 -7.725 1.00 96.44 349 GLN A CA 1
ATOM 2493 C C . GLN A 1 349 ? 1.205 9.824 -7.135 1.00 96.44 349 GLN A C 1
ATOM 2495 O O . GLN A 1 349 ? 0.426 9.917 -6.186 1.00 96.44 349 GLN A O 1
ATOM 2500 N N . ALA A 1 350 ? 1.545 8.654 -7.672 1.00 96.12 350 ALA A N 1
ATOM 2501 C CA . ALA A 1 350 ? 1.204 7.374 -7.056 1.00 96.12 350 ALA A CA 1
ATOM 2502 C C . ALA A 1 350 ? 2.184 6.979 -5.940 1.00 96.12 350 ALA A C 1
ATOM 2504 O O . ALA A 1 350 ? 3.367 7.322 -5.994 1.00 96.12 350 ALA A O 1
ATOM 2505 N N . GLY A 1 351 ? 1.681 6.217 -4.969 1.00 94.25 351 GLY A N 1
ATOM 2506 C CA . GLY A 1 351 ? 2.414 5.829 -3.764 1.00 94.25 351 GLY A CA 1
ATOM 2507 C C . GLY A 1 351 ? 3.252 4.558 -3.905 1.00 94.25 351 GLY A C 1
ATOM 2508 O O . GLY A 1 351 ? 3.199 3.837 -4.908 1.00 94.25 351 GLY A O 1
ATOM 2509 N N . TYR A 1 352 ? 4.048 4.280 -2.878 1.00 93.81 352 TYR A N 1
ATOM 2510 C CA . TYR A 1 352 ? 4.825 3.052 -2.740 1.00 93.81 352 TYR A CA 1
ATOM 2511 C C . TYR A 1 352 ? 3.956 1.892 -2.238 1.00 93.81 352 TYR A C 1
ATOM 2513 O O . TYR A 1 352 ? 3.105 2.066 -1.373 1.00 93.81 352 TYR A O 1
ATOM 2521 N N . VAL A 1 353 ? 4.190 0.691 -2.760 1.00 96.38 353 VAL A N 1
ATOM 2522 C CA . VAL A 1 353 ? 3.643 -0.569 -2.250 1.00 96.38 353 VAL A CA 1
ATOM 2523 C C . VAL A 1 353 ? 4.818 -1.449 -1.835 1.00 96.38 353 VAL A C 1
ATOM 2525 O O . VAL A 1 353 ? 5.640 -1.831 -2.675 1.00 96.38 353 VAL A O 1
ATOM 2528 N N . TYR A 1 354 ? 4.894 -1.796 -0.558 1.00 95.38 354 TYR A N 1
ATOM 2529 C CA . TYR A 1 354 ? 5.989 -2.535 0.051 1.00 95.38 354 TYR A CA 1
ATOM 2530 C C . TYR A 1 354 ? 5.504 -3.854 0.648 1.00 95.38 354 TYR A C 1
ATOM 2532 O O . TYR A 1 354 ? 4.535 -3.904 1.402 1.00 95.38 354 TYR A O 1
ATOM 2540 N N . LEU A 1 355 ? 6.196 -4.945 0.327 1.00 95.12 355 LEU A N 1
ATOM 2541 C CA . LEU A 1 355 ? 5.981 -6.250 0.947 1.00 95.12 355 LEU A CA 1
ATOM 2542 C C . LEU A 1 355 ? 7.311 -6.737 1.530 1.00 95.12 355 LEU A C 1
ATOM 2544 O O . LEU A 1 355 ? 8.253 -6.964 0.767 1.00 95.12 355 LEU A O 1
ATOM 2548 N N . GLU A 1 356 ? 7.386 -6.968 2.841 1.00 92.62 356 GLU A N 1
ATOM 2549 C CA . GLU A 1 356 ? 8.565 -7.547 3.501 1.00 92.62 356 GLU A CA 1
ATOM 2550 C C . GLU A 1 356 ? 8.221 -8.771 4.364 1.00 92.62 356 GLU A C 1
ATOM 2552 O O . GLU A 1 356 ? 7.204 -8.831 5.055 1.00 92.62 356 GLU A O 1
ATOM 2557 N N . SER A 1 357 ? 9.087 -9.786 4.314 1.00 91.19 357 SER A N 1
ATOM 2558 C CA . SER A 1 357 ? 8.970 -11.002 5.123 1.00 91.19 357 SER A CA 1
ATOM 2559 C C . SER A 1 357 ? 10.337 -11.393 5.670 1.00 91.19 357 SER A C 1
ATOM 2561 O O . SER A 1 357 ? 11.228 -11.776 4.903 1.00 91.19 357 SER A O 1
ATOM 2563 N N . ASN A 1 358 ? 10.486 -11.350 6.993 1.00 88.19 358 ASN A N 1
ATOM 2564 C CA . ASN A 1 358 ? 11.632 -11.918 7.692 1.00 88.19 358 ASN A CA 1
ATOM 2565 C C . ASN A 1 358 ? 11.424 -13.428 7.869 1.00 88.19 358 ASN A C 1
ATOM 2567 O O . ASN A 1 358 ? 10.590 -13.891 8.651 1.00 88.19 358 ASN A O 1
ATOM 2571 N N . GLY A 1 359 ? 12.188 -14.209 7.106 1.00 82.69 359 GLY A N 1
ATOM 2572 C CA . GLY A 1 359 ? 12.045 -15.658 7.032 1.00 82.69 359 GLY A CA 1
ATOM 2573 C C . GLY A 1 359 ? 10.766 -16.093 6.311 1.00 82.69 359 GLY A C 1
ATOM 2574 O O . GLY A 1 359 ? 10.100 -15.317 5.621 1.00 82.69 359 GLY A O 1
ATOM 2575 N N . GLY A 1 360 ? 10.451 -17.383 6.438 1.00 87.31 360 GLY A N 1
ATOM 2576 C CA . GLY A 1 360 ? 9.196 -17.973 5.987 1.00 87.31 360 GLY A CA 1
ATOM 2577 C C . GLY A 1 360 ? 8.917 -17.796 4.493 1.00 87.31 360 GLY A C 1
ATOM 2578 O O . GLY A 1 360 ? 9.565 -18.439 3.684 1.00 87.31 360 GLY A O 1
ATOM 2579 N N . LYS A 1 361 ? 7.887 -17.047 4.093 1.00 88.81 361 LYS A N 1
ATOM 2580 C CA . LYS A 1 361 ? 7.412 -16.984 2.690 1.00 88.81 361 LYS A CA 1
ATOM 2581 C C . LYS A 1 361 ? 6.991 -15.566 2.363 1.00 88.81 361 LYS A C 1
ATOM 2583 O O . LYS A 1 361 ? 6.243 -15.003 3.144 1.00 88.81 361 LYS A O 1
ATOM 2588 N N . LEU A 1 362 ? 7.331 -15.068 1.178 1.00 91.06 362 LEU A N 1
ATOM 2589 C CA . LEU A 1 362 ? 6.766 -13.822 0.655 1.00 91.06 362 LEU A CA 1
ATOM 2590 C C . LEU A 1 362 ? 6.016 -14.130 -0.643 1.00 91.06 362 LEU A C 1
ATOM 2592 O O . LEU A 1 362 ? 6.585 -14.055 -1.728 1.00 91.06 362 LEU A O 1
ATOM 2596 N N . TRP A 1 363 ? 4.773 -14.601 -0.544 1.00 92.25 363 TRP A N 1
ATOM 2597 C CA . TRP A 1 363 ? 3.995 -15.110 -1.681 1.00 92.25 363 TRP A CA 1
ATOM 2598 C C . TRP A 1 363 ? 2.774 -14.221 -1.950 1.00 92.25 363 TRP A C 1
ATOM 2600 O O . TRP A 1 363 ? 1.801 -14.294 -1.207 1.00 92.25 363 TRP A O 1
ATOM 2610 N N . THR A 1 364 ? 2.772 -13.430 -3.027 1.00 93.62 364 THR A N 1
ATOM 2611 C CA . THR A 1 364 ? 1.632 -12.565 -3.389 1.00 93.62 364 THR A CA 1
ATOM 2612 C C . THR A 1 364 ? 0.994 -12.911 -4.735 1.00 93.62 364 THR A C 1
ATOM 2614 O O . THR A 1 364 ? 1.681 -13.233 -5.705 1.00 93.62 364 THR A O 1
ATOM 2617 N N . SER A 1 365 ? -0.335 -12.844 -4.804 1.00 93.00 365 SER A N 1
ATOM 2618 C CA . SER A 1 365 ? -1.119 -12.923 -6.043 1.00 93.00 365 SER A CA 1
ATOM 2619 C C . SER A 1 365 ? -1.897 -11.647 -6.368 1.00 93.00 365 SER A C 1
ATOM 2621 O O . SER A 1 365 ? -2.744 -11.660 -7.265 1.00 93.00 365 SER A O 1
ATOM 2623 N N . ALA A 1 366 ? -1.649 -10.571 -5.617 1.00 93.94 366 ALA A N 1
ATOM 2624 C CA . ALA A 1 366 ? -2.423 -9.347 -5.720 1.00 93.94 366 ALA A CA 1
ATOM 2625 C C . ALA A 1 366 ? -2.294 -8.700 -7.107 1.00 93.94 366 ALA A C 1
ATOM 2627 O O . ALA A 1 366 ? -1.226 -8.702 -7.724 1.00 93.94 366 ALA A O 1
ATOM 2628 N N . ALA A 1 367 ? -3.381 -8.097 -7.586 1.00 94.25 367 ALA A N 1
ATOM 2629 C CA . ALA A 1 367 ? -3.264 -7.083 -8.626 1.00 94.25 367 ALA A CA 1
ATOM 2630 C C . ALA A 1 367 ? -2.770 -5.785 -7.973 1.00 94.25 367 ALA A C 1
ATOM 2632 O O . ALA A 1 367 ? -3.359 -5.343 -6.987 1.00 94.25 367 ALA A O 1
ATOM 2633 N N . VAL A 1 368 ? -1.698 -5.198 -8.505 1.00 95.75 368 VAL A N 1
ATOM 2634 C CA . VAL A 1 368 ? -1.072 -3.992 -7.945 1.00 95.75 368 VAL A CA 1
ATOM 2635 C C . VAL A 1 368 ? -1.174 -2.854 -8.946 1.00 95.75 368 VAL A C 1
ATOM 2637 O O . VAL A 1 368 ? -0.747 -3.001 -10.094 1.00 95.75 368 VAL A O 1
ATOM 2640 N N . THR A 1 369 ? -1.756 -1.736 -8.517 1.00 97.44 369 THR A N 1
ATOM 2641 C CA . THR A 1 369 ? -2.009 -0.569 -9.370 1.00 97.44 369 THR A CA 1
ATOM 2642 C C . THR A 1 369 ? -1.583 0.701 -8.640 1.00 97.44 369 THR A C 1
ATOM 2644 O O . THR A 1 369 ? -2.275 1.159 -7.735 1.00 97.44 369 THR A O 1
ATOM 2647 N N . ALA A 1 370 ? -0.449 1.273 -9.033 1.00 96.19 370 ALA A N 1
ATOM 2648 C CA . ALA A 1 370 ? 0.067 2.522 -8.477 1.00 96.19 370 ALA A CA 1
ATOM 2649 C C . ALA A 1 370 ? 0.435 3.450 -9.638 1.00 96.19 370 ALA A C 1
ATOM 2651 O O . ALA A 1 370 ? 1.598 3.580 -10.026 1.00 96.19 370 ALA A O 1
ATOM 2652 N N . ARG A 1 371 ? -0.591 4.029 -10.267 1.00 98.06 371 ARG A N 1
ATOM 2653 C CA . ARG A 1 371 ? -0.456 4.870 -11.462 1.00 98.06 371 ARG A CA 1
ATOM 2654 C C . ARG A 1 371 ? -0.599 6.337 -11.093 1.00 98.06 371 ARG A C 1
ATOM 2656 O O . ARG A 1 371 ? -1.476 6.687 -10.305 1.00 98.06 371 ARG A O 1
ATOM 2663 N N . GLY A 1 372 ? 0.231 7.189 -11.676 1.00 97.31 372 GLY A N 1
ATOM 2664 C CA . GLY A 1 372 ? 0.095 8.627 -11.473 1.00 97.31 372 GLY A CA 1
ATOM 2665 C C . GLY A 1 372 ? -1.179 9.170 -12.121 1.00 97.31 372 GLY A C 1
ATOM 2666 O O . GLY A 1 372 ? -1.623 8.664 -13.158 1.00 97.31 372 GLY A O 1
ATOM 2667 N N . GLY A 1 373 ? -1.758 10.200 -11.513 1.00 97.62 373 GLY A N 1
ATOM 2668 C CA . GLY A 1 373 ? -2.970 10.843 -12.006 1.00 97.62 373 GLY A CA 1
ATOM 2669 C C . GLY A 1 373 ? -2.732 11.613 -13.301 1.00 97.62 373 GLY A C 1
ATOM 2670 O O . GLY A 1 373 ? -1.615 12.051 -13.585 1.00 97.62 373 GLY A O 1
ATOM 2671 N N . SER A 1 374 ? -3.772 11.782 -14.112 1.00 97.81 374 SER A N 1
ATOM 2672 C CA . SER A 1 374 ? -3.676 12.498 -15.390 1.00 97.81 374 SER A CA 1
ATOM 2673 C C . SER A 1 374 ? -4.042 13.982 -15.266 1.00 97.81 374 SER A C 1
ATOM 2675 O O . SER A 1 374 ? -4.603 14.411 -14.260 1.00 97.81 374 SER A O 1
ATOM 2677 N N . SER A 1 375 ? -3.714 14.777 -16.285 1.00 96.06 375 SER A N 1
ATOM 2678 C CA . SER A 1 375 ? -4.062 16.197 -16.372 1.00 96.06 375 SER A CA 1
ATOM 2679 C C . SER A 1 375 ? -4.367 16.634 -17.804 1.00 96.06 375 SER A C 1
ATOM 2681 O O . SER A 1 375 ? -3.575 16.394 -18.715 1.00 96.06 375 SER A O 1
ATOM 2683 N N . ASP A 1 376 ? -5.481 17.343 -17.991 1.00 90.94 376 ASP A N 1
ATOM 2684 C CA . ASP A 1 376 ? -5.873 17.909 -19.289 1.00 90.94 376 ASP A CA 1
ATOM 2685 C C . ASP A 1 376 ? -5.139 19.224 -19.613 1.00 90.94 376 ASP A C 1
ATOM 2687 O O . ASP A 1 376 ? -5.050 19.613 -20.781 1.00 90.94 376 ASP A O 1
ATOM 2691 N N . LEU A 1 377 ? -4.596 19.921 -18.601 1.00 91.62 377 LEU A N 1
ATOM 2692 C CA . LEU A 1 377 ? -4.046 21.278 -18.750 1.00 91.62 377 LEU A CA 1
ATOM 2693 C C . LEU A 1 377 ? -2.596 21.463 -18.273 1.00 91.62 377 LEU A C 1
ATOM 2695 O O . LEU A 1 377 ? -1.945 22.390 -18.757 1.00 91.62 377 LEU A O 1
ATOM 2699 N N . SER A 1 378 ? -2.039 20.577 -17.443 1.00 94.06 378 SER A N 1
ATOM 2700 C CA . SER A 1 378 ? -0.674 20.690 -16.898 1.00 94.06 378 SER A CA 1
ATOM 2701 C C . SER A 1 378 ? 0.123 19.376 -17.033 1.00 94.06 378 SER A C 1
ATOM 2703 O O . SER A 1 378 ? 0.119 18.768 -18.106 1.00 94.06 378 SER A O 1
ATOM 2705 N N . GLY A 1 379 ? 0.885 18.959 -16.016 1.00 96.06 379 GLY A N 1
ATOM 2706 C CA . GLY A 1 379 ? 1.648 17.709 -16.007 1.00 96.06 379 GLY A CA 1
ATOM 2707 C C . GLY A 1 379 ? 0.875 16.532 -15.406 1.00 96.06 379 GLY A C 1
ATOM 2708 O O . GLY A 1 379 ? 0.168 16.701 -14.417 1.00 96.06 379 GLY A O 1
ATOM 2709 N N . GLY A 1 380 ? 1.034 15.335 -15.963 1.00 96.81 380 GLY A N 1
ATOM 2710 C CA . GLY A 1 380 ? 0.604 14.088 -15.327 1.00 96.81 380 GLY A CA 1
ATOM 2711 C C . GLY A 1 380 ? 1.552 13.668 -14.200 1.00 96.81 380 GLY A C 1
ATOM 2712 O O . GLY A 1 380 ? 2.747 13.973 -14.228 1.00 96.81 380 GLY A O 1
ATOM 2713 N N . GLY A 1 381 ? 1.025 12.961 -13.205 1.00 95.94 381 GLY A N 1
ATOM 2714 C CA . GLY A 1 381 ? 1.793 12.477 -12.064 1.00 95.94 381 GLY A CA 1
ATOM 2715 C C . GLY A 1 381 ? 2.613 11.224 -12.371 1.00 95.94 381 GLY A C 1
ATOM 2716 O O . GLY A 1 381 ? 2.288 10.456 -13.277 1.00 95.94 381 GLY A O 1
ATOM 2717 N N . GLY A 1 382 ? 3.690 10.993 -11.623 1.00 94.62 382 GLY A N 1
ATOM 2718 C CA . GLY A 1 382 ? 4.510 9.788 -11.737 1.00 94.62 382 GLY A CA 1
ATOM 2719 C C . GLY A 1 382 ? 3.801 8.534 -11.221 1.00 94.62 382 GLY A C 1
ATOM 2720 O O . GLY A 1 382 ? 3.026 8.589 -10.265 1.00 94.62 382 GLY A O 1
ATOM 2721 N N . GLY A 1 383 ? 4.081 7.400 -11.862 1.00 94.50 383 GLY A N 1
ATOM 2722 C CA . GLY A 1 383 ? 3.733 6.073 -11.368 1.00 94.50 383 GLY A CA 1
ATOM 2723 C C . GLY A 1 383 ? 4.546 5.718 -10.124 1.00 94.50 383 GLY A C 1
ATOM 2724 O O . GLY A 1 383 ? 5.719 6.079 -10.009 1.00 94.50 383 GLY A O 1
ATOM 2725 N N . GLY A 1 384 ? 3.912 5.002 -9.202 1.00 92.19 384 GLY A N 1
ATOM 2726 C CA . GLY A 1 384 ? 4.473 4.637 -7.910 1.00 92.19 384 GLY A CA 1
ATOM 2727 C C . GLY A 1 384 ? 5.495 3.507 -8.003 1.00 92.19 384 GLY A C 1
ATOM 2728 O O . GLY A 1 384 ? 5.853 3.017 -9.079 1.00 92.19 384 GLY A O 1
ATOM 2729 N N . ALA A 1 385 ? 5.971 3.045 -6.856 1.00 92.38 385 ALA A N 1
ATOM 2730 C CA . ALA A 1 385 ? 6.864 1.896 -6.794 1.00 92.38 385 ALA A CA 1
ATOM 2731 C C . ALA A 1 385 ? 6.152 0.688 -6.171 1.00 92.38 385 ALA A C 1
ATOM 2733 O O . ALA A 1 385 ? 5.301 0.834 -5.307 1.00 92.38 385 ALA A O 1
ATOM 2734 N N . PHE A 1 386 ? 6.512 -0.517 -6.600 1.00 94.00 386 PHE A N 1
ATOM 2735 C CA . PHE A 1 386 ? 6.118 -1.768 -5.963 1.00 94.00 386 PHE A CA 1
ATOM 2736 C C . PHE A 1 386 ? 7.387 -2.555 -5.663 1.00 94.00 386 PHE A C 1
ATOM 2738 O O . PHE A 1 386 ? 8.177 -2.822 -6.574 1.00 94.00 386 PHE A O 1
ATOM 2745 N N . ALA A 1 387 ? 7.614 -2.922 -4.406 1.00 92.38 387 ALA A N 1
ATOM 2746 C CA . ALA A 1 387 ? 8.799 -3.673 -4.041 1.00 92.38 387 ALA A CA 1
ATOM 2747 C C . ALA A 1 387 ? 8.544 -4.826 -3.069 1.00 92.38 387 ALA A C 1
ATOM 2749 O O . ALA A 1 387 ? 7.613 -4.815 -2.268 1.00 92.38 387 ALA A O 1
ATOM 2750 N N . LEU A 1 388 ? 9.383 -5.856 -3.196 1.00 90.56 388 LEU A N 1
ATOM 2751 C CA . LEU A 1 388 ? 9.262 -7.114 -2.468 1.00 90.56 388 LEU A CA 1
ATOM 2752 C C . LEU A 1 388 ? 10.622 -7.496 -1.887 1.00 90.56 388 LEU A C 1
ATOM 2754 O O . LEU A 1 388 ? 11.569 -7.742 -2.642 1.00 90.56 388 LEU A O 1
ATOM 2758 N N . TYR A 1 389 ? 10.699 -7.561 -0.562 1.00 89.44 389 TYR A N 1
ATOM 2759 C CA . TYR A 1 389 ? 11.916 -7.803 0.203 1.00 89.44 389 TYR A CA 1
ATOM 2760 C C . TYR A 1 389 ? 11.770 -9.082 1.028 1.00 89.44 389 TYR A C 1
ATOM 2762 O O . TYR A 1 389 ? 11.117 -9.113 2.067 1.00 89.44 389 TYR A O 1
ATOM 2770 N N . ALA A 1 390 ? 12.387 -10.170 0.569 1.00 84.25 390 ALA A N 1
ATOM 2771 C CA . ALA A 1 390 ? 12.560 -11.347 1.414 1.00 84.25 390 ALA A CA 1
ATOM 2772 C C . ALA A 1 390 ? 13.882 -11.227 2.168 1.00 84.25 390 ALA A C 1
ATOM 2774 O O . ALA A 1 390 ? 14.943 -11.066 1.558 1.00 84.25 390 ALA A O 1
ATOM 2775 N N . SER A 1 391 ? 13.776 -11.342 3.485 1.00 81.69 391 SER A N 1
ATOM 2776 C CA . SER A 1 391 ? 14.854 -11.233 4.459 1.00 81.69 391 SER A CA 1
ATOM 2777 C C . SER A 1 391 ? 14.977 -12.542 5.253 1.00 81.69 391 SER A C 1
ATOM 2779 O O . SER A 1 391 ? 14.147 -13.452 5.129 1.00 81.69 391 SER A O 1
ATOM 2781 N N . TYR A 1 392 ? 16.041 -12.696 6.036 1.00 74.81 392 TYR A N 1
ATOM 2782 C CA . TYR A 1 392 ? 16.226 -13.862 6.901 1.00 74.81 392 TYR A CA 1
ATOM 2783 C C . TYR A 1 392 ? 15.437 -13.692 8.201 1.00 74.81 392 TYR A C 1
ATOM 2785 O O . TYR A 1 392 ? 15.334 -12.591 8.735 1.00 74.81 392 TYR A O 1
ATOM 2793 N N . GLY A 1 393 ? 14.878 -14.786 8.719 1.00 73.06 393 GLY A N 1
ATOM 2794 C CA . GLY A 1 393 ? 14.233 -14.749 10.026 1.00 73.06 393 GLY A CA 1
ATOM 2795 C C . GLY A 1 393 ? 15.247 -14.928 11.152 1.00 73.06 393 GLY A C 1
ATOM 2796 O O . GLY A 1 393 ? 16.271 -15.582 10.949 1.00 73.06 393 GLY A O 1
ATOM 2797 N N . VAL A 1 394 ? 14.959 -14.409 12.344 1.00 73.62 394 VAL A N 1
ATOM 2798 C CA . VAL A 1 394 ? 15.778 -14.600 13.556 1.00 73.62 394 VAL A CA 1
ATOM 2799 C C . VAL A 1 394 ? 14.897 -15.126 14.680 1.00 73.62 394 VAL A C 1
ATOM 2801 O O . VAL A 1 394 ? 13.787 -14.637 14.874 1.00 73.62 394 VAL A O 1
ATOM 2804 N N . PHE A 1 395 ? 15.393 -16.111 15.429 1.00 72.56 395 PHE A N 1
ATOM 2805 C CA . PHE A 1 395 ? 14.755 -16.591 16.650 1.00 72.56 395 PHE A CA 1
ATOM 2806 C C . PHE A 1 395 ? 15.732 -16.593 17.825 1.00 72.56 395 PHE A C 1
ATOM 2808 O O . PHE A 1 395 ? 16.765 -17.269 17.767 1.00 72.56 395 PHE A O 1
ATOM 2815 N N . ASP A 1 396 ? 15.395 -15.829 18.871 1.00 69.38 396 ASP A N 1
ATOM 2816 C CA . ASP A 1 396 ? 16.141 -15.690 20.132 1.00 69.38 396 ASP A CA 1
ATOM 2817 C C . ASP A 1 396 ? 17.661 -15.478 19.929 1.00 69.38 396 ASP A C 1
ATOM 2819 O O . ASP A 1 396 ? 18.494 -15.940 20.704 1.00 69.38 396 ASP A O 1
ATOM 2823 N N . GLY A 1 397 ? 18.034 -14.787 18.845 1.00 65.88 397 GLY A N 1
ATOM 2824 C CA . GLY A 1 397 ? 19.417 -14.457 18.480 1.00 65.88 397 GLY A CA 1
ATOM 2825 C C . GLY A 1 397 ? 20.308 -15.613 17.992 1.00 65.88 397 GLY A C 1
ATOM 2826 O O . GLY A 1 397 ? 21.379 -15.338 17.450 1.00 65.88 397 GLY A O 1
ATOM 2827 N N . GLU A 1 398 ? 19.903 -16.881 18.135 1.00 62.28 398 GLU A N 1
ATOM 2828 C CA . GLU A 1 398 ? 20.765 -18.042 17.839 1.00 62.28 398 GLU A CA 1
ATOM 2829 C C . GLU A 1 398 ? 20.422 -18.788 16.539 1.00 62.28 398 GLU A C 1
ATOM 2831 O O . GLU A 1 398 ? 21.322 -19.347 15.906 1.00 62.28 398 GLU A O 1
ATOM 2836 N N . ALA A 1 399 ? 19.156 -18.794 16.104 1.00 63.56 399 ALA A N 1
ATOM 2837 C CA . ALA A 1 399 ? 18.724 -19.528 14.912 1.00 63.56 399 ALA A CA 1
ATOM 2838 C C . ALA A 1 399 ? 18.226 -18.592 13.802 1.00 63.56 399 ALA A C 1
ATOM 2840 O O . ALA A 1 399 ? 17.291 -17.816 14.000 1.00 63.56 399 ALA A O 1
ATOM 2841 N N . ALA A 1 400 ? 18.817 -18.713 12.608 1.00 64.75 400 ALA A N 1
ATOM 2842 C CA . ALA A 1 400 ? 18.269 -18.106 11.399 1.00 64.75 400 ALA A CA 1
ATOM 2843 C C . ALA A 1 400 ? 17.137 -18.993 10.856 1.00 64.75 400 ALA A C 1
ATOM 2845 O O . ALA A 1 400 ? 17.360 -20.174 10.583 1.00 64.75 400 ALA A O 1
ATOM 2846 N N . VAL A 1 401 ? 15.929 -18.448 10.704 1.00 72.25 401 VAL A N 1
ATOM 2847 C CA . VAL A 1 401 ? 14.774 -19.209 10.205 1.00 72.25 401 VAL A CA 1
ATOM 2848 C C . VAL A 1 401 ? 14.708 -19.141 8.685 1.00 72.25 401 VAL A C 1
ATOM 2850 O O . VAL A 1 401 ? 14.773 -18.064 8.086 1.00 72.25 401 VAL A O 1
ATOM 2853 N N . GLU A 1 402 ? 14.571 -20.314 8.066 1.00 71.00 402 GLU A N 1
ATOM 2854 C CA . GLU A 1 402 ? 14.567 -20.462 6.615 1.00 71.00 402 GLU A CA 1
ATOM 2855 C C . GLU A 1 402 ? 13.457 -19.649 5.940 1.00 71.00 402 GLU A C 1
ATOM 2857 O O . GLU A 1 402 ? 12.268 -19.760 6.246 1.00 71.00 402 GLU A O 1
ATOM 2862 N N . THR A 1 403 ? 13.881 -18.879 4.947 1.00 75.25 403 THR A N 1
ATOM 2863 C CA . THR A 1 403 ? 13.043 -18.311 3.893 1.00 75.25 403 THR A CA 1
ATOM 2864 C C . THR A 1 403 ? 12.815 -19.332 2.774 1.00 75.25 403 THR A C 1
ATOM 2866 O O . THR A 1 403 ? 13.686 -20.127 2.433 1.00 75.25 403 THR A O 1
ATOM 2869 N N . TRP A 1 404 ? 11.623 -19.310 2.193 1.00 77.50 404 TRP A N 1
ATOM 2870 C CA . TRP A 1 404 ? 11.158 -20.170 1.103 1.00 77.50 404 TRP A CA 1
ATOM 2871 C C . TRP A 1 404 ? 11.032 -19.362 -0.205 1.00 77.50 404 TRP A C 1
ATOM 2873 O O . TRP A 1 404 ? 10.344 -19.782 -1.141 1.00 77.50 404 TRP A O 1
ATOM 2883 N N . GLY A 1 405 ? 11.679 -18.191 -0.247 1.00 80.88 405 GLY A N 1
ATOM 2884 C CA . GLY A 1 405 ? 11.740 -17.288 -1.390 1.00 80.88 405 GLY A CA 1
ATOM 2885 C C . GLY A 1 405 ? 10.489 -16.431 -1.599 1.00 80.88 405 GLY A C 1
ATOM 2886 O O . GLY A 1 405 ? 9.411 -16.667 -1.040 1.00 80.88 405 GLY A O 1
ATOM 2887 N N . ILE A 1 406 ? 10.655 -15.421 -2.450 1.00 84.94 406 ILE A N 1
ATOM 2888 C CA . ILE A 1 406 ? 9.566 -14.580 -2.957 1.00 84.94 406 ILE A CA 1
ATOM 2889 C C . ILE A 1 406 ? 8.794 -15.366 -4.014 1.00 84.94 406 ILE A C 1
ATOM 2891 O O . ILE A 1 406 ? 9.404 -15.951 -4.899 1.00 84.94 406 ILE A O 1
ATOM 2895 N N . LYS A 1 407 ? 7.464 -15.342 -4.014 1.00 85.00 407 LYS A N 1
ATOM 2896 C CA . LYS A 1 407 ? 6.653 -15.791 -5.154 1.00 85.00 407 LYS A CA 1
ATOM 2897 C C . LYS A 1 407 ? 5.607 -14.741 -5.473 1.00 85.00 407 LYS A C 1
ATOM 2899 O O . LYS A 1 407 ? 5.051 -14.128 -4.572 1.00 85.00 407 LYS A O 1
ATOM 2904 N N . ILE A 1 408 ? 5.368 -14.483 -6.750 1.00 86.00 408 ILE A N 1
ATOM 2905 C CA . ILE A 1 408 ? 4.592 -13.309 -7.157 1.00 86.00 408 ILE A CA 1
ATOM 2906 C C . ILE A 1 408 ? 3.781 -13.635 -8.421 1.00 86.00 408 ILE A C 1
ATOM 2908 O O . ILE A 1 408 ? 4.298 -14.233 -9.359 1.00 86.00 408 ILE A O 1
ATOM 2912 N N . THR A 1 409 ? 2.502 -13.285 -8.465 1.00 85.06 409 THR A N 1
ATOM 2913 C CA . THR A 1 409 ? 1.616 -13.382 -9.643 1.00 85.06 409 THR A CA 1
ATOM 2914 C C . THR A 1 409 ? 0.623 -12.225 -9.604 1.00 85.06 409 THR A C 1
ATOM 2916 O O . THR A 1 409 ? 0.435 -11.625 -8.553 1.00 85.06 409 THR A O 1
ATOM 2919 N N . GLY A 1 410 ? -0.038 -11.932 -10.722 1.00 82.06 410 GLY A N 1
ATOM 2920 C CA . GLY A 1 410 ? -1.096 -10.924 -10.787 1.00 82.06 410 GLY A CA 1
ATOM 2921 C C . GLY A 1 410 ? -1.063 -10.155 -12.102 1.00 82.06 410 GLY A C 1
ATOM 2922 O O . GLY A 1 410 ? -0.621 -10.672 -13.131 1.00 82.06 410 GLY A O 1
ATOM 2923 N N . ASN A 1 411 ? -1.507 -8.904 -12.046 1.00 89.00 411 ASN A N 1
ATOM 2924 C CA . ASN A 1 411 ? -1.141 -7.861 -13.001 1.00 89.00 411 ASN A CA 1
ATOM 2925 C C . ASN A 1 411 ? -0.511 -6.722 -12.191 1.00 89.00 411 ASN A C 1
ATOM 2927 O O . ASN A 1 411 ? -0.961 -6.459 -11.076 1.00 89.00 411 ASN A O 1
ATOM 2931 N N . ILE A 1 412 ? 0.512 -6.073 -12.740 1.00 92.19 412 ILE A N 1
ATOM 2932 C CA . ILE A 1 412 ? 1.182 -4.926 -12.116 1.00 92.19 412 ILE A CA 1
ATOM 2933 C C . ILE A 1 412 ? 1.146 -3.780 -13.123 1.00 92.19 412 ILE A C 1
ATOM 2935 O O . ILE A 1 412 ? 1.638 -3.943 -14.246 1.00 92.19 412 ILE A O 1
ATOM 2939 N N . ASP A 1 413 ? 0.568 -2.652 -12.719 1.00 96.44 413 ASP A N 1
ATOM 2940 C CA . ASP A 1 413 ? 0.522 -1.421 -13.506 1.00 96.44 413 ASP A CA 1
ATOM 2941 C C . ASP A 1 413 ? 1.012 -0.229 -12.672 1.00 96.44 413 ASP A C 1
ATOM 2943 O O . ASP A 1 413 ? 0.395 0.171 -11.684 1.00 96.44 413 ASP A O 1
ATOM 2947 N N . LEU A 1 414 ? 2.163 0.301 -13.080 1.00 95.62 414 LEU A N 1
ATOM 2948 C CA . LEU A 1 414 ? 2.881 1.415 -12.468 1.00 95.62 414 LEU A CA 1
ATOM 2949 C C . LEU A 1 414 ? 3.065 2.544 -13.501 1.00 95.62 414 LEU A C 1
ATOM 2951 O O . LEU A 1 414 ? 4.127 3.162 -13.573 1.00 95.62 414 LEU A O 1
ATOM 2955 N N . SER A 1 415 ? 2.096 2.757 -14.397 1.00 97.75 415 SER A N 1
ATOM 2956 C CA . SER A 1 415 ? 2.190 3.789 -15.438 1.00 97.75 415 SER A CA 1
ATOM 2957 C C . SER A 1 415 ? 2.201 5.214 -14.873 1.00 97.75 415 SER A C 1
ATOM 2959 O O . SER A 1 415 ? 1.439 5.530 -13.959 1.00 97.75 415 SER A O 1
ATOM 2961 N N . GLY A 1 416 ? 2.970 6.111 -15.487 1.00 96.81 416 GLY A N 1
ATOM 2962 C CA . GLY A 1 416 ? 2.792 7.550 -15.290 1.00 96.81 416 GLY A CA 1
ATOM 2963 C C . GLY A 1 416 ? 1.500 8.062 -15.937 1.00 96.81 416 GLY A C 1
ATOM 2964 O O . GLY A 1 416 ? 1.065 7.541 -16.967 1.00 96.81 416 GLY A O 1
ATOM 2965 N N . GLY A 1 417 ? 0.888 9.082 -15.339 1.00 97.00 417 GLY A N 1
ATOM 2966 C CA . GLY A 1 417 ? -0.334 9.715 -15.835 1.00 97.00 417 GLY A CA 1
ATOM 2967 C C . GLY A 1 417 ? -0.096 10.603 -17.058 1.00 97.00 417 GLY A C 1
ATOM 2968 O O . GLY A 1 417 ? 1.002 11.127 -17.265 1.00 97.00 417 GLY A O 1
ATOM 2969 N N . ALA A 1 418 ? -1.122 10.778 -17.891 1.00 97.00 418 ALA A N 1
ATOM 2970 C CA . ALA A 1 418 ? -1.048 11.660 -19.057 1.00 97.00 418 ALA A CA 1
ATOM 2971 C C . ALA A 1 418 ? -1.063 13.143 -18.644 1.00 97.00 418 ALA A C 1
ATOM 2973 O O . ALA A 1 418 ? -1.565 13.486 -17.577 1.00 97.00 418 ALA A O 1
ATOM 2974 N N . GLY A 1 419 ? -0.536 14.027 -19.487 1.00 95.88 419 GLY A N 1
ATOM 2975 C CA . GLY A 1 419 ? -0.542 15.472 -19.255 1.00 95.88 419 GLY A CA 1
ATOM 2976 C C . GLY A 1 419 ? -0.804 16.268 -20.531 1.00 95.88 419 GLY A C 1
ATOM 2977 O O . GLY A 1 419 ? -0.675 15.750 -21.640 1.00 95.88 419 GLY A O 1
ATOM 2978 N N . SER A 1 420 ? -1.079 17.563 -20.391 1.00 94.56 420 SER A N 1
ATOM 2979 C CA . SER A 1 420 ? -1.010 18.508 -21.511 1.00 94.56 420 SER A CA 1
ATOM 2980 C C . SER A 1 420 ? 0.453 18.842 -21.826 1.00 94.56 420 SER A C 1
ATOM 2982 O O . SER A 1 420 ? 0.885 18.767 -22.978 1.00 94.56 420 SER A O 1
ATOM 2984 N N . LEU A 1 421 ? 1.237 19.145 -20.783 1.00 94.69 421 LEU A N 1
ATOM 2985 C CA . LEU A 1 421 ? 2.578 19.714 -20.888 1.00 94.69 421 LEU A CA 1
ATOM 2986 C C . LEU A 1 421 ? 3.671 18.696 -20.561 1.00 94.69 421 LEU A C 1
ATOM 2988 O O . LEU A 1 421 ? 4.587 18.537 -21.357 1.00 94.69 421 LEU A O 1
ATOM 2992 N N . TYR A 1 422 ? 3.566 17.987 -19.436 1.00 96.62 422 TYR A N 1
ATOM 2993 C CA . TYR A 1 422 ? 4.534 16.965 -19.015 1.00 96.62 422 TYR A CA 1
ATOM 2994 C C . TYR A 1 422 ? 3.834 15.633 -18.771 1.00 96.62 422 TYR A C 1
ATOM 2996 O O . TYR A 1 422 ? 2.777 15.593 -18.153 1.00 96.62 422 TYR A O 1
ATOM 3004 N N . GLY A 1 423 ? 4.409 14.539 -19.249 1.00 96.75 423 GLY A N 1
ATOM 3005 C CA . GLY A 1 423 ? 3.918 13.201 -18.973 1.00 96.75 423 GLY A CA 1
ATOM 3006 C C . GLY A 1 423 ? 4.521 12.670 -17.681 1.00 96.75 423 GLY A C 1
ATOM 3007 O O . GLY A 1 423 ? 5.706 12.873 -17.416 1.00 96.75 423 GLY A O 1
ATOM 3008 N N . GLY A 1 424 ? 3.725 11.952 -16.897 1.00 96.62 424 GLY A N 1
ATOM 3009 C CA . GLY A 1 424 ? 4.208 11.271 -15.706 1.00 96.62 424 GLY A CA 1
ATOM 3010 C C . GLY A 1 424 ? 5.286 10.241 -16.035 1.00 96.62 424 GLY A C 1
ATOM 3011 O O . GLY A 1 424 ? 5.166 9.501 -17.013 1.00 96.62 424 GLY A O 1
ATOM 3012 N N . HIS A 1 425 ? 6.331 10.145 -15.218 1.00 96.94 425 HIS A N 1
ATOM 3013 C CA . HIS A 1 425 ? 7.297 9.051 -15.343 1.00 96.94 425 HIS A CA 1
ATOM 3014 C C . HIS A 1 425 ? 6.648 7.713 -14.963 1.00 96.94 425 HIS A C 1
ATOM 3016 O O . HIS A 1 425 ? 5.827 7.655 -14.050 1.00 96.94 425 HIS A O 1
ATOM 3022 N N . GLY A 1 426 ? 7.021 6.635 -15.647 1.00 94.81 426 GLY A N 1
ATOM 3023 C CA . GLY A 1 426 ? 6.695 5.276 -15.240 1.00 94.81 426 GLY A CA 1
ATOM 3024 C C . GLY A 1 426 ? 7.394 4.911 -13.930 1.00 94.81 426 GLY A C 1
ATOM 3025 O O . GLY A 1 426 ? 8.506 5.359 -13.651 1.00 94.81 426 GLY A O 1
ATOM 3026 N N . GLY A 1 427 ? 6.724 4.087 -13.135 1.00 93.38 427 GLY A N 1
ATOM 3027 C CA . GLY A 1 427 ? 7.126 3.715 -11.787 1.00 93.38 427 GLY A CA 1
ATOM 3028 C C . GLY A 1 427 ? 8.238 2.670 -11.700 1.00 93.38 427 GLY A C 1
ATOM 3029 O O . GLY A 1 427 ? 8.984 2.423 -12.651 1.00 93.38 427 GLY A O 1
ATOM 3030 N N . ARG A 1 428 ? 8.364 2.012 -10.544 1.00 93.62 428 ARG A N 1
ATOM 3031 C CA . ARG A 1 428 ? 9.474 1.080 -10.257 1.00 93.62 428 ARG A CA 1
ATOM 3032 C C . ARG A 1 428 ? 9.006 -0.233 -9.645 1.00 93.62 428 ARG A C 1
ATOM 3034 O O . ARG A 1 428 ? 8.520 -0.238 -8.524 1.00 93.62 428 ARG A O 1
ATOM 3041 N N . LEU A 1 429 ? 9.261 -1.354 -10.317 1.00 92.94 429 LEU A N 1
ATOM 3042 C CA . LEU A 1 429 ? 9.197 -2.683 -9.704 1.00 92.94 429 LEU A CA 1
ATOM 3043 C C . LEU A 1 429 ? 10.595 -3.070 -9.207 1.00 92.94 429 LEU A C 1
ATOM 3045 O O . LEU A 1 429 ? 11.523 -3.137 -10.012 1.00 92.94 429 LEU A O 1
ATOM 3049 N N . GLU A 1 430 ? 10.762 -3.361 -7.917 1.00 91.81 430 GLU A N 1
ATOM 3050 C CA . GLU A 1 430 ? 12.017 -3.898 -7.373 1.00 91.81 430 GLU A CA 1
ATOM 3051 C C . GLU A 1 430 ? 11.806 -5.162 -6.533 1.00 91.81 430 GLU A C 1
ATOM 3053 O O . GLU A 1 430 ? 11.107 -5.159 -5.528 1.00 91.81 430 GLU A O 1
ATOM 3058 N N . ILE A 1 431 ? 12.485 -6.245 -6.902 1.00 88.31 431 ILE A N 1
ATOM 3059 C CA . ILE A 1 431 ? 12.504 -7.482 -6.114 1.00 88.31 431 ILE A CA 1
ATOM 3060 C C . ILE A 1 431 ? 13.892 -7.651 -5.497 1.00 88.31 431 ILE A C 1
ATOM 3062 O O . ILE A 1 431 ? 14.870 -7.723 -6.245 1.00 88.31 431 ILE A O 1
ATOM 3066 N N . ARG A 1 432 ? 13.989 -7.741 -4.164 1.00 84.44 432 ARG A N 1
ATOM 3067 C CA . ARG A 1 432 ? 15.233 -8.059 -3.446 1.00 84.44 432 ARG A CA 1
ATOM 3068 C C . ARG A 1 432 ? 15.090 -9.323 -2.607 1.00 84.44 432 ARG A C 1
ATOM 3070 O O . ARG A 1 432 ? 14.261 -9.418 -1.709 1.00 84.44 432 ARG A O 1
ATOM 3077 N N . ASN A 1 433 ? 15.959 -10.282 -2.886 1.00 77.69 433 ASN A N 1
ATOM 3078 C CA . ASN A 1 433 ? 16.087 -11.537 -2.153 1.00 77.69 433 ASN A CA 1
ATOM 3079 C C . ASN A 1 433 ? 17.419 -11.447 -1.381 1.00 77.69 433 ASN A C 1
ATOM 3081 O O . ASN A 1 433 ? 18.484 -11.543 -2.000 1.00 77.69 433 ASN A O 1
ATOM 3085 N N . ASN A 1 434 ? 17.381 -11.142 -0.080 1.00 75.25 434 ASN A N 1
ATOM 3086 C CA . ASN A 1 434 ? 18.560 -10.751 0.703 1.00 75.25 434 ASN A CA 1
ATOM 3087 C C . ASN A 1 434 ? 18.718 -11.603 1.964 1.00 75.25 434 ASN A C 1
ATOM 3089 O O . ASN A 1 434 ? 17.861 -11.566 2.841 1.00 75.25 434 ASN A O 1
ATOM 3093 N N . PHE A 1 435 ? 19.831 -12.329 2.093 1.00 69.06 435 PHE A N 1
ATOM 3094 C CA . PHE A 1 435 ? 20.013 -13.271 3.197 1.00 69.06 435 PHE A CA 1
ATOM 3095 C C . PHE A 1 435 ? 21.416 -13.214 3.801 1.00 69.06 435 PHE A C 1
ATOM 3097 O O . PHE A 1 435 ? 22.427 -13.127 3.111 1.00 69.06 435 PHE A O 1
ATOM 3104 N N . SER A 1 436 ? 21.479 -13.344 5.117 1.00 64.19 436 SER A N 1
ATOM 3105 C CA . SER A 1 436 ? 22.700 -13.576 5.884 1.00 64.19 436 SER A CA 1
ATOM 3106 C C . SER A 1 436 ? 22.349 -14.435 7.099 1.00 64.19 436 SER A C 1
ATOM 3108 O O . SER A 1 436 ? 21.180 -14.539 7.465 1.00 64.19 436 SER A O 1
ATOM 3110 N N . GLY A 1 437 ? 23.328 -15.108 7.707 1.00 65.25 437 GLY A N 1
ATOM 3111 C CA . GLY A 1 437 ? 23.110 -15.769 8.999 1.00 65.25 437 GLY A CA 1
ATOM 3112 C C . GLY A 1 437 ? 23.838 -17.093 9.227 1.00 65.25 437 GLY A C 1
ATOM 3113 O O . GLY A 1 437 ? 24.809 -17.451 8.555 1.00 65.25 437 GLY A O 1
ATOM 3114 N N . ALA A 1 438 ? 23.351 -17.828 10.228 1.00 60.41 438 ALA A N 1
ATOM 3115 C CA . ALA A 1 438 ? 24.022 -18.968 10.849 1.00 60.41 438 ALA A CA 1
ATOM 3116 C C . ALA A 1 438 ? 23.573 -20.345 10.309 1.00 60.41 438 ALA A C 1
ATOM 3118 O O . ALA A 1 438 ? 23.212 -21.233 11.077 1.00 60.41 438 ALA A O 1
ATOM 3119 N N . GLY A 1 439 ? 23.613 -20.560 8.992 1.00 64.38 439 GLY A N 1
ATOM 3120 C CA . GLY A 1 439 ? 23.321 -21.873 8.397 1.00 64.38 439 GLY A CA 1
ATOM 3121 C C . GLY A 1 439 ? 23.359 -21.864 6.871 1.00 64.38 439 GLY A C 1
ATOM 3122 O O . GLY A 1 439 ? 23.033 -20.849 6.268 1.00 64.38 439 GLY A O 1
ATOM 3123 N N . LEU A 1 440 ? 23.770 -22.977 6.247 1.00 60.78 440 LEU A N 1
ATOM 3124 C CA . LEU A 1 440 ? 23.807 -23.089 4.781 1.00 60.78 440 LEU A CA 1
ATOM 3125 C C . LEU A 1 440 ? 22.411 -22.804 4.189 1.00 60.78 440 LEU A C 1
ATOM 3127 O O . LEU A 1 440 ? 21.441 -23.406 4.651 1.00 60.78 440 LEU A O 1
ATOM 3131 N N . PRO A 1 441 ? 22.291 -21.927 3.177 1.00 62.34 441 PRO A N 1
ATOM 3132 C CA . PRO A 1 441 ? 20.999 -21.458 2.699 1.00 62.34 441 PRO A CA 1
ATOM 3133 C C . PRO A 1 441 ? 20.275 -22.539 1.894 1.00 62.34 441 PRO A C 1
ATOM 3135 O O . PRO A 1 441 ? 20.852 -23.169 1.005 1.00 62.34 441 PRO A O 1
ATOM 3138 N N . THR A 1 442 ? 18.970 -22.684 2.113 1.00 60.31 442 THR A N 1
ATOM 3139 C CA . THR A 1 442 ? 18.077 -23.519 1.295 1.00 60.31 442 THR A CA 1
ATOM 3140 C C . THR A 1 442 ? 17.673 -22.818 -0.010 1.00 60.31 442 THR A C 1
ATOM 3142 O O . THR A 1 442 ? 16.495 -22.673 -0.313 1.00 60.31 442 THR A O 1
ATOM 3145 N N . PHE A 1 443 ? 18.686 -22.379 -0.780 1.00 65.62 443 PHE A N 1
ATOM 3146 C CA . PHE A 1 443 ? 18.642 -21.718 -2.105 1.00 65.62 443 PHE A CA 1
ATOM 3147 C C . PHE A 1 443 ? 17.250 -21.195 -2.535 1.00 65.62 443 PHE A C 1
ATOM 3149 O O . PHE A 1 443 ? 16.622 -21.764 -3.436 1.00 65.62 443 PHE A O 1
ATOM 3156 N N . PRO A 1 444 ? 16.746 -20.119 -1.899 1.00 66.38 444 PRO A N 1
ATOM 3157 C CA . PRO A 1 444 ? 15.336 -19.754 -1.972 1.00 66.38 444 PRO A CA 1
ATOM 3158 C C . PRO A 1 444 ? 15.073 -18.946 -3.242 1.00 66.38 444 PRO A C 1
ATOM 3160 O O . PRO A 1 444 ? 15.345 -17.748 -3.301 1.00 66.38 444 PRO A O 1
ATOM 3163 N N . ALA A 1 445 ? 14.566 -19.601 -4.284 1.00 71.50 445 ALA A N 1
ATOM 3164 C CA . ALA A 1 445 ? 14.263 -18.942 -5.549 1.00 71.50 445 ALA A CA 1
ATOM 3165 C C . ALA A 1 445 ? 13.155 -17.888 -5.393 1.00 71.50 445 ALA A C 1
ATOM 3167 O O . ALA A 1 445 ? 12.104 -18.165 -4.813 1.00 71.50 445 ALA A O 1
ATOM 3168 N N . VAL A 1 446 ? 13.343 -16.718 -6.007 1.00 74.12 446 VAL A N 1
ATOM 3169 C CA . VAL A 1 446 ? 12.201 -15.871 -6.379 1.00 74.12 446 VAL A CA 1
ATOM 3170 C C . VAL A 1 446 ? 11.427 -16.611 -7.478 1.00 74.12 446 VAL A C 1
ATOM 3172 O O . VAL A 1 446 ? 12.049 -17.105 -8.411 1.00 74.12 446 VAL A O 1
ATOM 3175 N N . GLU A 1 447 ? 10.099 -16.680 -7.443 1.00 75.75 447 GLU A N 1
ATOM 3176 C CA . GLU A 1 447 ? 9.272 -17.211 -8.536 1.00 75.75 447 GLU A CA 1
ATOM 3177 C C . GLU A 1 447 ? 8.117 -16.265 -8.887 1.00 75.75 447 GLU A C 1
ATOM 3179 O O . GLU A 1 447 ? 7.020 -16.343 -8.332 1.00 75.75 447 GLU A O 1
ATOM 3184 N N . MET A 1 448 ? 8.335 -15.396 -9.871 1.00 79.69 448 MET A N 1
ATOM 3185 C CA . MET A 1 448 ? 7.244 -14.738 -10.578 1.00 79.69 448 MET A CA 1
ATOM 3186 C C . MET A 1 448 ? 6.523 -15.767 -11.477 1.00 79.69 448 MET A C 1
ATOM 3188 O O . MET A 1 448 ? 7.161 -16.535 -12.195 1.00 79.69 448 MET A O 1
ATOM 3192 N N . VAL A 1 449 ? 5.194 -15.826 -11.479 1.00 78.12 449 VAL A N 1
ATOM 3193 C CA . VAL A 1 449 ? 4.417 -16.788 -12.285 1.00 78.12 449 VAL A CA 1
ATOM 3194 C C . VAL A 1 449 ? 3.112 -16.164 -12.793 1.00 78.12 449 VAL A C 1
ATOM 3196 O O . VAL A 1 449 ? 2.673 -15.151 -12.272 1.00 78.12 449 VAL A O 1
ATOM 3199 N N . GLY A 1 450 ? 2.486 -16.752 -13.814 1.00 69.19 450 GLY A N 1
ATOM 3200 C CA . GLY A 1 450 ? 1.082 -16.516 -14.193 1.00 69.19 450 GLY A CA 1
ATOM 3201 C C . GLY A 1 450 ? 0.724 -15.174 -14.854 1.00 69.19 450 GLY A C 1
ATOM 3202 O O . GLY A 1 450 ? -0.375 -15.061 -15.394 1.00 69.19 450 GLY A O 1
ATOM 3203 N N . TYR A 1 451 ? 1.611 -14.175 -14.851 1.00 74.94 451 TYR A N 1
ATOM 3204 C CA . TYR A 1 451 ? 1.317 -12.833 -15.372 1.00 74.94 451 TYR A CA 1
ATOM 3205 C C . TYR A 1 451 ? 0.876 -12.797 -16.836 1.00 74.94 451 TYR A C 1
ATOM 3207 O O . TYR A 1 451 ? 1.479 -13.413 -17.723 1.00 74.94 451 TYR A O 1
ATOM 3215 N N . LYS A 1 452 ? -0.095 -11.918 -17.100 1.00 69.56 452 LYS A N 1
ATOM 3216 C CA . LYS A 1 452 ? -0.462 -11.482 -18.450 1.00 69.56 452 LYS A CA 1
ATOM 3217 C C . LYS A 1 452 ? 0.495 -10.406 -18.983 1.00 69.56 452 LYS A C 1
ATOM 3219 O O . LYS A 1 452 ? 0.909 -10.499 -20.139 1.00 69.56 452 LYS A O 1
ATOM 3224 N N . SER A 1 453 ? 0.827 -9.418 -18.151 1.00 80.06 453 SER A N 1
ATOM 3225 C CA . SER A 1 453 ? 1.643 -8.243 -18.486 1.00 80.06 453 SER A CA 1
ATOM 3226 C C . SER A 1 453 ? 2.168 -7.539 -17.230 1.00 80.06 453 SER A C 1
ATOM 3228 O O . SER A 1 453 ? 1.555 -7.631 -16.165 1.00 80.06 453 SER A O 1
ATOM 3230 N N . LEU A 1 454 ? 3.271 -6.811 -17.395 1.00 91.56 454 LEU A N 1
ATOM 3231 C CA . LEU A 1 454 ? 3.845 -5.863 -16.440 1.00 91.56 454 LEU A CA 1
ATOM 3232 C C . LEU A 1 454 ? 3.993 -4.502 -17.146 1.00 91.56 454 LEU A C 1
ATOM 3234 O O . LEU A 1 454 ? 4.633 -4.439 -18.198 1.00 91.56 454 LEU A O 1
ATOM 3238 N N . THR A 1 455 ? 3.412 -3.437 -16.593 1.00 96.25 455 THR A N 1
ATOM 3239 C CA . THR A 1 455 ? 3.393 -2.099 -17.212 1.00 96.25 455 THR A CA 1
ATOM 3240 C C . THR A 1 455 ? 4.071 -1.070 -16.311 1.00 96.25 455 THR A C 1
ATOM 3242 O O . THR A 1 455 ? 3.696 -0.920 -15.154 1.00 96.25 455 THR A O 1
ATOM 3245 N N . LEU A 1 456 ? 5.054 -0.348 -16.853 1.00 96.12 456 LEU A N 1
ATOM 3246 C CA . LEU A 1 456 ? 5.732 0.799 -16.239 1.00 96.12 456 LEU A CA 1
ATOM 3247 C C . LEU A 1 456 ? 5.967 1.890 -17.307 1.00 96.12 456 LEU A C 1
ATOM 3249 O O . LEU A 1 456 ? 7.065 2.428 -17.431 1.00 96.12 456 LEU A O 1
ATOM 3253 N N . ASN A 1 457 ? 4.975 2.157 -18.159 1.00 98.06 457 ASN A N 1
ATOM 3254 C CA . ASN A 1 457 ? 5.104 3.149 -19.232 1.00 98.06 457 ASN A CA 1
ATOM 3255 C C . ASN A 1 457 ? 5.079 4.584 -18.682 1.00 98.06 457 ASN A C 1
ATOM 3257 O O . ASN A 1 457 ? 4.422 4.856 -17.675 1.00 98.06 457 ASN A O 1
ATOM 3261 N N . GLY A 1 458 ? 5.740 5.505 -19.380 1.00 97.25 458 GLY A N 1
ATOM 3262 C CA . GLY A 1 458 ? 5.555 6.938 -19.170 1.00 97.25 458 GLY A CA 1
ATOM 3263 C C . GLY A 1 458 ? 4.231 7.437 -19.759 1.00 97.25 458 GLY A C 1
ATOM 3264 O O . GLY A 1 458 ? 3.740 6.912 -20.761 1.00 97.25 458 GLY A O 1
ATOM 3265 N N . GLY A 1 459 ? 3.653 8.464 -19.145 1.00 96.56 459 GLY A N 1
ATOM 3266 C CA . GLY A 1 459 ? 2.454 9.138 -19.635 1.00 96.56 459 GLY A CA 1
ATOM 3267 C C . GLY A 1 459 ? 2.743 10.038 -20.839 1.00 96.56 459 GLY A C 1
ATOM 3268 O O . GLY A 1 459 ? 3.840 10.575 -20.983 1.00 96.56 459 GLY A O 1
ATOM 3269 N N . SER A 1 460 ? 1.762 10.211 -21.724 1.00 96.81 460 SER A N 1
ATOM 3270 C CA . SER A 1 460 ? 1.897 11.058 -22.925 1.00 96.81 460 SER A CA 1
ATOM 3271 C C . SER A 1 460 ? 1.538 12.518 -22.627 1.00 96.81 460 SER A C 1
ATOM 3273 O O . SER A 1 460 ? 0.616 12.756 -21.849 1.00 96.81 460 SER A O 1
ATOM 3275 N N . ALA A 1 461 ? 2.253 13.474 -23.231 1.00 95.75 461 ALA A N 1
ATOM 3276 C CA . ALA A 1 461 ? 2.041 14.925 -23.093 1.00 95.75 461 ALA A CA 1
ATOM 3277 C C . ALA A 1 461 ? 2.857 15.703 -24.142 1.00 95.75 461 ALA A C 1
ATOM 3279 O O . ALA A 1 461 ? 3.466 15.089 -25.011 1.00 95.75 461 ALA A O 1
ATOM 3280 N N . PHE A 1 462 ? 2.937 17.039 -24.075 1.00 95.38 462 PHE A N 1
ATOM 3281 C CA . PHE A 1 462 ? 3.858 17.800 -24.934 1.00 95.38 462 PHE A CA 1
ATOM 3282 C C . PHE A 1 462 ? 5.328 17.394 -24.717 1.00 95.38 462 PHE A C 1
ATOM 3284 O O . PHE A 1 462 ? 6.072 17.312 -25.688 1.00 95.38 462 PHE A O 1
ATOM 3291 N N . TYR A 1 463 ? 5.734 17.111 -23.478 1.00 95.88 463 TYR A N 1
ATOM 3292 C CA . TYR A 1 463 ? 6.975 16.426 -23.114 1.00 95.88 463 TYR A CA 1
ATOM 3293 C C . TYR A 1 463 ? 6.621 15.052 -22.531 1.00 95.88 463 TYR A C 1
ATOM 3295 O O . TYR A 1 463 ? 6.161 14.969 -21.393 1.00 95.88 463 TYR A O 1
ATOM 3303 N N . GLY A 1 464 ? 6.809 13.978 -23.296 1.00 95.81 464 GLY A N 1
ATOM 3304 C CA . GLY A 1 464 ? 6.492 12.616 -22.872 1.00 95.81 464 GLY A CA 1
ATOM 3305 C C . GLY A 1 464 ? 7.245 12.183 -21.608 1.00 95.81 464 GLY A C 1
ATOM 3306 O O . GLY A 1 464 ? 8.450 12.405 -21.467 1.00 95.81 464 GLY A O 1
ATOM 3307 N N . GLY A 1 465 ? 6.533 11.537 -20.685 1.00 95.88 465 GLY A N 1
ATOM 3308 C CA . GLY A 1 465 ? 7.111 10.989 -19.460 1.00 95.88 465 GLY A CA 1
ATOM 3309 C C . GLY A 1 465 ? 8.035 9.812 -19.754 1.00 95.88 465 GLY A C 1
ATOM 3310 O O . GLY A 1 465 ? 7.863 9.107 -20.748 1.00 95.88 465 GLY A O 1
ATOM 3311 N N . PHE A 1 466 ? 9.044 9.579 -18.918 1.00 96.94 466 PHE A N 1
ATOM 3312 C CA . PHE A 1 466 ? 10.006 8.498 -19.190 1.00 96.94 466 PHE A CA 1
ATOM 3313 C C . PHE A 1 466 ? 9.421 7.138 -18.793 1.00 96.94 466 PHE A C 1
ATOM 3315 O O . PHE A 1 466 ? 8.625 7.066 -17.861 1.00 96.94 466 PHE A O 1
ATOM 3322 N N . GLY A 1 467 ? 9.839 6.060 -19.451 1.00 95.25 467 GLY A N 1
ATOM 3323 C CA . GLY A 1 467 ? 9.561 4.700 -18.999 1.00 95.25 467 GLY A CA 1
ATOM 3324 C C . GLY A 1 467 ? 10.206 4.405 -17.638 1.00 95.25 467 GLY A C 1
ATOM 3325 O O . GLY A 1 467 ? 11.241 4.970 -17.284 1.00 95.25 467 GLY A O 1
ATOM 3326 N N . GLY A 1 468 ? 9.577 3.515 -16.876 1.00 95.00 468 GLY A N 1
ATOM 3327 C CA . GLY A 1 468 ? 9.950 3.180 -15.505 1.00 95.00 468 GLY A CA 1
ATOM 3328 C C . GLY A 1 468 ? 11.108 2.190 -15.368 1.00 95.00 468 GLY A C 1
ATOM 3329 O O . GLY A 1 468 ? 11.902 1.985 -16.287 1.00 95.00 468 GLY A O 1
ATOM 3330 N N . PHE A 1 469 ? 11.211 1.546 -14.203 1.00 94.50 469 PHE A N 1
ATOM 3331 C CA . PHE A 1 469 ? 12.335 0.670 -13.861 1.00 94.50 469 PHE A CA 1
ATOM 3332 C C . PHE A 1 469 ? 11.899 -0.705 -13.334 1.00 94.50 469 PHE A C 1
ATOM 3334 O O . PHE A 1 469 ? 11.255 -0.805 -12.294 1.00 94.50 469 PHE A O 1
ATOM 3341 N N . TYR A 1 470 ? 12.291 -1.782 -14.017 1.00 93.38 470 TYR A N 1
ATOM 3342 C CA . TYR A 1 470 ? 12.050 -3.167 -13.595 1.00 93.38 470 TYR A CA 1
ATOM 3343 C C . TYR A 1 470 ? 13.359 -3.805 -13.127 1.00 93.38 470 TYR A C 1
ATOM 3345 O O . TYR A 1 470 ? 14.202 -4.216 -13.931 1.00 93.38 470 TYR A O 1
ATOM 3353 N N . ARG A 1 471 ? 13.522 -3.893 -11.805 1.00 91.38 471 ARG A N 1
ATOM 3354 C CA . ARG A 1 471 ? 14.704 -4.439 -11.143 1.00 91.38 471 ARG A CA 1
ATOM 3355 C C . ARG A 1 471 ? 14.418 -5.769 -10.463 1.00 91.38 471 ARG A C 1
ATOM 3357 O O . ARG A 1 471 ? 13.435 -5.931 -9.745 1.00 91.38 471 ARG A O 1
ATOM 3364 N N . ILE A 1 472 ? 15.358 -6.688 -10.608 1.00 88.06 472 ILE A N 1
ATOM 3365 C CA . ILE A 1 472 ? 15.424 -7.925 -9.840 1.00 88.06 472 ILE A CA 1
ATOM 3366 C C . ILE A 1 472 ? 16.851 -8.057 -9.311 1.00 88.06 472 ILE A C 1
ATOM 3368 O O . ILE A 1 472 ? 17.793 -7.945 -10.096 1.00 88.06 472 ILE A O 1
ATOM 3372 N N . VAL A 1 473 ? 17.010 -8.257 -7.999 1.00 85.69 473 VAL A N 1
ATOM 3373 C CA . VAL A 1 473 ? 18.308 -8.425 -7.334 1.00 85.69 473 VAL A CA 1
ATOM 3374 C C . VAL A 1 473 ? 18.290 -9.609 -6.372 1.00 85.69 473 VAL A C 1
ATOM 3376 O O . VAL A 1 473 ? 17.455 -9.674 -5.468 1.00 85.69 473 VAL A O 1
ATOM 3379 N N . THR A 1 474 ? 19.266 -10.505 -6.504 1.00 79.69 474 THR A N 1
ATOM 3380 C CA . THR A 1 474 ? 19.547 -11.527 -5.484 1.00 79.69 474 THR A CA 1
ATOM 3381 C C . THR A 1 474 ? 20.927 -11.342 -4.896 1.00 79.69 474 THR A C 1
ATOM 3383 O O . THR A 1 474 ? 21.924 -11.387 -5.619 1.00 79.69 474 THR A O 1
ATOM 3386 N N . HIS A 1 475 ? 20.978 -11.135 -3.586 1.00 76.94 475 HIS A N 1
ATOM 3387 C CA . HIS A 1 475 ? 22.232 -10.943 -2.877 1.00 76.94 475 HIS A CA 1
ATOM 3388 C C . HIS A 1 475 ? 22.918 -12.271 -2.552 1.00 76.94 475 HIS A C 1
ATOM 3390 O O . HIS A 1 475 ? 22.271 -13.317 -2.498 1.00 76.94 475 HIS A O 1
ATOM 3396 N N . ASP A 1 476 ? 24.234 -12.221 -2.349 1.00 75.75 476 ASP A N 1
ATOM 3397 C CA . ASP A 1 476 ? 24.990 -13.351 -1.817 1.00 75.75 476 ASP A CA 1
ATOM 3398 C C . ASP A 1 476 ? 24.473 -13.670 -0.410 1.00 75.75 476 ASP A C 1
ATOM 3400 O O . ASP A 1 476 ? 24.328 -12.762 0.413 1.00 75.75 476 ASP A O 1
ATOM 3404 N N . TRP A 1 477 ? 24.266 -14.949 -0.092 1.00 73.81 477 TRP A N 1
ATOM 3405 C CA . TRP A 1 477 ? 24.087 -15.350 1.300 1.00 73.81 477 TRP A CA 1
ATOM 3406 C C . TRP A 1 477 ? 25.414 -15.180 2.028 1.00 73.81 477 TRP A C 1
ATOM 3408 O O . TRP A 1 477 ? 26.369 -15.877 1.691 1.00 73.81 477 TRP A O 1
ATOM 3418 N N . VAL A 1 478 ? 25.488 -14.307 3.034 1.00 72.44 478 VAL A N 1
ATOM 3419 C CA . VAL A 1 478 ? 26.708 -14.129 3.840 1.00 72.44 478 VAL A CA 1
ATOM 3420 C C . VAL A 1 478 ? 26.606 -14.896 5.159 1.00 72.44 478 VAL A C 1
ATOM 3422 O O . VAL A 1 478 ? 25.754 -14.614 6.002 1.00 72.44 478 VAL A O 1
ATOM 3425 N N . SER A 1 479 ? 27.519 -15.845 5.362 1.00 72.38 479 SER A N 1
ATOM 3426 C CA . SER A 1 479 ? 27.677 -16.562 6.629 1.00 72.38 479 SER A CA 1
ATOM 3427 C C . SER A 1 479 ? 28.253 -15.677 7.737 1.00 72.38 479 SER A C 1
ATOM 3429 O O . SER A 1 479 ? 29.066 -14.786 7.479 1.00 72.38 479 SER A O 1
ATOM 3431 N N . ASN A 1 480 ? 27.993 -16.038 8.996 1.00 72.50 480 ASN A N 1
ATOM 3432 C CA . ASN A 1 480 ? 28.687 -15.458 10.159 1.00 72.50 480 ASN A CA 1
ATOM 3433 C C . ASN A 1 480 ? 30.229 -15.626 10.107 1.00 72.50 480 ASN A C 1
ATOM 3435 O O . ASN A 1 480 ? 30.944 -14.960 10.851 1.00 72.50 480 ASN A O 1
ATOM 3439 N N . GLY A 1 481 ? 30.752 -16.512 9.248 1.00 75.31 481 GLY A N 1
ATOM 3440 C CA . GLY A 1 481 ? 32.187 -16.706 9.009 1.00 75.31 481 GLY A CA 1
ATOM 3441 C C . GLY A 1 481 ? 32.771 -15.864 7.866 1.00 75.31 481 GLY A C 1
ATOM 3442 O O . GLY A 1 481 ? 33.934 -16.056 7.520 1.00 75.31 481 GLY A O 1
ATOM 3443 N N . GLY A 1 482 ? 31.986 -14.984 7.235 1.00 76.81 482 GLY A N 1
ATOM 3444 C CA . GLY A 1 482 ? 32.420 -14.144 6.110 1.00 76.81 482 GLY A CA 1
ATOM 3445 C C . GLY A 1 482 ? 32.558 -14.870 4.764 1.00 76.81 482 GLY A C 1
ATOM 3446 O O . GLY A 1 482 ? 32.820 -14.225 3.753 1.00 76.81 482 GLY A O 1
ATOM 3447 N N . VAL A 1 483 ? 32.346 -16.190 4.718 1.00 75.12 483 VAL A N 1
ATOM 3448 C CA . VAL A 1 483 ? 32.095 -16.911 3.460 1.00 75.12 483 VAL A CA 1
ATOM 3449 C C . VAL A 1 483 ? 30.741 -16.455 2.933 1.00 75.12 483 VAL A C 1
ATOM 3451 O O . VAL A 1 483 ? 29.773 -16.494 3.698 1.00 75.12 483 VAL A O 1
ATOM 3454 N N . ALA A 1 484 ? 30.657 -16.075 1.660 1.00 75.38 484 ALA A N 1
ATOM 3455 C CA . ALA A 1 484 ? 29.375 -15.900 0.993 1.00 75.38 484 ALA A CA 1
ATOM 3456 C C . ALA A 1 484 ? 29.139 -16.980 -0.070 1.00 75.38 484 ALA A C 1
ATOM 3458 O O . ALA A 1 484 ? 30.093 -17.526 -0.629 1.00 75.38 484 ALA A O 1
ATOM 3459 N N . LEU A 1 485 ? 27.870 -17.299 -0.317 1.00 71.38 485 LEU A N 1
ATOM 3460 C CA . LEU A 1 485 ? 27.423 -18.244 -1.338 1.00 71.38 485 LEU A CA 1
ATOM 3461 C C . LEU A 1 485 ? 26.409 -17.567 -2.266 1.00 71.38 485 LEU A C 1
ATOM 3463 O O . LEU A 1 485 ? 25.623 -16.740 -1.800 1.00 71.38 485 LEU A O 1
ATOM 3467 N N . PRO A 1 486 ? 26.373 -17.954 -3.550 1.00 67.81 486 PRO A N 1
ATOM 3468 C CA . PRO A 1 486 ? 25.356 -17.475 -4.470 1.00 67.81 486 PRO A CA 1
ATOM 3469 C C . PRO A 1 486 ? 23.982 -17.974 -4.053 1.00 67.81 486 PRO A C 1
ATOM 3471 O O . PRO A 1 486 ? 23.824 -18.951 -3.316 1.00 67.81 486 PRO A O 1
ATOM 3474 N N . ILE A 1 487 ? 22.975 -17.378 -4.666 1.00 68.88 487 ILE A N 1
ATOM 3475 C CA . ILE A 1 487 ? 21.605 -17.834 -4.547 1.00 68.88 487 ILE A CA 1
ATOM 3476 C C . ILE A 1 487 ? 21.106 -17.997 -5.982 1.00 68.88 487 ILE A C 1
ATOM 3478 O O . ILE A 1 487 ? 20.660 -17.002 -6.528 1.00 68.88 487 ILE A O 1
ATOM 3482 N N . GLY A 1 488 ? 21.299 -19.209 -6.561 1.00 72.75 488 GLY A N 1
ATOM 3483 C CA . GLY A 1 488 ? 20.714 -19.870 -7.775 1.00 72.75 488 GLY A CA 1
ATOM 3484 C C . GLY A 1 488 ? 20.765 -19.211 -9.191 1.00 72.75 488 GLY A C 1
ATOM 3485 O O . GLY A 1 488 ? 21.708 -18.516 -9.493 1.00 72.75 488 GLY A O 1
ATOM 3486 N N . SER A 1 489 ? 19.795 -19.471 -10.097 1.00 77.25 489 SER A N 1
ATOM 3487 C CA . SER A 1 489 ? 19.683 -19.038 -11.535 1.00 77.25 489 SER A CA 1
ATOM 3488 C C . SER A 1 489 ? 18.419 -18.202 -11.926 1.00 77.25 489 SER A C 1
ATOM 3490 O O . SER A 1 489 ? 17.316 -18.721 -11.761 1.00 77.25 489 SER A O 1
ATOM 3492 N N . ILE A 1 490 ? 18.548 -16.936 -12.391 1.00 80.19 490 ILE A N 1
ATOM 3493 C CA . ILE A 1 490 ? 17.503 -16.059 -12.986 1.00 80.19 490 ILE A CA 1
ATOM 3494 C C . ILE A 1 490 ? 16.846 -16.698 -14.229 1.00 80.19 490 ILE A C 1
ATOM 3496 O O . ILE A 1 490 ? 17.460 -17.315 -15.088 1.00 80.19 490 ILE A O 1
ATOM 3500 N N . THR A 1 491 ? 15.548 -16.498 -14.413 1.00 82.19 491 THR A N 1
ATOM 3501 C CA . THR A 1 491 ? 14.815 -16.792 -15.649 1.00 82.19 491 THR A CA 1
ATOM 3502 C C . THR A 1 491 ? 13.758 -15.714 -15.793 1.00 82.19 491 THR A C 1
ATOM 3504 O O . THR A 1 491 ? 12.956 -15.616 -14.879 1.00 82.19 491 THR A O 1
ATOM 3507 N N . ASN A 1 492 ? 13.688 -14.939 -16.881 1.00 85.88 492 ASN A N 1
ATOM 3508 C CA . ASN A 1 492 ? 12.499 -14.128 -17.171 1.00 85.88 492 ASN A CA 1
ATOM 3509 C C . ASN A 1 492 ? 11.590 -14.798 -18.230 1.00 85.88 492 ASN A C 1
ATOM 3511 O O . ASN A 1 492 ? 12.073 -15.494 -19.116 1.00 85.88 492 ASN A O 1
ATOM 3515 N N . SER A 1 493 ? 10.272 -14.592 -18.191 1.00 86.25 493 SER A N 1
ATOM 3516 C CA . SER A 1 493 ? 9.365 -14.901 -19.318 1.00 86.25 493 SER A CA 1
ATOM 3517 C C . SER A 1 493 ? 8.054 -14.095 -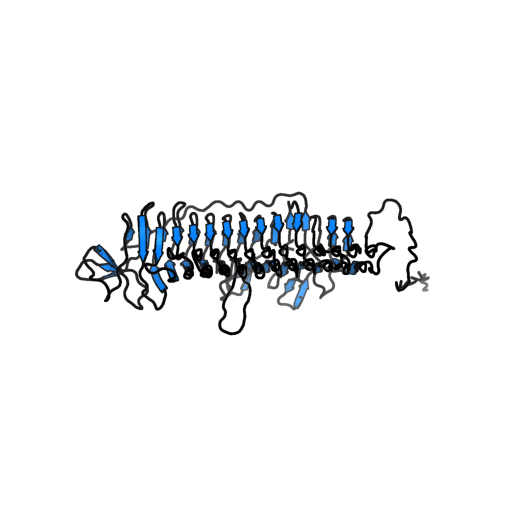19.330 1.00 86.25 493 SER A C 1
ATOM 3519 O O . SER A 1 493 ? 7.188 -14.340 -20.173 1.00 86.25 493 SER A O 1
ATOM 3521 N N . VAL A 1 494 ? 7.898 -13.118 -18.431 1.00 86.06 494 VAL A N 1
ATOM 3522 C CA . VAL A 1 494 ? 6.715 -12.248 -18.368 1.00 86.06 494 VAL A CA 1
ATOM 3523 C C . VAL A 1 494 ? 6.965 -10.993 -19.195 1.00 86.06 494 VAL A C 1
ATOM 3525 O O . VAL A 1 494 ? 8.012 -10.367 -19.019 1.00 86.06 494 VAL A O 1
ATOM 3528 N N . PRO A 1 495 ? 6.053 -10.638 -20.122 1.00 90.88 495 PRO A N 1
ATOM 3529 C CA . PRO A 1 495 ? 6.253 -9.486 -20.979 1.00 90.88 495 PRO A CA 1
ATOM 3530 C C . PRO A 1 495 ? 6.141 -8.191 -20.173 1.00 90.88 495 PRO A C 1
ATOM 3532 O O . PRO A 1 495 ? 5.162 -8.002 -19.445 1.00 90.88 495 PRO A O 1
ATOM 3535 N N . ALA A 1 496 ? 7.132 -7.317 -20.330 1.00 93.44 496 ALA A N 1
ATOM 3536 C CA . ALA A 1 496 ? 7.201 -6.031 -19.647 1.00 93.44 496 ALA A CA 1
ATOM 3537 C C . ALA A 1 496 ? 7.238 -4.882 -20.661 1.00 93.44 496 ALA A C 1
ATOM 3539 O O . ALA A 1 496 ? 7.970 -4.952 -21.650 1.00 93.44 496 ALA A O 1
ATOM 3540 N N . SER A 1 497 ? 6.454 -3.842 -20.388 1.00 96.62 497 SER A N 1
ATOM 3541 C CA . SER A 1 497 ? 6.379 -2.602 -21.160 1.00 96.62 497 SER A CA 1
ATOM 3542 C C . SER A 1 497 ? 6.870 -1.454 -20.283 1.00 96.62 497 SER A C 1
ATOM 3544 O O . SER A 1 497 ? 6.284 -1.197 -19.232 1.00 96.62 497 SER A O 1
ATOM 3546 N N . LEU A 1 498 ? 7.951 -0.800 -20.700 1.00 96.19 498 LEU A N 1
ATOM 3547 C CA . LEU A 1 498 ? 8.584 0.341 -20.036 1.00 96.19 498 LEU A CA 1
ATOM 3548 C C . LEU A 1 498 ? 8.849 1.443 -21.072 1.00 96.19 498 LEU A C 1
ATOM 3550 O O . LEU A 1 498 ? 9.955 1.970 -21.182 1.00 96.19 498 LEU A O 1
ATOM 3554 N N . ILE A 1 499 ? 7.851 1.718 -21.905 1.00 96.75 499 ILE A N 1
ATOM 3555 C CA . ILE A 1 499 ? 7.972 2.607 -23.061 1.00 96.75 499 ILE A CA 1
ATOM 3556 C C . ILE A 1 499 ? 7.850 4.061 -22.584 1.00 96.75 499 ILE A C 1
ATOM 3558 O O . ILE A 1 499 ? 7.063 4.353 -21.678 1.00 96.75 499 ILE A O 1
ATOM 3562 N N . GLY A 1 500 ? 8.629 4.969 -23.173 1.00 96.19 500 GLY A N 1
ATOM 3563 C CA . GLY A 1 500 ? 8.443 6.408 -22.973 1.00 96.19 500 GLY A CA 1
ATOM 3564 C C . GLY A 1 500 ? 7.077 6.878 -23.490 1.00 96.19 500 GLY A C 1
ATOM 3565 O O . GLY A 1 500 ? 6.561 6.358 -24.475 1.00 96.19 500 GLY A O 1
ATOM 3566 N N . GLY A 1 501 ? 6.473 7.865 -22.835 1.00 96.38 501 GLY A N 1
ATOM 3567 C CA . GLY A 1 501 ? 5.209 8.449 -23.281 1.00 96.38 501 GLY A CA 1
ATOM 3568 C C . GLY A 1 501 ? 5.364 9.261 -24.568 1.00 96.38 501 GLY A C 1
ATOM 3569 O O . GLY A 1 501 ? 6.432 9.809 -24.839 1.00 96.38 501 GLY A O 1
ATOM 3570 N N . SER A 1 502 ? 4.305 9.355 -25.369 1.00 95.50 502 SER A N 1
ATOM 3571 C CA . SER A 1 502 ? 4.346 10.047 -26.662 1.00 95.50 502 SER A CA 1
ATOM 3572 C C . SER A 1 502 ? 4.222 11.569 -26.525 1.00 95.50 502 SER A C 1
ATOM 3574 O O . SER A 1 502 ? 3.483 12.075 -25.674 1.00 95.50 502 SER A O 1
ATOM 3576 N N . GLY A 1 503 ? 4.897 12.289 -27.421 1.00 91.62 503 GLY A N 1
ATOM 3577 C CA . GLY A 1 503 ? 4.776 13.725 -27.647 1.00 91.62 503 GLY A CA 1
ATOM 3578 C C . GLY A 1 503 ? 3.459 14.072 -28.349 1.00 91.62 503 GLY A C 1
ATOM 3579 O O . GLY A 1 503 ? 3.243 13.703 -29.499 1.00 91.62 503 GLY A O 1
ATOM 3580 N N . SER A 1 504 ? 2.576 14.813 -27.684 1.00 84.69 504 SER A N 1
ATOM 3581 C CA . SER A 1 504 ? 1.177 15.026 -28.099 1.00 84.69 504 SER A CA 1
ATOM 3582 C C . SER A 1 504 ? 0.954 16.018 -29.256 1.00 84.69 504 SER A C 1
ATOM 3584 O O . SER A 1 504 ? -0.193 16.327 -29.586 1.00 84.69 504 SER A O 1
ATOM 3586 N N . SER A 1 505 ? 2.010 16.562 -29.875 1.00 77.75 505 SER A N 1
ATOM 3587 C CA . SER A 1 505 ? 1.886 17.636 -30.873 1.00 77.75 505 SER A CA 1
ATOM 3588 C C . SER A 1 505 ? 3.013 17.662 -31.911 1.00 77.75 505 SER A C 1
ATOM 3590 O O . SER A 1 505 ? 4.085 17.099 -31.701 1.00 77.75 505 SER A O 1
ATOM 3592 N N . ALA 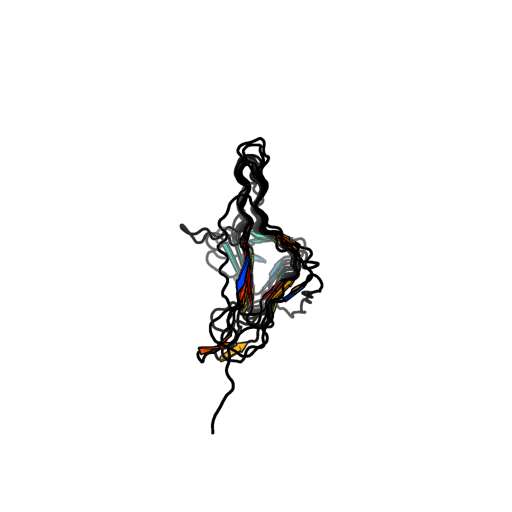A 1 506 ? 2.803 18.419 -32.995 1.00 78.38 506 ALA A N 1
ATOM 3593 C CA . ALA A 1 506 ? 3.764 18.642 -34.085 1.00 78.38 506 ALA A CA 1
ATOM 3594 C C . ALA A 1 506 ? 5.025 19.459 -33.703 1.00 78.38 506 ALA A C 1
ATOM 3596 O O . ALA A 1 506 ? 5.778 19.880 -34.576 1.00 78.38 506 ALA A O 1
ATOM 3597 N N . SER A 1 507 ? 5.252 19.715 -32.412 1.00 85.88 507 SER A N 1
ATOM 3598 C CA . SER A 1 507 ? 6.547 20.150 -31.872 1.00 85.88 507 SER A CA 1
ATOM 3599 C C . SER A 1 507 ? 6.845 19.526 -30.501 1.00 85.88 507 SER A C 1
ATOM 3601 O O . SER A 1 507 ? 7.666 20.053 -29.752 1.00 85.88 507 SER A O 1
ATOM 3603 N N . GLY A 1 508 ? 6.127 18.457 -30.141 1.00 89.12 508 GLY A N 1
ATOM 3604 C CA . GLY A 1 508 ? 6.247 17.777 -28.858 1.00 89.12 508 GLY A CA 1
ATOM 3605 C C . GLY A 1 508 ? 7.466 16.861 -28.798 1.00 89.12 508 GLY A C 1
ATOM 3606 O O . GLY A 1 508 ? 7.956 16.367 -29.815 1.00 89.12 508 GLY A O 1
ATOM 3607 N N . TYR A 1 509 ? 7.933 16.616 -27.585 1.00 93.88 509 TYR A N 1
ATOM 3608 C CA . TYR A 1 509 ? 9.023 15.713 -27.272 1.00 93.88 509 TYR A CA 1
ATOM 3609 C C . TYR A 1 509 ? 8.447 14.373 -26.824 1.00 93.88 509 TYR A C 1
ATOM 3611 O O . TYR A 1 509 ? 7.509 14.338 -26.026 1.00 93.88 509 TYR A O 1
ATOM 3619 N N . GLY A 1 510 ? 9.015 13.277 -27.313 1.00 93.44 510 GLY A N 1
ATOM 3620 C CA . GLY A 1 510 ? 8.737 11.955 -26.755 1.00 93.44 510 GLY A CA 1
ATOM 3621 C C . GLY A 1 510 ? 9.372 11.778 -25.373 1.00 93.44 510 GLY A C 1
ATOM 3622 O O . GLY A 1 510 ? 10.122 12.638 -24.920 1.00 93.44 510 GLY A O 1
ATOM 3623 N N . GLY A 1 511 ? 9.102 10.664 -24.698 1.00 94.31 511 GLY A N 1
ATOM 3624 C CA . GLY A 1 511 ? 9.768 10.275 -23.451 1.00 94.31 511 GLY A CA 1
ATOM 3625 C C . GLY A 1 511 ? 10.972 9.357 -23.676 1.00 94.31 511 GLY A C 1
ATOM 3626 O O . GLY A 1 511 ? 11.021 8.618 -24.658 1.00 94.31 511 GLY A O 1
ATOM 3627 N N . PHE A 1 512 ? 11.939 9.349 -22.755 1.00 95.25 512 PHE A N 1
ATOM 3628 C CA . PHE A 1 512 ? 12.979 8.308 -22.745 1.00 95.25 512 PHE A CA 1
ATOM 3629 C C . PHE A 1 512 ? 12.374 6.939 -22.416 1.00 95.25 512 PHE A C 1
ATOM 3631 O O . PHE A 1 512 ? 11.444 6.851 -21.614 1.00 95.25 512 PHE A O 1
ATOM 3638 N N . GLY A 1 513 ? 12.920 5.866 -22.987 1.00 93.44 513 GLY A N 1
ATOM 3639 C CA . GLY A 1 513 ? 12.549 4.504 -22.593 1.00 93.44 513 GLY A CA 1
ATOM 3640 C C . GLY A 1 513 ? 13.082 4.111 -21.208 1.00 93.44 513 GLY A C 1
ATOM 3641 O O . GLY A 1 513 ? 14.055 4.681 -20.712 1.00 93.44 513 GLY A O 1
ATOM 3642 N N . GLY A 1 514 ? 12.441 3.127 -20.581 1.00 93.88 514 GLY A N 1
ATOM 3643 C CA . GLY A 1 514 ? 12.735 2.678 -19.219 1.00 93.88 514 GLY A CA 1
ATOM 3644 C C . GLY A 1 514 ? 13.887 1.676 -19.086 1.00 93.88 514 GLY A C 1
ATOM 3645 O O . GLY A 1 514 ? 14.482 1.214 -20.059 1.00 93.88 514 GLY A O 1
ATOM 3646 N N . GLY A 1 515 ? 14.220 1.319 -17.846 1.00 93.56 515 GLY A N 1
ATOM 3647 C CA . GLY A 1 515 ? 15.323 0.407 -17.535 1.00 93.56 515 GLY A CA 1
ATOM 3648 C C . GLY A 1 515 ? 14.857 -0.972 -17.068 1.00 93.56 515 GLY A C 1
ATOM 3649 O O . GLY A 1 515 ? 14.072 -1.082 -16.130 1.00 93.56 515 GLY A O 1
ATOM 3650 N N . VAL A 1 516 ? 15.402 -2.039 -17.653 1.00 92.69 516 VAL A N 1
ATOM 3651 C CA . VAL A 1 516 ? 15.291 -3.407 -17.114 1.00 92.69 516 VAL A CA 1
ATOM 3652 C C . VAL A 1 516 ? 16.650 -3.837 -16.573 1.00 92.69 516 VAL A C 1
ATOM 3654 O O . VAL A 1 516 ? 17.677 -3.644 -17.223 1.00 92.69 516 VAL A O 1
ATOM 3657 N N . THR A 1 517 ? 16.689 -4.389 -15.363 1.00 91.44 517 THR A N 1
ATOM 3658 C CA . THR A 1 517 ? 17.935 -4.694 -14.646 1.00 91.44 517 THR A CA 1
ATOM 3659 C C . THR A 1 517 ? 17.773 -5.973 -13.827 1.00 91.44 517 THR A C 1
ATOM 3661 O O . THR A 1 517 ? 17.244 -5.956 -12.716 1.00 91.44 517 THR A O 1
ATOM 3664 N N . PHE A 1 518 ? 18.231 -7.096 -14.384 1.00 88.75 518 PHE A N 1
ATOM 3665 C CA . PHE A 1 518 ? 18.262 -8.400 -13.712 1.00 88.75 518 PHE A CA 1
ATOM 3666 C C . PHE A 1 518 ? 19.684 -8.672 -13.224 1.00 88.75 518 PHE A C 1
ATOM 3668 O O . PHE A 1 518 ? 20.583 -8.883 -14.042 1.00 88.75 518 PHE A O 1
ATOM 3675 N N . VAL A 1 519 ? 19.886 -8.582 -11.907 1.00 84.25 519 VAL A N 1
ATOM 3676 C CA . VAL A 1 519 ? 21.200 -8.523 -11.254 1.00 84.25 519 VAL A CA 1
ATOM 3677 C C . VAL A 1 519 ? 21.250 -9.409 -10.025 1.00 84.25 519 VAL A C 1
ATOM 3679 O O . VAL A 1 519 ? 20.245 -9.848 -9.477 1.00 84.25 519 VAL A O 1
ATOM 3682 N N . THR A 1 520 ? 22.467 -9.755 -9.656 1.00 77.19 520 THR A N 1
ATOM 3683 C CA . THR A 1 520 ? 22.787 -10.893 -8.820 1.00 77.19 520 THR A CA 1
ATOM 3684 C C . THR A 1 520 ? 24.198 -10.680 -8.283 1.00 77.19 520 THR A C 1
ATOM 3686 O O . THR A 1 520 ? 25.057 -10.244 -9.050 1.00 77.19 520 THR A O 1
ATOM 3689 N N . ASP A 1 521 ? 24.443 -10.914 -7.003 1.00 71.75 521 ASP A N 1
ATOM 3690 C CA . ASP A 1 521 ? 25.673 -10.452 -6.344 1.00 71.75 521 ASP A CA 1
ATOM 3691 C C . ASP A 1 521 ? 26.897 -11.348 -6.601 1.00 71.75 521 ASP A C 1
ATOM 3693 O O . ASP A 1 521 ? 26.793 -12.399 -7.227 1.00 71.75 521 ASP A O 1
ATOM 3697 N N . ILE A 1 522 ? 28.078 -10.829 -6.260 1.00 57.91 522 ILE A N 1
ATOM 3698 C CA . ILE A 1 522 ? 29.286 -11.042 -7.072 1.00 57.91 522 ILE A CA 1
ATOM 3699 C C . ILE A 1 522 ? 30.501 -11.560 -6.300 1.00 57.91 522 ILE A C 1
ATOM 3701 O O . ILE A 1 522 ? 31.573 -11.748 -6.881 1.00 57.91 522 ILE A O 1
ATOM 3705 N N . ARG A 1 523 ? 30.420 -11.621 -4.969 1.00 63.84 523 ARG A N 1
ATOM 3706 C CA . ARG A 1 523 ? 31.577 -11.226 -4.144 1.00 63.84 523 ARG A CA 1
ATOM 3707 C C . ARG A 1 523 ? 32.632 -12.316 -3.996 1.00 63.84 523 ARG A C 1
ATOM 3709 O O . ARG A 1 523 ? 33.787 -11.991 -3.718 1.00 63.84 523 ARG A O 1
ATOM 3716 N N . TYR A 1 524 ? 32.262 -13.583 -4.191 1.00 63.12 524 TYR A N 1
ATOM 3717 C CA . TYR A 1 524 ? 33.153 -14.729 -4.000 1.00 63.12 524 TYR A CA 1
ATOM 3718 C C . TYR A 1 524 ? 32.919 -15.817 -5.054 1.00 63.12 524 TYR A C 1
ATOM 3720 O O . TYR A 1 524 ? 31.786 -16.173 -5.373 1.00 63.12 524 TYR A O 1
ATOM 3728 N N . GLY A 1 525 ? 34.017 -16.365 -5.582 1.00 57.41 525 GLY A N 1
ATOM 3729 C CA . GLY A 1 525 ? 33.971 -17.433 -6.578 1.00 57.41 525 GLY A CA 1
ATOM 3730 C C . GLY A 1 525 ? 33.484 -18.755 -5.982 1.00 57.41 525 GLY A C 1
ATOM 3731 O O . GLY A 1 525 ? 34.053 -19.243 -5.005 1.00 57.41 525 GLY A O 1
ATOM 3732 N N . HIS A 1 526 ? 32.459 -19.338 -6.598 1.00 60.53 526 HIS A N 1
ATOM 3733 C CA . HIS A 1 526 ? 31.815 -20.590 -6.212 1.00 60.53 526 HIS A CA 1
ATOM 3734 C C . HIS A 1 526 ? 31.759 -21.602 -7.374 1.00 60.53 526 HIS A C 1
ATOM 3736 O O . HIS A 1 526 ? 31.885 -21.227 -8.543 1.00 60.53 526 HIS A O 1
ATOM 3742 N N . ASP A 1 527 ? 31.503 -22.872 -7.040 1.00 54.50 527 ASP A N 1
ATOM 3743 C CA . ASP A 1 527 ? 31.093 -23.925 -7.981 1.00 54.50 527 ASP A CA 1
ATOM 3744 C C . ASP A 1 527 ? 29.563 -24.102 -7.921 1.00 54.50 527 ASP A C 1
ATOM 3746 O O . ASP A 1 527 ? 29.003 -24.352 -6.852 1.00 54.50 527 ASP A O 1
ATOM 3750 N N . GLY A 1 528 ? 28.877 -23.960 -9.058 1.00 62.97 528 GLY A N 1
ATOM 3751 C CA . GLY A 1 528 ? 27.415 -24.020 -9.173 1.00 62.97 528 GLY A CA 1
ATOM 3752 C C . GLY A 1 528 ? 26.945 -23.797 -10.616 1.00 62.97 528 GLY A C 1
ATOM 3753 O O . GLY A 1 528 ? 27.749 -23.393 -11.453 1.00 62.97 528 GLY A O 1
ATOM 3754 N N . ASP A 1 529 ? 25.665 -24.073 -10.899 1.00 69.44 529 ASP A N 1
ATOM 3755 C CA . ASP A 1 529 ? 24.989 -23.751 -12.170 1.00 69.44 529 ASP A CA 1
ATOM 3756 C C . ASP A 1 529 ? 23.893 -22.696 -11.914 1.00 69.44 529 ASP A C 1
ATOM 3758 O O . ASP A 1 529 ? 22.856 -22.955 -11.297 1.00 69.44 529 ASP A O 1
ATOM 3762 N N . VAL A 1 530 ? 24.191 -21.471 -12.337 1.00 73.31 530 VAL A N 1
ATOM 3763 C CA . VAL A 1 530 ? 23.651 -20.199 -11.840 1.00 73.31 530 VAL A CA 1
ATOM 3764 C C . VAL A 1 530 ? 23.570 -19.262 -13.064 1.00 73.31 530 VAL A C 1
ATOM 3766 O O . VAL A 1 530 ? 24.581 -18.755 -13.532 1.00 73.31 530 VAL A O 1
ATOM 3769 N N . VAL A 1 531 ? 22.401 -19.098 -13.696 1.00 77.81 531 VAL A N 1
ATOM 3770 C CA . VAL A 1 531 ? 22.237 -18.431 -15.016 1.00 77.81 531 VAL A CA 1
ATOM 3771 C C . VAL A 1 531 ? 21.089 -17.425 -15.044 1.00 77.81 531 VAL A C 1
ATOM 3773 O O . VAL A 1 531 ? 20.094 -17.705 -14.412 1.00 77.81 531 VAL A O 1
ATOM 3776 N N . VAL A 1 532 ? 21.147 -16.337 -15.827 1.00 78.94 532 VAL A N 1
ATOM 3777 C CA . VAL A 1 532 ? 19.943 -15.592 -16.281 1.00 78.94 532 VAL A CA 1
ATOM 3778 C C . VAL A 1 532 ? 19.389 -16.250 -17.544 1.00 78.94 532 VAL A C 1
ATOM 3780 O O . VAL A 1 532 ? 20.163 -16.558 -18.445 1.00 78.94 532 VAL A O 1
ATOM 3783 N N . ASP A 1 533 ? 18.067 -16.384 -17.667 1.00 83.94 533 ASP A N 1
ATOM 3784 C CA . ASP A 1 533 ? 17.387 -16.817 -18.898 1.00 83.94 533 ASP A CA 1
ATOM 3785 C C . ASP A 1 533 ? 16.095 -16.037 -19.185 1.00 83.94 533 ASP A C 1
ATOM 3787 O O . ASP A 1 533 ? 15.008 -16.440 -18.779 1.00 83.94 533 ASP A O 1
ATOM 3791 N N . ASN A 1 534 ? 16.177 -14.898 -19.882 1.00 86.81 534 ASN A N 1
ATOM 3792 C CA . ASN A 1 534 ? 14.977 -14.221 -20.378 1.00 86.81 534 ASN A CA 1
ATOM 3793 C C . ASN A 1 534 ? 14.405 -14.921 -21.617 1.00 86.81 534 ASN A C 1
ATOM 3795 O O . ASN A 1 534 ? 15.093 -15.122 -22.609 1.00 86.81 534 ASN A O 1
ATOM 3799 N N . SER A 1 535 ? 13.102 -15.163 -21.624 1.00 89.06 535 SER A N 1
ATOM 3800 C CA . SER A 1 535 ? 12.314 -15.616 -22.775 1.00 89.06 535 SER A CA 1
ATOM 3801 C C . SER A 1 535 ? 11.108 -14.707 -23.072 1.00 89.06 535 SER A C 1
ATOM 3803 O O . SER A 1 535 ? 10.321 -14.997 -23.974 1.00 89.06 535 SER A O 1
ATOM 3805 N N . ALA A 1 536 ? 10.972 -13.586 -22.350 1.00 88.06 536 ALA A N 1
ATOM 3806 C CA . ALA A 1 536 ? 9.892 -12.612 -22.501 1.00 88.06 536 ALA A CA 1
ATOM 3807 C C . ALA A 1 536 ? 10.159 -11.573 -23.593 1.00 88.06 536 ALA A C 1
ATOM 3809 O O . ALA A 1 536 ? 11.308 -11.236 -23.864 1.00 88.06 536 ALA A O 1
ATOM 3810 N N . ALA A 1 537 ? 9.095 -10.970 -24.124 1.00 92.06 537 ALA A N 1
ATOM 3811 C CA . ALA A 1 537 ? 9.219 -9.661 -24.757 1.00 92.06 537 ALA A CA 1
ATOM 3812 C C . ALA A 1 537 ? 9.527 -8.599 -23.683 1.00 92.06 537 ALA A C 1
ATOM 3814 O O . ALA A 1 537 ? 8.795 -8.495 -22.701 1.00 92.06 537 ALA A O 1
ATOM 3815 N N . LEU A 1 538 ? 10.600 -7.838 -23.861 1.00 92.69 538 LEU A N 1
ATOM 3816 C CA . LEU A 1 538 ? 10.921 -6.663 -23.055 1.00 92.69 538 LEU A CA 1
ATOM 3817 C C . LEU A 1 538 ? 10.926 -5.456 -23.985 1.00 92.69 538 LEU A C 1
ATOM 3819 O O . LEU A 1 538 ? 11.721 -5.431 -24.927 1.00 92.69 538 LEU A O 1
ATOM 3823 N N . ASP A 1 539 ? 10.050 -4.491 -23.723 1.00 95.56 539 ASP A N 1
ATOM 3824 C CA . ASP A 1 539 ? 10.012 -3.232 -24.459 1.00 95.56 539 ASP A CA 1
ATOM 3825 C C . ASP A 1 539 ? 10.457 -2.075 -23.563 1.00 95.56 539 ASP A C 1
ATOM 3827 O O . ASP A 1 539 ? 9.851 -1.804 -22.527 1.00 95.56 539 ASP A O 1
ATOM 3831 N N . ALA A 1 540 ? 11.549 -1.436 -23.965 1.00 95.25 540 ALA A N 1
ATOM 3832 C CA . ALA A 1 540 ? 12.196 -0.306 -23.309 1.00 95.25 540 ALA A CA 1
ATOM 3833 C C . ALA A 1 540 ? 12.410 0.838 -24.319 1.00 95.25 540 ALA A C 1
ATOM 3835 O O . ALA A 1 540 ? 13.406 1.562 -24.257 1.00 95.25 540 ALA A O 1
ATOM 3836 N N . SER A 1 541 ? 11.522 0.954 -25.308 1.00 95.25 541 SER A N 1
ATOM 3837 C CA . SER A 1 541 ? 11.631 1.948 -26.378 1.00 95.25 541 SER A CA 1
ATOM 3838 C C . SER A 1 541 ? 11.336 3.369 -25.888 1.00 95.25 541 SER A C 1
ATOM 3840 O O . SER A 1 541 ? 10.635 3.572 -24.893 1.00 95.25 541 SER A O 1
ATOM 3842 N N . GLY A 1 542 ? 11.891 4.364 -26.578 1.00 93.00 542 GLY A N 1
ATOM 3843 C CA . GLY A 1 542 ? 11.492 5.760 -26.404 1.00 93.00 542 GLY A CA 1
ATOM 3844 C C . GLY A 1 542 ? 10.051 5.977 -26.871 1.00 93.00 542 GLY A C 1
ATOM 3845 O O . GLY A 1 542 ? 9.517 5.181 -27.640 1.00 93.00 542 GLY A O 1
ATOM 3846 N N . GLY A 1 543 ? 9.425 7.048 -26.395 1.00 93.19 543 GLY A N 1
ATOM 3847 C CA . GLY A 1 543 ? 8.142 7.509 -26.915 1.00 93.19 543 GLY A CA 1
ATOM 3848 C C . GLY A 1 543 ? 8.327 8.354 -28.173 1.00 93.19 543 GLY A C 1
ATOM 3849 O O . GLY A 1 543 ? 9.306 9.094 -28.288 1.00 93.19 543 GLY A O 1
ATOM 3850 N N . ASP A 1 544 ? 7.382 8.253 -29.101 1.00 93.00 544 ASP A N 1
ATOM 3851 C CA . ASP A 1 544 ? 7.378 9.006 -30.363 1.00 93.00 544 ASP A CA 1
ATOM 3852 C C . ASP A 1 544 ? 7.143 10.509 -30.142 1.00 93.00 544 ASP A C 1
ATOM 3854 O O . ASP A 1 544 ? 6.599 10.915 -29.113 1.00 93.00 544 ASP A O 1
ATOM 3858 N N . GLY A 1 545 ? 7.505 11.355 -31.106 1.00 89.00 545 GLY A N 1
ATOM 3859 C CA . GLY A 1 545 ? 7.222 12.794 -31.065 1.00 89.00 545 GLY A CA 1
ATOM 3860 C C . GLY A 1 545 ? 7.747 13.542 -32.292 1.00 89.00 545 GLY A C 1
ATOM 3861 O O . GLY A 1 545 ? 8.138 12.941 -33.281 1.00 89.00 545 GLY A O 1
ATOM 3862 N N . TYR A 1 546 ? 7.802 14.871 -32.230 1.00 86.81 546 TYR A N 1
ATOM 3863 C CA . TYR A 1 546 ? 8.586 15.670 -33.185 1.00 86.81 546 TYR A CA 1
ATOM 3864 C C . TYR A 1 546 ? 10.074 15.687 -32.786 1.00 86.81 546 TYR A C 1
ATOM 3866 O O . TYR A 1 546 ? 10.976 15.582 -33.613 1.00 86.81 546 TYR A O 1
ATOM 3874 N N . TYR A 1 547 ? 10.333 15.736 -31.476 1.00 83.12 547 TYR A N 1
ATOM 3875 C CA . TYR A 1 547 ? 11.649 15.532 -30.876 1.00 83.12 547 TYR A CA 1
ATOM 3876 C C . TYR A 1 547 ? 11.636 14.270 -30.004 1.00 83.12 547 TYR A C 1
ATOM 3878 O O . TYR A 1 547 ? 11.466 14.321 -28.787 1.00 83.12 547 TYR A O 1
ATOM 3886 N N . CYS A 1 548 ? 11.781 13.110 -30.628 1.00 76.56 548 CYS A N 1
ATOM 3887 C CA . CYS A 1 548 ? 11.884 11.827 -29.939 1.00 76.56 548 CYS A CA 1
ATOM 3888 C C . CYS A 1 548 ? 13.166 11.711 -29.088 1.00 76.56 548 CYS A C 1
ATOM 3890 O O . CYS A 1 548 ? 14.249 12.141 -29.495 1.00 76.56 548 CYS A O 1
ATOM 3892 N N . TYR A 1 549 ? 13.052 11.087 -27.913 1.00 80.00 549 TYR A N 1
ATOM 3893 C CA . TYR A 1 549 ? 14.196 10.762 -27.056 1.00 80.00 549 TYR A CA 1
ATOM 3894 C C . TYR A 1 549 ? 14.705 9.333 -27.282 1.00 80.00 549 TYR A C 1
ATOM 3896 O O . TYR A 1 549 ? 14.101 8.514 -27.982 1.00 80.00 549 TYR A O 1
ATOM 3904 N N . SER A 1 550 ? 15.874 9.054 -26.704 1.00 86.75 550 SER A N 1
ATOM 3905 C CA . SER A 1 550 ? 16.528 7.752 -26.787 1.00 86.75 550 SER A CA 1
ATOM 3906 C C . SER A 1 550 ? 15.687 6.642 -26.162 1.00 86.75 550 SER A C 1
ATOM 3908 O O . SER A 1 550 ? 14.920 6.862 -25.218 1.00 86.75 550 SER A O 1
ATOM 3910 N N . ALA A 1 551 ? 15.919 5.416 -26.624 1.00 89.31 551 ALA A N 1
ATOM 3911 C CA . ALA A 1 551 ? 15.474 4.243 -25.891 1.00 89.31 551 ALA A CA 1
ATOM 3912 C C . ALA A 1 551 ? 16.115 4.178 -24.495 1.00 89.31 551 ALA A C 1
ATOM 3914 O O . ALA A 1 551 ? 17.137 4.814 -24.217 1.00 89.31 551 ALA A O 1
ATOM 3915 N N . GLY A 1 552 ? 15.526 3.349 -23.642 1.00 90.69 552 GLY A N 1
ATOM 3916 C CA . GLY A 1 552 ? 16.109 2.953 -22.374 1.00 90.69 552 GLY A CA 1
ATOM 3917 C C . GLY A 1 552 ? 17.174 1.870 -22.544 1.00 90.69 552 GLY A C 1
ATOM 3918 O O . GLY A 1 552 ? 17.932 1.841 -23.519 1.00 90.69 552 GLY A O 1
ATOM 3919 N N . GLY A 1 553 ? 17.248 0.955 -21.580 1.00 90.00 553 GLY A N 1
ATOM 3920 C CA . GLY A 1 553 ? 18.305 -0.054 -21.548 1.00 90.00 553 GLY A CA 1
ATOM 3921 C C . GLY A 1 553 ? 17.896 -1.349 -20.866 1.00 90.00 553 GLY A C 1
ATOM 3922 O O . GLY A 1 553 ? 17.094 -1.362 -19.932 1.00 90.00 553 GLY A O 1
ATOM 3923 N N . VAL A 1 554 ? 18.493 -2.451 -21.321 1.00 89.12 554 VAL A N 1
ATOM 3924 C CA . VAL A 1 554 ? 18.296 -3.778 -20.729 1.00 89.12 554 VAL A CA 1
ATOM 3925 C C . VAL A 1 554 ? 19.642 -4.348 -20.293 1.00 89.12 554 VAL A C 1
ATOM 3927 O O . VAL A 1 554 ? 20.522 -4.604 -21.117 1.00 89.12 554 VAL A O 1
ATOM 3930 N N . PHE A 1 555 ? 19.774 -4.551 -18.983 1.00 88.94 555 PHE A N 1
ATOM 3931 C CA . PHE A 1 555 ? 20.938 -5.115 -18.307 1.00 88.94 555 PHE A CA 1
ATOM 3932 C C . PHE A 1 555 ? 20.584 -6.492 -17.729 1.00 88.94 555 PHE A C 1
ATOM 3934 O O . PHE A 1 555 ? 19.602 -6.631 -16.992 1.00 88.94 555 PHE A O 1
ATOM 3941 N N . MET A 1 556 ? 21.379 -7.516 -18.051 1.00 85.50 556 MET A N 1
ATOM 3942 C CA . MET A 1 556 ? 21.189 -8.890 -17.562 1.00 85.50 556 MET A CA 1
ATOM 3943 C C . MET A 1 556 ? 22.504 -9.507 -17.080 1.00 85.50 556 MET A C 1
ATOM 3945 O O . MET A 1 556 ? 23.533 -9.361 -17.741 1.00 85.50 556 MET A O 1
ATOM 3949 N N . PHE A 1 557 ? 22.446 -10.202 -15.940 1.00 81.81 557 PHE A N 1
ATOM 3950 C CA . PHE A 1 557 ? 23.619 -10.595 -15.156 1.00 81.81 557 PHE A CA 1
ATOM 3951 C C . PHE A 1 557 ? 23.392 -11.949 -14.421 1.00 81.81 557 PHE A C 1
ATOM 3953 O O . PHE A 1 557 ? 22.610 -12.002 -13.480 1.00 81.81 557 PHE A O 1
ATOM 3960 N N . GLY A 1 558 ? 24.017 -13.065 -14.863 1.00 75.62 558 GLY A N 1
ATOM 3961 C CA . GLY A 1 558 ? 23.914 -14.441 -14.280 1.00 75.62 558 GLY A CA 1
ATOM 3962 C C . GLY A 1 558 ? 25.203 -15.313 -14.398 1.00 75.62 558 GLY A C 1
ATOM 3963 O O . GLY A 1 558 ? 25.852 -15.248 -15.433 1.00 75.62 558 GLY A O 1
ATOM 3964 N N . TYR A 1 559 ? 25.610 -16.089 -13.369 1.00 73.88 559 TYR A N 1
ATOM 3965 C CA . TYR A 1 559 ? 27.027 -16.489 -13.060 1.00 73.88 559 TYR A CA 1
ATOM 3966 C C . TYR A 1 559 ? 27.778 -17.393 -14.030 1.00 73.88 559 TYR A C 1
ATOM 3968 O O . TYR A 1 559 ? 28.954 -17.182 -14.314 1.00 73.88 559 TYR A O 1
ATOM 3976 N N . ASN A 1 560 ? 27.135 -18.427 -14.537 1.00 73.56 560 ASN A N 1
ATOM 3977 C CA . ASN A 1 560 ? 27.700 -19.262 -15.583 1.00 73.56 560 ASN A CA 1
ATOM 3978 C C . ASN A 1 560 ? 27.269 -18.728 -16.954 1.00 73.56 560 ASN A C 1
ATOM 3980 O O . ASN A 1 560 ? 27.807 -19.153 -17.980 1.00 73.56 560 ASN A O 1
ATOM 3984 N N . LYS A 1 561 ? 26.237 -17.867 -16.991 1.00 77.44 561 LYS A N 1
ATOM 3985 C CA . LYS A 1 561 ? 25.543 -17.470 -18.216 1.00 77.44 561 LYS A CA 1
ATOM 3986 C C . LYS A 1 561 ? 24.515 -16.356 -17.998 1.00 77.44 561 LYS A C 1
ATOM 3988 O O . LYS A 1 561 ? 23.691 -16.439 -17.091 1.00 77.44 561 LYS A O 1
ATOM 3993 N N . ALA A 1 562 ? 24.418 -15.452 -18.968 1.00 81.00 562 ALA A N 1
ATOM 3994 C CA . ALA A 1 562 ? 23.153 -14.813 -19.319 1.00 81.00 562 ALA A CA 1
ATOM 3995 C C . ALA A 1 562 ? 22.624 -15.401 -20.640 1.00 81.00 562 ALA A C 1
ATOM 3997 O O . ALA A 1 562 ? 23.384 -15.690 -21.568 1.00 81.00 562 ALA A O 1
ATOM 3998 N N . VAL A 1 563 ? 21.314 -15.607 -20.724 1.00 83.12 563 VAL A N 1
ATOM 3999 C CA . VAL A 1 563 ? 20.587 -16.090 -21.898 1.00 83.12 563 VAL A CA 1
ATOM 4000 C C . VAL A 1 563 ? 19.440 -15.130 -22.166 1.00 83.12 563 VAL A C 1
ATOM 4002 O O . VAL A 1 563 ? 18.687 -14.770 -21.263 1.00 83.12 563 VAL A O 1
ATOM 4005 N N . ASN A 1 564 ? 19.283 -14.750 -23.431 1.00 83.06 564 ASN A N 1
ATOM 4006 C CA . ASN A 1 564 ? 18.044 -14.177 -23.920 1.00 83.06 564 ASN A CA 1
ATOM 4007 C C . ASN A 1 564 ? 17.540 -14.975 -25.129 1.00 83.06 564 ASN A C 1
ATOM 4009 O O . ASN A 1 564 ? 18.200 -15.074 -26.162 1.00 83.06 564 ASN A O 1
ATOM 4013 N N . SER A 1 565 ? 16.333 -15.506 -24.991 1.00 86.44 565 SER A N 1
ATOM 4014 C CA . SER A 1 565 ? 15.459 -15.991 -26.053 1.00 86.44 565 SER A CA 1
ATOM 4015 C C . SER A 1 565 ? 14.161 -15.170 -26.146 1.00 86.44 565 SER A C 1
ATOM 4017 O O . SER A 1 565 ? 13.247 -15.536 -26.886 1.00 86.44 565 SER A O 1
ATOM 4019 N N . GLY A 1 566 ? 14.060 -14.064 -25.414 1.00 86.25 566 GLY A N 1
ATOM 4020 C CA . GLY A 1 566 ? 13.020 -13.057 -25.565 1.00 86.25 566 GLY A CA 1
ATOM 4021 C C . GLY A 1 566 ? 13.227 -12.164 -26.789 1.00 86.25 566 GLY A C 1
ATOM 4022 O O . GLY A 1 566 ? 14.302 -12.161 -27.391 1.00 86.25 566 GLY A O 1
ATOM 4023 N N . VAL A 1 567 ? 12.206 -11.384 -27.145 1.00 90.31 567 VAL A N 1
ATOM 4024 C CA . VAL A 1 567 ? 12.399 -10.199 -28.000 1.00 90.31 567 VAL A CA 1
ATOM 4025 C C . VAL A 1 567 ? 12.813 -9.055 -27.082 1.00 90.31 567 VAL A C 1
ATOM 4027 O O . VAL A 1 567 ? 12.202 -8.880 -26.031 1.00 90.31 567 VAL A O 1
ATOM 4030 N N . ILE A 1 568 ? 13.840 -8.298 -27.460 1.00 90.50 568 ILE A N 1
ATOM 4031 C CA . ILE A 1 568 ? 14.205 -7.060 -26.766 1.00 90.50 568 ILE A CA 1
ATOM 4032 C C . ILE A 1 568 ? 14.067 -5.915 -27.763 1.00 90.50 568 ILE A C 1
ATOM 4034 O O . ILE A 1 568 ? 14.777 -5.888 -28.776 1.00 90.50 568 ILE A O 1
ATOM 4038 N N . THR A 1 569 ? 13.147 -5.002 -27.459 1.00 91.81 569 THR A N 1
ATOM 4039 C CA . THR A 1 569 ? 12.940 -3.740 -28.166 1.00 91.81 569 THR A CA 1
ATOM 4040 C C . THR A 1 569 ? 13.541 -2.622 -27.317 1.00 91.81 569 THR A C 1
ATOM 4042 O O . THR A 1 569 ? 13.107 -2.388 -26.191 1.00 91.81 569 THR A O 1
ATOM 4045 N N . ALA A 1 570 ? 14.562 -1.950 -27.837 1.00 90.19 570 ALA A N 1
ATOM 4046 C CA . ALA A 1 570 ? 15.134 -0.741 -27.254 1.00 90.19 570 ALA A CA 1
ATOM 4047 C C . ALA A 1 570 ? 15.401 0.253 -28.394 1.00 90.19 570 ALA A C 1
ATOM 4049 O O . ALA A 1 570 ? 16.549 0.558 -28.730 1.00 90.19 570 ALA A O 1
ATOM 4050 N N . ILE A 1 571 ? 14.317 0.684 -29.042 1.00 88.69 571 ILE A N 1
ATOM 4051 C CA . ILE A 1 571 ? 14.346 1.590 -30.195 1.00 88.69 571 ILE A CA 1
ATOM 4052 C C . ILE A 1 571 ? 14.093 3.020 -29.695 1.00 88.69 571 ILE A C 1
ATOM 4054 O O . ILE A 1 571 ? 13.311 3.214 -28.764 1.00 88.69 571 ILE A O 1
ATOM 4058 N N . GLY A 1 572 ? 14.787 4.021 -30.243 1.00 87.38 572 GLY A N 1
ATOM 4059 C CA . GLY A 1 572 ? 14.427 5.423 -29.985 1.00 87.38 572 GLY A CA 1
ATOM 4060 C C . GLY A 1 572 ? 13.020 5.725 -30.512 1.00 87.38 572 GLY A C 1
ATOM 4061 O O . GLY A 1 572 ? 12.575 5.052 -31.437 1.00 87.38 572 GLY A O 1
ATOM 4062 N N . GLY A 1 573 ? 12.318 6.708 -29.947 1.00 86.00 573 GLY A N 1
ATOM 4063 C CA . GLY A 1 573 ? 10.998 7.079 -30.481 1.00 86.00 573 GLY A CA 1
ATOM 4064 C C . GLY A 1 573 ? 11.079 7.518 -31.948 1.00 86.00 573 GLY A C 1
ATOM 4065 O O . GLY A 1 573 ? 12.125 8.018 -32.374 1.00 86.00 573 GLY A O 1
ATOM 4066 N N . ASP A 1 574 ? 10.000 7.355 -32.714 1.00 84.81 574 ASP A N 1
ATOM 4067 C CA . ASP A 1 574 ? 9.930 7.895 -34.076 1.00 84.81 574 ASP A CA 1
ATOM 4068 C C . ASP A 1 574 ? 9.734 9.426 -34.060 1.00 84.81 574 ASP A C 1
ATOM 4070 O O . ASP A 1 574 ? 9.055 9.980 -33.188 1.00 84.81 574 ASP A O 1
ATOM 4074 N N . GLY A 1 575 ? 10.377 10.102 -35.018 1.00 79.75 575 GLY A N 1
ATOM 4075 C CA . GLY A 1 575 ? 10.433 11.558 -35.169 1.00 79.75 575 GLY A CA 1
ATOM 4076 C C . GLY A 1 575 ? 9.644 12.080 -36.376 1.00 79.75 575 GLY A C 1
ATOM 4077 O O . GLY A 1 575 ? 9.820 11.591 -37.495 1.00 79.75 575 GLY A O 1
ATOM 4078 N N . ALA A 1 576 ? 8.810 13.097 -36.157 1.00 71.00 576 ALA A N 1
ATOM 4079 C CA . ALA A 1 576 ? 8.047 13.808 -37.196 1.00 71.00 576 ALA A CA 1
ATOM 4080 C C . ALA A 1 576 ? 8.772 15.035 -37.799 1.00 71.00 576 ALA A C 1
ATOM 4082 O O . ALA A 1 576 ? 9.851 15.421 -37.297 1.00 71.00 576 ALA A O 1
#

pLDDT: mean 84.69, std 18.91, range [25.7, 98.88]

Secondary structure (DSSP, 8-state):
--------------------SS-------TTPPPEE-PPPPB-TTSS--PPPPPEEEEE-----EEESS--------PPP------SSEEEE-S-EEPEEBTTBPP-TT-EEE-TT--B-EEE-SSSEEE--EEEE-TT-EEEE---BTTEEEEEESS-EEESSEEEESSTT-EEEEEESSEEEE-TT-EEE---SSTTPPPPPEEEEESSEEEE-SEEE-PPPPPSSSPPPPPPPEEEEESSEEEE-SEEE-PPPPBSSSPPPPPPEEEEESSS-EEE-SEEE-PPPPBSSSPPPPSS-EE-TTS-EE-EEEEEEES--TTT----EEEE-SEEE-PPPPBSSSPPPPPPEEEEEEESEEEEE--EEE-PPPP-SSSBPPPP-EEEEEEE-EEETTTEEEPEEEEEE-S-EE-PPPP-SSBPPPP-EEEEEE--EESS-------EEES-S-EE-PPPPBSBPPPP-EEEEEEPPEEETTS-EE-----EE-S-EE-PPPPB-STT-B-PPP-EEEEEE--SS---S--EEEE-S-EE-PPPPBSBPPPP-EEEEE-SSEEEE-S-EE-PPPPB-